Protein 2CO0 (pdb70)

Organism: Homo sapiens (NCBI:txid9606)

CATH classification: 2.130.10.10

Solvent-accessible surface area: 22447 Å² total

GO terms:
  GO:0005634 nucleus (C, IDA)
  GO:0035097 histone methyltransferase complex (C, IDA)
  GO:0045815 transcription initiation-coupled chromatin remodeling (P, IDA)
  GO:0000123 histone acetyltransferase complex (C, IDA)
  GO:0044666 MLL3/4 complex (C, IDA)
  GO:0048188 Set1C/COMPASS complex (C, IDA)
  GO:0071339 MLL1 complex (C, IDA)
  GO:0005634 nucleus (C, EXP)
  GO:0005515 protein binding (F, IPI)
  GO:0005654 nucleoplasm (C, TAS)
  GO:0140672 ATAC complex (C, IDA)
  GO:0000122 negative regulation of transcription by RNA polymerase II (P, IDA)
  GO:0005654 nucleoplasm (C, IDA)
  GO:0140004 histone H3Q5ser reader activity (F, IDA)
  GO:0140109 histone H3K4me1 reader activity (F, IDA)
  GO:0051302 regulation of cell division (P, IDA)
  GO:0006357 regulation of transcription by RNA polymerase II (P, IDA)
  GO:0051726 regulation of cell cycle (P, IMP)
  GO:0090043 regulation of tubulin deacetylation (P, IMP)
  GO:0006355 regulation of DNA-templated transcription (P, IMP)

Sequence (618 aa):
VKPNYALMFTLAGHTKAVSSVKFSPNGEWLASSSADKLIKIWGAYDGKFEKTISGHKLGISDVAWSSDSNLLVSASDDKTLKIWDVSSGKCLKTLKGHSNYVFCCNFNPQSNLIVSGSFDESVRIWDVKTGMCLKTLPAHSDPVSAVHFNRDGSLIVSSSYDGLCRIWDTASGQCLKTLIDDDNPPVSFVKFSPNGKYILAATLDNDLKLWDYSKGKCLKTYTGHKNEKYCIFANFSVTGGKWIVSGSEDNMVYIWNLQTKEIVQKLQGHTDVVISTACHPTENIIASAALENDKTIKLWKSDCARTKQVKPNYALMFTLAGHTKAVSSVKFSPNGEWLASSSADKLIKIWGAYDGKFEKTISGHKLGISDVAWSSDSNLLVSASDDKTLKIWDVSSGKCLKTLKGHSNYVFCCNFNPQSNLIVSGSFDESVRIWDVKTGMCLKTLPAHSDPVSAVHFNRDGSLIVSSSYDGLCRIWDTASGQCLKTLIDDDNPPVSFVKFSPNGKYILAATLDNTLKLWDYSKGKCLKTYTGHKNEKYCIFANFSVTGGKWIVSGSEDNMVYIWNLQTKEIVQKLQGHTDVVISTACHPTENIIASAALENDKTIKLWKSDCARTKQ

Secondary structure (P-SEA, 3-state):
ccccccccccccccccccccccccccccbbbbbccccbbbbbccccccccccccccccccccccccccccbbbbbccccbbbbbcccccccccccccccccccccccccccccccccccccbbbbbccccccccccccccccccccccccccccbbbbbccccbbbbbcccccccccccccccccccccccccccccbbbbbccccbbbbbcccccccccccccccccccbbbbbbbccccccccccccccbbbbccccccccccccccccccccbbbbbccccbbbbbbcccccbbbbbbccc/ccccc/ccccccccccccccccccccccccccccbbbbbccccbbbbbccccccccccccccccccccccccccccbbbbbccccbbbbbccccccccccccccccccccccccccccbbbbbccccbbbbbbcccccccccccccccccccccccccccbbbbbccccbbbbbcccccccccccccccccccccccccccccbbbbbccccbbbbbcccccccccccccccccccbbbbbbbccccbbbbbcccccbbbbbcccccccccccccccccccbbbbbccccbbbbbbcccccbbbbbbbcc/ccccc

Foldseek 3Di:
DFWDWDFDDKAFDDPFFKAEWEAQLVRQWIWTFFQSQKIWIAGRRNRHTDDIAHDDPGGWRDKEAALVNQWMWTWFQSQWIFIAGVVVSDTPDIAHDGPGGWHEKYAANVRQWMWTWAQSQWIWIAGPVVSYTPDIANHGDGGWQYWEAANVRQWIWTFFQQLWIWIAGRVPRDTPAIAHDVVSGGWLDWYAANNRQWMWIDGLPQKIFIARRVVSDTDDIAGDAHGNDHSKDWDFADQDQTWIWTWGQVQWIWIARVNVSHTSDIHHDADGTFRYKYARPHFRKMWTTHGGVGNMIIIIHTPD/DVVPD/DFWDWDFDDKAFDFPFFWAEWDAQLVLQWIWTFFQSQKIWIAGQVNRHTDDIAHDDPGGWREKEAALVRQWMWTWFQSQWIFIAGVVVSDTPEIQHDGPGGWHEKYAANVRQWMWTWAQSQWIWIAGVVVSYTPDIANHGDGGWQYWEAANRRQWIWIFFQQLWIFIAGRPPRDTPFIAHDDPSGGWLDKYAANNRQWMWIDGLPQKIFIARGVVRDTDDIAGDAHHNDHSKDWHFADLPATWIWTWGQVQWIWIARVNPNHTRDIHHDADGTFRYKYARNHFRKMWTTHGGVGNIITIIHTPD/DVVPD

InterPro domains:
  IPR001680 WD40 repeat [PS50082] (41-82)
  IPR001680 WD40 repeat [PS50082] (83-124)
  IPR001680 WD40 repeat [PS50082] (125-166)
  IPR001680 WD40 repeat [PS50082] (167-208)
  IPR001680 WD40 repeat [PS50082] (210-251)
  IPR001680 WD40 repeat [PS50082] (252-296)
  IPR001680 WD40 repeat [SM00320] (34-73)
  IPR001680 WD40 repeat [SM00320] (76-115)
  IPR001680 WD40 repeat [SM00320] (118-157)
  IPR001680 WD40 repeat [SM00320] (160-199)
  IPR001680 WD40 repeat [SM00320] (202-242)
  IPR001680 WD40 repeat [SM00320] (245-287)
  IPR001680 WD40 repeat [SM00320] (290-331)
  IPR015943 WD40/YVTN repeat-like-containing domain superfamily [G3DSA:2.130.10.10] (20-334)
  IPR019775 WD40 repeat, conserved site [PS00678] (102-116)
  IPR019775 WD40 repeat, conserved site [PS00678] (144-158)
  IPR019775 WD40 repeat, conserved site [PS00678] (186-200)
  IPR019775 WD40 repeat, conserved site [PS00678] (274-288)
  IPR020472 PAC1/LIS1-like, WD-40 repeat [PR00320] (102-116)
  IPR020472 PAC1/LIS1-like, WD-40 repeat [PR00320] (144-158)

Radius of gyration: 27.42 Å; Cα contacts (8 Å, |Δi|>4): 2075; chains: 4; bounding box: 52×47×84 Å

Nearest PDB structures (foldseek):
  2co0-assembly2_C  TM=1.003E+00  e=2.230E-61  Homo sapiens
  2co0-assembly1_A  TM=1.002E+00  e=1.548E-58  Homo sapiens
  3mxx-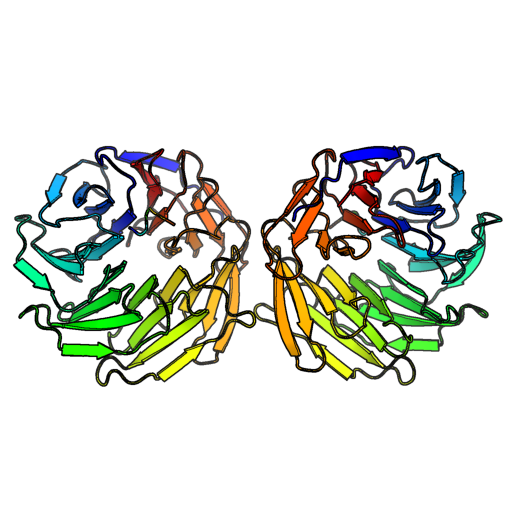assembly1_A  TM=9.9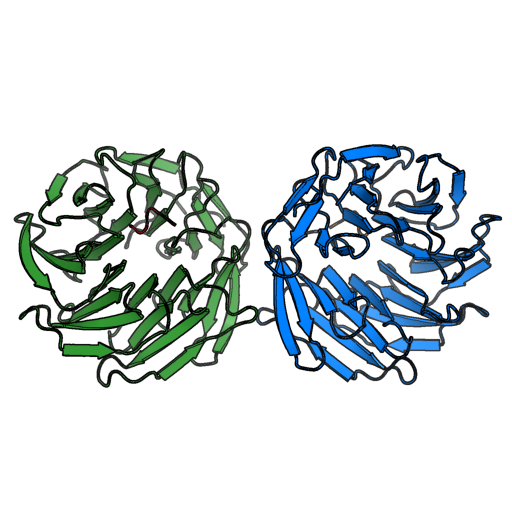97E-01  e=5.230E-58  Homo sapiens
  2gnq-assembly1_A  TM=1.001E+00  e=1.680E-57  Homo sapiens
  3n0d-assembly1_A  TM=1.000E+00  e=4.403E-57  Homo sapiens

Structure (mmCIF, N/CA/C/O backbone):
data_2CO0
#
_entry.id   2CO0
#
_cell.length_a   64.916
_cell.length_b   47.030
_cell.length_c   101.768
_cell.angle_alpha   90.00
_cell.angle_beta   107.01
_cell.angle_gamma   90.00
#
_symmetry.space_group_name_H-M   'P 1 21 1'
#
loop_
_entity.id
_entity.type
_entity.pdbx_description
1 polymer 'WD-REPEAT PROTEIN 5'
2 polymer 'HISTONE H3 DIMETHYL-LYSINE 4'
3 polymer 'WD-REPEAT PROTEIN 5'
4 water water
#
loop_
_atom_site.group_PDB
_atom_site.id
_atom_site.type_symbol
_atom_site.label_atom_id
_atom_site.label_alt_id
_atom_site.label_comp_id
_atom_site.label_asym_id
_atom_site.label_entity_id
_atom_site.label_seq_id
_atom_site.pdbx_PDB_ins_code
_atom_site.Cartn_x
_atom_site.Cartn_y
_atom_site.Cartn_z
_atom_site.occupancy
_atom_site.B_iso_or_equiv
_atom_site.auth_seq_id
_atom_site.auth_comp_id
_atom_site.auth_asym_id
_atom_site.auth_atom_id
_atom_site.pdbx_PDB_model_num
ATOM 1 N N . VAL A 1 12 ? 31.978 3.086 27.551 1.00 47.63 31 VAL A N 1
ATOM 2 C CA . VAL A 1 12 ? 31.898 3.762 26.224 1.00 46.15 31 VAL A CA 1
ATOM 3 C C . VAL A 1 12 ? 30.465 4.040 25.794 1.00 45.72 31 VAL A C 1
ATOM 4 O O . VAL A 1 12 ? 29.554 3.244 26.022 1.00 46.25 31 VAL A O 1
ATOM 8 N N . LYS A 1 13 ? 30.288 5.196 25.176 1.00 43.61 32 LYS A N 1
ATOM 9 C CA . LYS A 1 13 ? 29.011 5.631 24.650 1.00 41.69 32 LYS A CA 1
ATOM 10 C C . LYS A 1 13 ? 29.423 6.476 23.462 1.00 40.22 32 LYS A C 1
ATOM 11 O O . LYS A 1 13 ? 30.193 7.425 23.611 1.00 41.10 32 LYS A O 1
ATOM 17 N N . PRO A 1 14 ? 28.941 6.133 22.259 1.00 37.57 33 PRO A N 1
ATOM 18 C CA . PRO A 1 14 ? 29.336 6.940 21.106 1.00 35.67 33 PRO A CA 1
ATOM 19 C C . PRO A 1 14 ? 28.930 8.389 21.334 1.00 34.27 33 PRO A C 1
ATOM 20 O O . PRO A 1 14 ? 28.203 8.690 22.283 1.00 32.46 33 PRO A O 1
ATOM 24 N N . ASN A 1 15 ? 29.414 9.289 20.485 1.00 33.61 34 ASN A N 1
ATOM 25 C CA . ASN A 1 15 ? 29.059 10.697 20.619 1.00 33.86 34 ASN A CA 1
ATOM 26 C C . ASN A 1 15 ? 28.735 11.277 19.249 1.00 32.76 34 ASN A C 1
ATOM 27 O O . ASN A 1 15 ? 29.310 12.280 18.825 1.00 31.55 34 ASN A O 1
ATOM 32 N N . TYR A 1 16 ? 27.800 10.627 18.558 1.00 30.74 35 TYR A N 1
ATOM 33 C CA . TYR A 1 16 ? 27.383 11.059 17.229 1.00 26.58 35 TYR A CA 1
ATOM 34 C C . TYR A 1 16 ? 26.859 12.482 17.241 1.00 26.93 35 TYR A C 1
ATOM 35 O O . TYR A 1 16 ? 26.005 12.836 18.051 1.00 28.11 35 TYR A O 1
ATOM 44 N N . ALA A 1 17 ? 27.386 13.291 16.332 1.00 26.11 36 ALA A N 1
ATOM 45 C CA . ALA A 1 17 ? 26.975 14.677 16.196 1.00 27.51 36 ALA A CA 1
ATOM 46 C C . ALA A 1 17 ? 26.659 14.935 14.728 1.00 28.20 36 ALA A C 1
ATOM 47 O O . ALA A 1 17 ? 27.245 14.315 13.835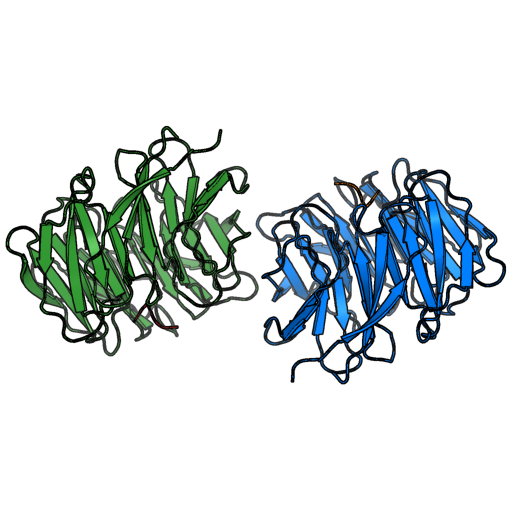 1.00 28.51 36 ALA A O 1
ATOM 49 N N . LEU A 1 18 ? 25.736 15.858 14.486 1.00 28.71 37 LEU A N 1
ATOM 50 C CA . LEU A 1 18 ? 25.304 16.191 13.133 1.00 28.59 37 LEU A CA 1
ATOM 51 C C . LEU A 1 18 ? 26.393 16.725 12.207 1.00 29.13 37 LEU A C 1
ATOM 52 O O . LEU A 1 18 ? 27.050 17.719 12.508 1.00 30.00 37 LEU A O 1
ATOM 57 N N . MET A 1 19 ? 26.575 16.042 11.081 1.00 30.49 38 MET A N 1
ATOM 58 C CA . MET A 1 19 ? 27.542 16.434 10.060 1.00 31.90 38 MET A CA 1
ATOM 59 C C . MET A 1 19 ? 26.782 17.309 9.061 1.00 33.79 38 MET A C 1
ATOM 60 O O . MET A 1 19 ? 27.083 18.488 8.877 1.00 34.00 38 MET A O 1
ATOM 65 N N . PHE A 1 20 ? 25.780 16.708 8.425 1.00 33.75 39 PHE A N 1
ATOM 66 C CA . PHE A 1 20 ? 24.994 17.402 7.416 1.00 33.56 39 PHE A CA 1
ATOM 67 C C . PHE A 1 20 ? 23.515 17.018 7.403 1.00 32.85 39 PHE A C 1
ATOM 68 O O . PHE A 1 20 ? 23.101 16.021 7.987 1.00 31.77 39 PHE A O 1
ATOM 76 N N . THR A 1 21 ? 22.732 17.842 6.720 1.00 32.53 40 THR A N 1
ATOM 77 C CA . THR A 1 21 ? 21.312 17.612 6.534 1.00 31.64 40 THR A CA 1
ATOM 78 C C . THR A 1 21 ? 21.173 17.654 5.021 1.00 30.52 40 THR A C 1
ATOM 79 O O . THR A 1 21 ? 21.463 18.675 4.394 1.00 29.61 40 THR A O 1
ATOM 83 N N . LEU A 1 22 ? 20.762 16.538 4.429 1.00 29.35 41 LEU A N 1
ATOM 84 C CA . LEU A 1 22 ? 20.614 16.460 2.983 1.00 28.83 41 LEU A CA 1
ATOM 85 C C . LEU A 1 22 ? 19.161 16.643 2.559 1.00 28.79 41 LEU A C 1
ATOM 86 O O . LEU A 1 22 ? 18.310 15.786 2.819 1.00 27.94 41 LEU A O 1
ATOM 91 N N . ALA A 1 23 ? 18.885 17.768 1.907 1.00 26.81 42 ALA A N 1
ATOM 92 C CA . ALA A 1 23 ? 17.538 18.074 1.441 1.00 25.61 42 ALA A CA 1
ATOM 93 C C . ALA A 1 23 ? 17.461 17.953 -0.073 1.00 24.46 42 ALA A C 1
ATOM 94 O O . ALA A 1 23 ? 18.450 18.157 -0.778 1.00 22.73 42 ALA A O 1
ATOM 96 N N . GLY A 1 24 ? 16.277 17.619 -0.572 1.00 23.72 43 GLY A N 1
ATOM 97 C CA . GLY A 1 24 ? 16.111 17.475 -2.005 1.00 22.56 43 GLY A CA 1
ATOM 98 C C . GLY A 1 24 ? 14.853 16.719 -2.378 1.00 21.96 43 GLY A C 1
ATOM 99 O O . GLY A 1 24 ? 14.126 17.123 -3.290 1.00 21.65 43 GLY A O 1
ATOM 100 N N . HIS A 1 25 ? 14.595 15.615 -1.685 1.00 18.34 44 HIS A N 1
ATOM 101 C CA . HIS A 1 25 ? 13.405 14.830 -1.961 1.00 18.58 44 HIS A CA 1
ATOM 102 C C . HIS A 1 25 ? 12.155 15.663 -1.716 1.00 19.20 44 HIS A C 1
ATOM 103 O O . HIS A 1 25 ? 12.109 16.468 -0.774 1.00 16.50 44 HIS A O 1
ATOM 110 N N . THR A 1 26 ? 11.144 15.476 -2.564 1.00 17.30 45 THR A N 1
ATOM 111 C CA . THR A 1 26 ? 9.903 16.233 -2.432 1.00 17.00 45 THR A CA 1
ATOM 112 C C . THR A 1 26 ? 8.830 15.538 -1.599 1.00 16.32 45 THR A C 1
ATOM 113 O O . THR A 1 26 ? 7.795 16.128 -1.290 1.00 18.27 45 THR A O 1
ATOM 117 N N . LYS A 1 27 ? 9.077 14.284 -1.239 1.00 15.79 46 LYS A N 1
ATOM 118 C CA . LYS A 1 27 ? 8.156 13.533 -0.390 1.00 15.31 46 LYS A CA 1
ATOM 119 C C . LYS A 1 27 ? 8.981 12.783 0.642 1.00 14.07 46 LYS A C 1
ATOM 120 O O . LYS A 1 27 ? 10.202 12.853 0.625 1.00 15.88 46 LYS A O 1
ATOM 126 N N . ALA A 1 28 ? 8.309 12.082 1.544 1.00 14.91 47 ALA A N 1
ATOM 127 C CA . ALA A 1 28 ? 8.977 11.313 2.586 1.00 17.22 47 ALA A CA 1
ATOM 128 C C . ALA A 1 28 ? 10.063 10.426 1.998 1.00 17.86 47 ALA A C 1
ATOM 129 O O . ALA A 1 28 ? 9.883 9.839 0.931 1.00 19.88 47 ALA A O 1
ATOM 131 N N . VAL A 1 29 ? 11.195 10.342 2.689 1.00 18.62 48 VAL A N 1
ATOM 132 C CA . VAL A 1 29 ? 12.286 9.483 2.244 1.00 16.49 48 VAL A CA 1
ATOM 133 C C . VAL A 1 29 ? 11.917 8.095 2.774 1.00 17.91 48 VAL A C 1
ATOM 134 O O . VAL A 1 29 ? 11.281 7.982 3.824 1.00 17.34 48 VAL A O 1
ATOM 138 N N . SER A 1 30 ? 12.298 7.041 2.062 1.00 16.08 49 SER A N 1
ATOM 139 C CA . SER A 1 30 ? 11.943 5.701 2.504 1.00 17.12 49 SER A CA 1
ATOM 140 C C . SER A 1 30 ? 13.130 4.821 2.893 1.00 17.60 49 SER A C 1
ATOM 141 O O . SER A 1 30 ? 12.978 3.876 3.664 1.00 15.72 49 SER A O 1
ATOM 144 N N . SER A 1 31 ? 14.310 5.123 2.365 1.00 17.47 50 SER A N 1
ATOM 145 C CA . SER A 1 31 ? 15.469 4.296 2.673 1.00 18.84 50 SER A CA 1
ATOM 146 C C . SER A 1 31 ? 16.807 4.933 2.323 1.00 18.98 50 SER A C 1
ATOM 147 O O . SER A 1 31 ? 16.951 5.574 1.281 1.00 19.06 50 SER A O 1
ATOM 150 N N . VAL A 1 32 ? 17.784 4.759 3.205 1.00 18.00 51 VAL A N 1
ATOM 151 C CA . VAL A 1 32 ? 19.122 5.284 2.961 1.00 17.81 51 VAL A CA 1
ATOM 152 C C . VAL A 1 32 ? 20.116 4.130 3.101 1.00 18.31 51 VAL A C 1
ATOM 153 O O . VAL A 1 32 ? 20.023 3.326 4.031 1.00 18.18 51 VAL A O 1
ATOM 157 N N . LYS A 1 33 ? 21.051 4.043 2.160 1.00 19.39 52 LYS A N 1
ATOM 158 C CA . LYS A 1 33 ? 22.046 2.973 2.154 1.00 18.85 52 LYS A CA 1
ATOM 159 C C . LYS A 1 33 ? 23.416 3.454 1.705 1.00 19.29 52 LYS A C 1
ATOM 160 O O . LYS A 1 33 ? 23.539 4.187 0.722 1.00 18.68 52 LYS A O 1
ATOM 166 N N . PHE A 1 34 ? 24.445 3.018 2.422 1.00 19.79 53 PHE A N 1
ATOM 167 C CA . PHE A 1 34 ? 25.822 3.363 2.092 1.00 19.73 53 PHE A CA 1
ATOM 168 C C . PHE A 1 34 ? 26.370 2.381 1.067 1.00 20.33 53 PHE A C 1
ATOM 169 O O . PHE A 1 34 ? 26.170 1.178 1.188 1.00 22.79 53 PHE A O 1
ATOM 177 N N . SER A 1 35 ? 27.054 2.886 0.050 1.00 21.76 54 SER A N 1
ATOM 178 C CA . SER A 1 35 ? 27.633 1.998 -0.950 1.00 23.36 54 SER A CA 1
ATOM 179 C C . SER A 1 35 ? 28.739 1.211 -0.251 1.00 24.06 54 SER A C 1
ATOM 180 O O . SER A 1 35 ? 29.307 1.677 0.738 1.00 24.59 54 SER A O 1
ATOM 183 N N . PRO A 1 36 ? 29.059 0.009 -0.750 1.00 24.35 55 PRO A N 1
ATOM 184 C CA . PRO A 1 36 ? 30.110 -0.813 -0.144 1.00 26.37 55 PRO A CA 1
ATOM 185 C C . PRO A 1 36 ? 31.490 -0.135 -0.041 1.00 26.76 55 PRO A C 1
ATOM 186 O O . PRO A 1 36 ? 32.189 -0.303 0.958 1.00 28.34 55 PRO A O 1
ATOM 190 N N . ASN A 1 37 ? 31.883 0.632 -1.056 1.00 26.66 56 ASN A N 1
ATOM 191 C CA . ASN A 1 37 ? 33.181 1.303 -1.009 1.00 26.24 56 ASN A CA 1
ATOM 192 C C . ASN A 1 37 ? 33.157 2.504 -0.076 1.00 27.07 56 ASN A C 1
ATOM 193 O O . ASN A 1 37 ? 34.167 3.183 0.099 1.00 28.24 56 ASN A O 1
ATOM 198 N N . GLY A 1 38 ? 31.991 2.774 0.502 1.00 26.73 57 GLY A N 1
ATOM 199 C CA . GLY A 1 38 ? 31.845 3.867 1.448 1.00 26.91 57 GLY A CA 1
ATOM 200 C C . GLY A 1 38 ? 31.820 5.329 1.019 1.00 27.03 57 GLY A C 1
ATOM 201 O O . GLY A 1 38 ? 31.726 6.203 1.886 1.00 26.43 57 GLY A O 1
ATOM 202 N N . GLU A 1 39 ? 31.895 5.638 -0.269 1.00 25.96 58 GLU A N 1
ATOM 203 C CA . GLU A 1 39 ? 31.877 7.050 -0.629 1.00 27.97 58 GLU A CA 1
ATOM 204 C C . GLU A 1 39 ? 30.510 7.591 -1.034 1.00 27.90 58 GLU A C 1
ATOM 205 O O . GLU A 1 39 ? 30.341 8.799 -1.198 1.00 30.10 58 GLU A O 1
ATOM 211 N N . TRP A 1 40 ? 29.523 6.717 -1.175 1.00 25.36 59 TRP A N 1
ATOM 212 C CA . TRP A 1 40 ? 28.208 7.187 -1.563 1.00 24.30 59 TRP A CA 1
ATOM 213 C C . TRP A 1 40 ? 27.093 6.810 -0.599 1.00 24.03 59 TRP A C 1
ATOM 214 O O . TRP A 1 40 ? 27.194 5.844 0.163 1.00 24.07 59 TRP A O 1
ATOM 225 N N . LEU A 1 41 ? 26.024 7.598 -0.649 1.00 24.05 60 LEU A N 1
ATOM 226 C CA . LEU A 1 41 ? 24.824 7.350 0.140 1.00 21.14 60 LEU A CA 1
ATOM 227 C C . LEU A 1 41 ? 23.701 7.440 -0.879 1.00 21.30 60 LEU A C 1
ATOM 228 O O . LEU A 1 41 ? 23.547 8.469 -1.549 1.00 20.46 60 LEU A O 1
ATOM 233 N N . ALA A 1 42 ? 22.938 6.362 -1.022 1.00 18.40 61 ALA A N 1
ATOM 234 C CA . ALA A 1 42 ? 21.828 6.359 -1.958 1.00 17.47 61 ALA A CA 1
ATOM 235 C C . ALA A 1 42 ? 20.528 6.414 -1.167 1.00 18.02 61 ALA A C 1
ATOM 236 O O . ALA A 1 42 ? 20.380 5.734 -0.145 1.00 18.24 61 ALA A O 1
ATOM 238 N N . SER A 1 43 ? 19.595 7.236 -1.639 1.00 16.91 62 SER A N 1
ATOM 239 C CA . SER A 1 43 ? 18.302 7.377 -0.993 1.00 15.77 62 SER A CA 1
ATOM 240 C C . SER A 1 43 ? 17.163 7.135 -1.983 1.00 15.30 62 SER A C 1
ATOM 241 O O . SER A 1 43 ? 17.300 7.396 -3.176 1.00 15.11 62 SER A O 1
ATOM 244 N N . SER A 1 44 ? 16.051 6.610 -1.475 1.00 14.40 63 SER A N 1
ATOM 245 C CA . SER A 1 44 ? 14.867 6.348 -2.282 1.00 14.04 63 SER A CA 1
ATOM 246 C C . SER A 1 44 ? 13.738 7.074 -1.570 1.00 15.14 63 SER A C 1
ATOM 247 O O . SER A 1 44 ? 13.775 7.239 -0.351 1.00 15.75 63 SER A O 1
ATOM 250 N N . SER A 1 45 ? 12.731 7.506 -2.315 1.00 15.68 64 SER A N 1
ATOM 251 C CA . SER A 1 45 ? 11.644 8.248 -1.708 1.00 15.17 64 SER A CA 1
ATOM 252 C C . SER A 1 45 ? 10.282 7.997 -2.339 1.00 16.60 64 SER A C 1
ATOM 253 O O . SER A 1 45 ? 10.177 7.472 -3.456 1.00 14.37 64 SER A O 1
ATOM 256 N N . ALA A 1 46 ? 9.241 8.383 -1.603 1.00 15.48 65 ALA A N 1
ATOM 257 C CA . ALA A 1 46 ? 7.876 8.244 -2.072 1.00 16.22 65 ALA A CA 1
ATOM 258 C C . ALA A 1 46 ? 7.700 9.167 -3.276 1.00 16.91 65 ALA A C 1
ATOM 259 O O . ALA A 1 46 ? 6.661 9.139 -3.935 1.00 16.98 65 ALA A O 1
ATOM 261 N N . ASP A 1 47 ? 8.715 9.983 -3.561 1.00 17.09 66 ASP A N 1
ATOM 262 C CA . ASP A 1 47 ? 8.645 10.895 -4.695 1.00 18.13 66 ASP A CA 1
ATOM 263 C C . ASP A 1 47 ? 9.085 10.219 -5.988 1.00 18.39 66 ASP A C 1
ATOM 264 O O . ASP A 1 47 ? 9.237 10.875 -7.016 1.00 19.89 66 ASP A O 1
ATOM 269 N N . LYS A 1 48 ? 9.284 8.902 -5.922 1.00 17.46 67 LYS A N 1
ATOM 270 C CA . LYS A 1 48 ? 9.660 8.090 -7.082 1.00 16.38 67 LYS A CA 1
ATOM 271 C C . LYS A 1 48 ? 11.099 8.262 -7.540 1.00 16.27 67 LYS A C 1
ATOM 272 O O . LYS A 1 48 ? 11.501 7.708 -8.565 1.00 16.69 67 LYS A O 1
ATOM 278 N N . LEU A 1 49 ? 11.887 9.007 -6.779 1.00 14.57 68 LEU A N 1
ATOM 279 C CA . LEU A 1 49 ? 13.274 9.236 -7.168 1.00 15.62 68 LEU A CA 1
ATOM 280 C C . LEU A 1 49 ? 14.341 8.580 -6.294 1.00 15.93 68 LEU A C 1
ATOM 281 O O . LEU A 1 49 ? 14.109 8.229 -5.138 1.00 15.10 68 LEU A O 1
ATOM 286 N N . ILE A 1 50 ? 15.520 8.416 -6.873 1.00 16.73 69 ILE A N 1
ATOM 287 C CA . ILE A 1 50 ? 16.660 7.882 -6.154 1.00 19.59 69 ILE A CA 1
ATOM 288 C C . ILE A 1 50 ? 17.726 8.956 -6.278 1.00 21.99 69 ILE A C 1
ATOM 289 O O . ILE A 1 50 ? 17.987 9.457 -7.373 1.00 23.23 69 ILE A O 1
ATOM 294 N N . LYS A 1 51 ? 18.329 9.326 -5.157 1.00 21.89 70 LYS A N 1
ATOM 295 C CA . LYS A 1 51 ? 19.370 10.336 -5.176 1.00 21.13 70 LYS A CA 1
ATOM 296 C C . LYS A 1 51 ? 20.659 9.790 -4.582 1.00 21.56 70 LYS A C 1
ATOM 297 O O . LYS A 1 51 ? 20.639 9.049 -3.595 1.00 21.05 70 LYS A O 1
ATOM 303 N N . ILE A 1 52 ? 21.779 10.138 -5.211 1.00 22.05 71 ILE A N 1
ATOM 304 C CA . ILE A 1 52 ? 23.093 9.695 -4.759 1.00 20.43 71 ILE A CA 1
ATOM 305 C C . ILE A 1 52 ? 23.791 10.897 -4.136 1.00 21.57 71 ILE A C 1
ATOM 306 O O . ILE A 1 52 ? 23.799 11.991 -4.716 1.00 19.88 71 ILE A O 1
ATOM 311 N N . TRP A 1 53 ? 24.371 10.688 -2.955 1.00 21.29 72 TRP A N 1
ATOM 312 C CA . TRP A 1 53 ? 25.055 11.753 -2.233 1.00 20.63 72 TRP A CA 1
ATOM 313 C C . TRP A 1 53 ? 26.449 11.319 -1.794 1.00 21.92 72 TRP A C 1
ATOM 314 O O . TRP A 1 53 ? 26.730 10.127 -1.678 1.00 21.50 72 TRP A O 1
ATOM 325 N N . GLY A 1 54 ? 27.310 12.301 -1.544 1.00 22.04 73 GLY A N 1
ATOM 326 C CA . GLY A 1 54 ? 28.656 12.019 -1.092 1.00 22.37 73 GLY A CA 1
ATOM 327 C C . GLY A 1 54 ? 28.584 11.669 0.377 1.00 23.12 73 GLY A C 1
ATOM 328 O O . GLY A 1 54 ? 28.121 12.464 1.188 1.00 22.84 73 GLY A O 1
ATOM 329 N N . ALA A 1 55 ? 29.042 10.474 0.724 1.00 24.78 74 ALA A N 1
ATOM 330 C CA . ALA A 1 55 ? 29.002 10.008 2.103 1.00 26.33 74 ALA A CA 1
ATOM 331 C C . ALA A 1 55 ? 29.801 10.864 3.087 1.00 28.01 74 ALA A C 1
ATOM 332 O O . ALA A 1 55 ? 29.467 10.921 4.269 1.00 26.75 74 ALA A O 1
ATOM 334 N N . TYR A 1 56 ? 30.843 11.537 2.605 1.00 28.81 75 TYR A N 1
ATOM 335 C CA . TYR A 1 56 ? 31.676 12.343 3.489 1.00 30.06 75 TYR A CA 1
ATOM 336 C C . TYR A 1 56 ? 31.401 13.839 3.442 1.00 32.00 75 TYR A C 1
ATOM 337 O O . TYR A 1 56 ? 31.499 14.517 4.467 1.00 34.04 75 TYR A O 1
ATOM 346 N N . ASP A 1 57 ? 31.061 14.358 2.267 1.00 31.34 76 ASP A N 1
ATOM 347 C CA . ASP A 1 57 ? 30.783 15.785 2.134 1.00 32.66 76 ASP A CA 1
ATOM 348 C C . ASP A 1 57 ? 29.288 16.091 2.107 1.00 33.21 76 ASP A C 1
ATOM 349 O O . ASP A 1 57 ? 28.889 17.247 2.204 1.00 34.01 76 ASP A O 1
ATOM 354 N N . GLY A 1 58 ? 28.467 15.053 1.972 1.00 33.23 77 GLY A N 1
ATOM 355 C CA . GLY A 1 58 ? 27.028 15.246 1.928 1.00 31.81 77 GLY A CA 1
ATOM 356 C C . GLY A 1 58 ? 26.620 16.002 0.681 1.00 31.88 77 GLY A C 1
ATOM 357 O O . GLY A 1 58 ? 25.550 16.598 0.621 1.00 31.85 77 GLY A O 1
ATOM 358 N N . LYS A 1 59 ? 27.478 15.966 -0.329 1.00 31.68 78 LYS A N 1
ATOM 359 C CA . LYS A 1 59 ? 27.232 16.666 -1.583 1.00 33.30 78 LYS A CA 1
ATOM 360 C C . LYS A 1 59 ? 26.296 15.905 -2.525 1.00 32.60 78 LYS A C 1
ATOM 361 O O . LYS A 1 59 ? 26.501 14.723 -2.797 1.00 31.24 78 LYS A O 1
ATOM 367 N N . PHE A 1 60 ? 25.261 16.585 -3.014 1.00 31.86 79 PHE A N 1
ATOM 368 C CA . PHE A 1 60 ? 24.329 15.961 -3.948 1.00 30.88 79 PHE A CA 1
ATOM 369 C C . PHE A 1 60 ? 25.125 15.596 -5.195 1.00 30.91 79 PHE A C 1
ATOM 370 O O . PHE A 1 60 ? 25.930 16.389 -5.676 1.00 31.15 79 PHE A O 1
ATOM 378 N N . GLU A 1 61 ? 24.898 14.402 -5.723 1.00 30.90 80 GLU A N 1
ATOM 379 C CA . GLU A 1 61 ? 25.630 13.961 -6.898 1.00 31.07 80 GLU A CA 1
ATOM 380 C C . GLU A 1 61 ? 24.719 13.804 -8.114 1.00 29.76 80 GLU A C 1
ATOM 381 O O . GLU A 1 61 ? 25.043 14.280 -9.203 1.00 30.14 80 GLU A O 1
ATOM 387 N N . LYS A 1 62 ? 23.581 13.139 -7.938 1.00 26.91 81 LYS A N 1
ATOM 388 C CA . LYS A 1 62 ? 22.672 12.948 -9.059 1.00 25.98 81 LYS A CA 1
ATOM 389 C C . LYS A 1 62 ? 21.328 12.367 -8.660 1.00 25.41 81 LYS A C 1
ATOM 390 O O . LYS A 1 62 ? 21.159 11.841 -7.559 1.00 24.09 81 LYS A O 1
ATOM 396 N N . THR A 1 63 ? 20.380 12.464 -9.585 1.00 24.70 82 THR A N 1
ATOM 397 C CA . THR A 1 63 ? 19.042 11.936 -9.387 1.00 23.39 82 THR A CA 1
ATOM 398 C C . THR A 1 63 ? 18.833 10.858 -10.438 1.00 23.89 82 THR A C 1
ATOM 399 O O . THR A 1 63 ? 19.161 11.049 -11.606 1.00 24.63 82 THR A O 1
ATOM 403 N N . ILE A 1 64 ? 18.312 9.717 -10.010 1.00 22.75 83 ILE A N 1
ATOM 404 C CA . ILE A 1 64 ? 18.052 8.600 -10.909 1.00 20.93 83 ILE A CA 1
ATOM 405 C C . ILE A 1 64 ? 16.547 8.393 -10.859 1.00 20.91 83 ILE A C 1
ATOM 406 O O . ILE A 1 64 ? 15.986 8.172 -9.788 1.00 20.01 83 ILE A O 1
ATOM 411 N N . SER A 1 65 ? 15.890 8.489 -12.010 1.00 21.08 84 SER A N 1
ATOM 412 C CA . SER A 1 65 ? 14.441 8.336 -12.056 1.00 21.21 84 SER A CA 1
ATOM 413 C C . SER A 1 65 ? 13.999 7.304 -13.078 1.00 21.69 84 SER A C 1
ATOM 414 O O . SER A 1 65 ? 14.797 6.848 -13.896 1.00 21.66 84 SER A O 1
ATOM 417 N N . GLY A 1 66 ? 12.718 6.949 -13.023 1.00 21.46 85 GLY A N 1
ATOM 418 C CA . GLY A 1 66 ? 12.167 5.972 -13.948 1.00 21.13 85 GLY A CA 1
ATOM 419 C C . GLY A 1 66 ? 10.919 5.288 -13.406 1.00 21.23 85 GLY A C 1
ATOM 420 O O . GLY A 1 66 ? 9.958 5.051 -14.146 1.00 21.86 85 GLY A O 1
ATOM 421 N N . HIS A 1 67 ? 10.931 4.953 -12.118 1.00 18.53 86 HIS A N 1
ATOM 422 C CA . HIS A 1 67 ? 9.781 4.302 -11.498 1.00 17.23 86 HIS A CA 1
ATOM 423 C C . HIS A 1 67 ? 8.517 5.151 -11.645 1.00 18.01 86 HIS A C 1
ATOM 424 O O . HIS A 1 67 ? 8.576 6.386 -11.655 1.00 16.88 86 HIS A O 1
ATOM 431 N N . LYS A 1 68 ? 7.375 4.477 -11.750 1.00 18.81 87 LYS A N 1
ATOM 432 C CA . LYS A 1 68 ? 6.087 5.138 -11.910 1.00 18.87 87 LYS A CA 1
ATOM 433 C C . LYS A 1 68 ? 5.477 5.603 -10.597 1.00 19.03 87 LYS A C 1
ATOM 434 O O . LYS A 1 68 ? 4.705 6.560 -10.575 1.00 21.71 87 LYS A O 1
ATOM 440 N N . LEU A 1 69 ? 5.801 4.912 -9.510 1.00 17.00 88 LEU A N 1
ATOM 441 C CA . LEU A 1 69 ? 5.258 5.251 -8.201 1.00 14.40 88 LEU A CA 1
ATOM 442 C C . LEU A 1 69 ? 6.338 5.242 -7.119 1.00 15.39 88 LEU A C 1
ATOM 443 O O . LEU A 1 69 ? 7.493 4.922 -7.383 1.00 16.61 88 LEU A O 1
ATOM 448 N N . GLY A 1 70 ? 5.955 5.604 -5.898 1.00 16.29 89 GLY A N 1
ATOM 449 C CA . GLY A 1 70 ? 6.901 5.641 -4.796 1.00 13.30 89 GLY A CA 1
ATOM 450 C C . GLY A 1 70 ? 7.805 4.423 -4.700 1.00 13.35 89 GLY A C 1
ATOM 451 O O . GLY A 1 70 ? 7.447 3.321 -5.140 1.00 8.55 89 GLY A O 1
ATOM 452 N N . ILE A 1 71 ? 8.980 4.633 -4.105 1.00 11.98 90 ILE A N 1
ATOM 453 C CA . ILE A 1 71 ? 9.984 3.589 -3.931 1.00 13.03 90 ILE A CA 1
ATOM 454 C C . ILE A 1 71 ? 10.167 3.317 -2.441 1.00 14.51 90 ILE A C 1
ATOM 455 O O . ILE A 1 71 ? 10.386 4.249 -1.666 1.00 15.47 90 ILE A O 1
ATOM 460 N N . SER A 1 72 ? 10.088 2.047 -2.043 1.00 15.67 91 SER A N 1
ATOM 461 C CA . SER A 1 72 ? 10.233 1.670 -0.631 1.00 15.75 91 SER A CA 1
ATOM 462 C C . SER A 1 72 ? 11.629 1.217 -0.214 1.00 16.73 91 SER A C 1
ATOM 463 O O . SER A 1 72 ? 11.924 1.156 0.977 1.00 15.62 91 SER A O 1
ATOM 466 N N . ASP A 1 73 ? 12.494 0.899 -1.170 1.00 16.61 92 ASP A N 1
ATOM 467 C CA . ASP A 1 73 ? 13.807 0.415 -0.790 1.00 16.55 92 ASP A CA 1
ATOM 468 C C . ASP A 1 73 ? 14.792 0.406 -1.945 1.00 17.41 92 ASP A C 1
ATOM 469 O O . ASP A 1 73 ? 14.397 0.392 -3.110 1.00 17.34 92 ASP A O 1
ATOM 474 N N . VAL A 1 74 ? 16.077 0.444 -1.600 1.00 19.04 93 VAL A N 1
ATOM 475 C CA . VAL A 1 74 ? 17.174 0.408 -2.567 1.00 20.83 93 VAL A CA 1
ATOM 476 C C . VAL A 1 74 ? 18.349 -0.328 -1.928 1.00 19.25 93 VAL A C 1
ATOM 477 O O . VAL A 1 74 ? 18.537 -0.268 -0.716 1.00 19.36 93 VAL A O 1
ATOM 481 N N . ALA A 1 75 ? 19.134 -1.018 -2.747 1.00 17.94 94 ALA A N 1
ATOM 482 C CA . ALA A 1 75 ? 20.287 -1.762 -2.254 1.00 18.39 94 ALA A CA 1
ATOM 483 C C . ALA A 1 75 ? 21.437 -1.696 -3.266 1.00 18.56 94 ALA A C 1
ATOM 484 O O . ALA A 1 75 ? 21.205 -1.607 -4.469 1.00 18.90 94 ALA A O 1
ATOM 486 N N . TRP A 1 76 ? 22.672 -1.737 -2.770 1.00 18.32 95 TRP A N 1
ATOM 487 C CA . TRP A 1 76 ? 23.858 -1.684 -3.623 1.00 20.75 95 TRP A CA 1
ATOM 488 C C . TRP A 1 76 ? 24.405 -3.061 -3.974 1.00 21.86 95 TRP A C 1
ATOM 489 O O . TRP A 1 76 ? 24.250 -4.022 -3.218 1.00 23.08 95 TRP A O 1
ATOM 500 N N . SER A 1 77 ? 25.063 -3.146 -5.123 1.00 21.92 96 SER A N 1
ATOM 501 C CA . SER A 1 77 ? 25.694 -4.387 -5.541 1.00 23.67 96 SER A CA 1
ATOM 502 C C . SER A 1 77 ? 27.034 -4.387 -4.807 1.00 24.73 96 SER A C 1
ATOM 503 O O . SER A 1 77 ? 27.504 -3.335 -4.365 1.00 22.78 96 SER A O 1
ATOM 506 N N . SER A 1 78 ? 27.643 -5.559 -4.674 1.00 26.21 97 SER A N 1
ATOM 507 C CA . SER A 1 78 ? 28.923 -5.689 -3.981 1.00 29.59 97 SER A CA 1
ATOM 508 C C . SER A 1 78 ? 30.042 -4.778 -4.496 1.00 29.54 97 SER A C 1
ATOM 509 O O . SER A 1 78 ? 30.968 -4.455 -3.752 1.00 29.18 97 SER A O 1
ATOM 512 N N . ASP A 1 79 ? 29.964 -4.359 -5.755 1.00 30.58 98 ASP A N 1
ATOM 513 C CA . ASP A 1 79 ? 31.007 -3.509 -6.322 1.00 32.88 98 ASP A CA 1
ATOM 514 C C . ASP A 1 79 ? 30.641 -2.024 -6.383 1.00 32.46 98 ASP A C 1
ATOM 515 O O . ASP A 1 79 ? 31.292 -1.248 -7.080 1.00 33.85 98 ASP A O 1
ATOM 520 N N . SER A 1 80 ? 29.601 -1.631 -5.658 1.00 30.75 99 SER A N 1
ATOM 521 C CA . SER A 1 80 ? 29.178 -0.233 -5.627 1.00 28.90 99 SER A CA 1
ATOM 522 C C . SER A 1 80 ? 28.844 0.326 -7.005 1.00 27.21 99 SER A C 1
ATOM 523 O O . SER A 1 80 ? 28.688 1.535 -7.163 1.00 27.38 99 SER A O 1
ATOM 526 N N . ASN A 1 81 ? 28.727 -0.543 -7.999 1.00 26.99 100 ASN A N 1
ATOM 527 C CA . ASN A 1 81 ? 28.431 -0.089 -9.352 1.00 28.26 100 ASN A CA 1
ATOM 528 C C . ASN A 1 81 ? 26.952 -0.142 -9.710 1.00 27.88 100 ASN A C 1
ATOM 529 O O . ASN A 1 81 ? 26.471 0.667 -10.501 1.00 28.41 100 ASN A O 1
ATOM 534 N N . LEU A 1 82 ? 26.233 -1.088 -9.117 1.00 27.30 101 LEU A N 1
ATOM 535 C CA . LEU A 1 82 ? 24.815 -1.242 -9.398 1.00 25.95 101 LEU A CA 1
ATOM 536 C C . LEU A 1 82 ? 23.922 -0.880 -8.220 1.00 25.22 101 LEU A C 1
ATOM 537 O O . LEU A 1 82 ? 24.363 -0.844 -7.070 1.00 25.58 101 LEU A O 1
ATOM 542 N N . LEU A 1 83 ? 22.656 -0.634 -8.527 1.00 23.00 102 LEU A N 1
ATOM 543 C CA . LEU A 1 83 ? 21.673 -0.275 -7.525 1.00 22.50 102 LEU A CA 1
ATOM 544 C C . LEU A 1 83 ? 20.363 -0.916 -7.939 1.00 22.14 102 LEU A C 1
ATOM 545 O O . LEU A 1 83 ? 20.025 -0.936 -9.123 1.00 23.38 102 LEU A O 1
ATOM 550 N N . VAL A 1 84 ? 19.642 -1.472 -6.972 1.00 20.76 103 VAL A N 1
ATOM 551 C CA . VAL A 1 84 ? 18.351 -2.094 -7.244 1.00 19.76 103 VAL A CA 1
ATOM 552 C C . VAL A 1 84 ? 17.291 -1.387 -6.400 1.00 18.90 103 VAL A C 1
ATOM 553 O O . VAL A 1 84 ? 17.536 -1.040 -5.246 1.00 20.62 103 VAL A O 1
ATOM 557 N N . SER A 1 85 ? 16.115 -1.161 -6.972 1.00 17.33 104 SER A N 1
ATOM 558 C CA . SER A 1 85 ? 15.065 -0.493 -6.229 1.00 16.67 104 SER A CA 1
ATOM 559 C C . SER A 1 85 ? 13.761 -1.268 -6.265 1.00 18.07 104 SER A C 1
ATOM 560 O O . SER A 1 85 ? 13.483 -1.985 -7.232 1.00 18.11 104 SER A O 1
ATOM 563 N N . ALA A 1 86 ? 12.976 -1.126 -5.197 1.00 17.17 105 ALA A N 1
ATOM 564 C CA . ALA A 1 86 ? 11.683 -1.791 -5.070 1.00 16.09 105 ALA A CA 1
ATOM 565 C C . ALA A 1 86 ? 10.611 -0.701 -5.019 1.00 16.74 105 ALA A C 1
ATOM 566 O O . ALA A 1 86 ? 10.645 0.185 -4.154 1.00 17.54 105 ALA A O 1
ATOM 568 N N . SER A 1 87 ? 9.652 -0.773 -5.937 1.00 15.52 106 SER A N 1
ATOM 569 C CA . SER A 1 87 ? 8.615 0.248 -6.025 1.00 14.20 106 SER A CA 1
ATOM 570 C C . SER A 1 87 ? 7.160 -0.226 -5.973 1.00 15.66 106 SER A C 1
ATOM 571 O O . SER A 1 87 ? 6.859 -1.400 -6.209 1.00 14.13 106 SER A O 1
ATOM 574 N N . ASP A 1 88 ? 6.262 0.707 -5.663 1.00 12.69 107 ASP A N 1
ATOM 575 C CA . ASP A 1 88 ? 4.835 0.412 -5.624 1.00 14.61 107 ASP A CA 1
ATOM 576 C C . ASP A 1 88 ? 4.304 0.094 -7.029 1.00 15.59 107 ASP A C 1
ATOM 577 O O . ASP A 1 88 ? 3.224 -0.482 -7.167 1.00 14.32 107 ASP A O 1
ATOM 582 N N . ASP A 1 89 ? 5.050 0.480 -8.067 1.00 15.86 108 ASP A N 1
ATOM 583 C CA . ASP A 1 89 ? 4.609 0.220 -9.435 1.00 16.63 108 ASP A CA 1
ATOM 584 C C . ASP A 1 89 ? 4.694 -1.263 -9.768 1.00 17.25 108 ASP A C 1
ATOM 585 O O . ASP A 1 89 ? 4.521 -1.661 -10.915 1.00 17.81 108 ASP A O 1
ATOM 590 N N . LYS A 1 90 ? 4.977 -2.064 -8.744 1.00 17.42 109 LYS A N 1
ATOM 591 C CA . LYS A 1 90 ? 5.084 -3.512 -8.850 1.00 16.15 109 LYS A CA 1
ATOM 592 C C . LYS A 1 90 ? 6.358 -4.048 -9.484 1.00 15.57 109 LYS A C 1
ATOM 593 O O . LYS A 1 90 ? 6.471 -5.245 -9.742 1.00 14.11 109 LYS A O 1
ATOM 599 N N . THR A 1 91 ? 7.330 -3.177 -9.719 1.00 13.47 110 THR A N 1
ATOM 600 C CA . THR A 1 91 ? 8.576 -3.637 -10.311 1.00 14.71 110 THR A CA 1
ATOM 601 C C . THR A 1 91 ? 9.771 -3.272 -9.448 1.00 14.76 110 THR A C 1
ATOM 602 O O . THR A 1 91 ? 9.663 -2.513 -8.483 1.00 15.63 110 THR A O 1
ATOM 606 N N . LEU A 1 92 ? 10.910 -3.841 -9.809 1.00 14.30 111 LEU A N 1
ATOM 607 C CA . LEU A 1 92 ? 12.172 -3.540 -9.162 1.00 16.88 111 LEU A CA 1
ATOM 608 C C . LEU A 1 92 ? 12.984 -3.062 -10.354 1.00 16.31 111 LEU A C 1
ATOM 609 O O . LEU A 1 92 ? 12.704 -3.461 -11.481 1.00 18.69 111 LEU A O 1
ATOM 614 N N . LYS A 1 93 ? 13.963 -2.198 -10.136 1.00 18.01 112 LYS A N 1
ATOM 615 C CA . LYS A 1 93 ? 14.790 -1.746 -11.246 1.00 18.34 112 LYS A CA 1
ATOM 616 C C . LYS A 1 93 ? 16.273 -1.814 -10.911 1.00 19.21 112 LYS A C 1
ATOM 617 O O . LYS A 1 93 ? 16.692 -1.434 -9.815 1.00 20.22 112 LYS A O 1
ATOM 623 N N . ILE A 1 94 ? 17.059 -2.325 -11.853 1.00 18.49 113 ILE A N 1
ATOM 624 C CA . ILE A 1 94 ? 18.501 -2.419 -11.674 1.00 19.41 113 ILE A CA 1
ATOM 625 C C . ILE A 1 94 ? 19.086 -1.194 -12.380 1.00 21.54 113 ILE A C 1
ATOM 626 O O . ILE A 1 94 ? 18.816 -0.964 -13.561 1.00 21.60 113 ILE A O 1
ATOM 631 N N . TRP A 1 95 ? 19.874 -0.402 -11.660 1.00 22.35 114 TRP A N 1
ATOM 632 C CA . TRP A 1 95 ? 20.449 0.806 -12.242 1.00 24.07 114 TRP A CA 1
ATOM 633 C C . TRP A 1 95 ? 21.970 0.825 -12.289 1.00 25.68 114 TRP A C 1
ATOM 634 O O . TRP A 1 95 ? 22.641 0.345 -11.375 1.00 25.62 114 TRP A O 1
ATOM 645 N N . ASP A 1 96 ? 22.508 1.402 -13.359 1.00 27.58 115 ASP A N 1
ATOM 646 C CA . ASP A 1 96 ? 23.948 1.564 -13.492 1.00 29.50 115 ASP A CA 1
ATOM 647 C C . ASP A 1 96 ? 24.175 2.893 -12.759 1.00 29.95 115 ASP A C 1
ATOM 648 O O . ASP A 1 96 ? 23.756 3.948 -13.229 1.00 31.26 115 ASP A O 1
ATOM 653 N N . VAL A 1 97 ? 24.819 2.836 -11.602 1.00 29.50 116 VAL A N 1
ATOM 654 C CA . VAL A 1 97 ? 25.056 4.027 -10.802 1.00 30.94 116 VAL A CA 1
ATOM 655 C C . VAL A 1 97 ? 25.751 5.211 -11.486 1.00 31.59 116 VAL A C 1
ATOM 656 O O . VAL A 1 97 ? 25.358 6.361 -11.273 1.00 30.65 116 VAL A O 1
ATOM 660 N N . SER A 1 98 ? 26.767 4.946 -12.303 1.00 31.88 117 SER A N 1
ATOM 661 C CA . SER A 1 98 ? 27.504 6.029 -12.955 1.00 33.01 117 SER A CA 1
ATOM 662 C C . SER A 1 98 ? 26.781 6.737 -14.096 1.00 31.96 117 SER A C 1
ATOM 663 O O . SER A 1 98 ? 26.971 7.933 -14.294 1.00 33.44 117 SER A O 1
ATOM 666 N N . SER A 1 99 ? 25.972 6.009 -14.856 1.00 32.05 118 SER A N 1
ATOM 667 C CA . SER A 1 99 ? 25.245 6.615 -15.970 1.00 31.18 118 SER A CA 1
ATOM 668 C C . SER A 1 99 ? 23.840 6.983 -15.529 1.00 31.10 118 SER A C 1
ATOM 669 O O . SER A 1 99 ? 23.186 7.829 -16.139 1.00 29.16 118 SER A O 1
ATOM 672 N N . GLY A 1 100 ? 23.384 6.329 -14.465 1.00 30.89 119 GLY A N 1
ATOM 673 C CA . GLY A 1 100 ? 22.060 6.591 -13.934 1.00 30.31 119 GLY A CA 1
ATOM 674 C C . GLY A 1 100 ? 20.921 5.992 -14.738 1.00 30.11 119 GLY A C 1
ATOM 675 O O . GLY A 1 100 ? 19.755 6.204 -14.411 1.00 30.16 119 GLY A O 1
ATOM 676 N N . LYS A 1 101 ? 21.234 5.242 -15.786 1.00 30.28 120 LYS A N 1
ATOM 677 C CA . LYS A 1 101 ? 20.171 4.656 -16.583 1.00 31.50 120 LYS A CA 1
ATOM 678 C C . LYS A 1 101 ? 19.766 3.261 -16.120 1.00 30.56 120 LYS A C 1
ATOM 679 O O . LYS A 1 101 ? 20.570 2.518 -15.554 1.00 30.62 120 LYS A O 1
ATOM 685 N N . CYS A 1 102 ? 18.500 2.925 -16.355 1.00 29.55 121 CYS A N 1
ATOM 686 C CA . CYS A 1 102 ? 17.930 1.641 -15.965 1.00 28.20 121 CYS A CA 1
ATOM 687 C C . CYS A 1 102 ? 18.352 0.491 -16.864 1.00 27.82 121 CYS A C 1
ATOM 688 O O . CYS A 1 102 ? 17.933 0.404 -18.016 1.00 28.85 121 CYS A O 1
ATOM 691 N N . LEU A 1 103 ? 19.174 -0.400 -16.325 1.00 26.76 122 LEU A N 1
ATOM 692 C CA . LEU A 1 103 ? 19.653 -1.549 -17.074 1.00 25.41 122 LEU A CA 1
ATOM 693 C C . LEU A 1 103 ? 18.555 -2.583 -17.291 1.00 25.48 122 LEU A C 1
ATOM 694 O O . LEU A 1 103 ? 18.480 -3.200 -18.349 1.00 26.54 122 LEU A O 1
ATOM 699 N N . LYS A 1 104 ? 17.707 -2.772 -16.284 1.00 25.41 123 LYS A N 1
ATOM 700 C CA . LYS A 1 104 ? 16.615 -3.737 -16.371 1.00 25.60 123 LYS A CA 1
ATOM 701 C C . LYS A 1 104 ? 15.447 -3.440 -15.436 1.00 25.43 123 LYS A C 1
ATOM 702 O O . LYS A 1 104 ? 15.594 -2.792 -14.394 1.00 25.40 123 LYS A O 1
ATOM 708 N N . THR A 1 105 ? 14.280 -3.933 -15.828 1.00 23.59 124 THR A N 1
ATOM 709 C CA . THR A 1 105 ? 13.066 -3.776 -15.049 1.00 23.22 124 THR A CA 1
ATOM 710 C C . THR A 1 105 ? 12.562 -5.176 -14.725 1.00 22.14 124 THR A C 1
ATOM 711 O O . THR A 1 105 ? 12.186 -5.927 -15.620 1.00 22.85 124 THR A O 1
ATOM 715 N N . LEU A 1 106 ? 12.572 -5.528 -13.444 1.00 20.49 125 LEU A N 1
ATOM 716 C CA . LEU A 1 106 ? 12.128 -6.848 -13.013 1.00 19.57 125 LEU A CA 1
ATOM 717 C C . LEU A 1 106 ? 10.624 -6.858 -12.787 1.00 19.89 125 LEU A C 1
ATOM 718 O O . LEU A 1 106 ? 10.113 -6.171 -11.901 1.00 19.68 125 LEU A O 1
ATOM 723 N N . LYS A 1 107 ? 9.924 -7.642 -13.602 1.00 19.40 126 LYS A N 1
ATOM 724 C CA . LYS A 1 107 ? 8.473 -7.737 -13.533 1.00 19.95 126 LYS A CA 1
ATOM 725 C C . LYS A 1 107 ? 8.005 -9.133 -13.141 1.00 19.43 126 LYS A C 1
ATOM 726 O O . LYS A 1 107 ? 8.563 -10.136 -13.587 1.00 19.04 126 LYS A O 1
ATOM 732 N N . GLY A 1 108 ? 6.970 -9.187 -12.311 1.00 18.41 127 GLY A N 1
ATOM 733 C CA . GLY A 1 108 ? 6.446 -10.460 -11.857 1.00 17.80 127 GLY A CA 1
ATOM 734 C C . GLY A 1 108 ? 5.559 -10.316 -10.637 1.00 19.28 127 GLY A C 1
ATOM 735 O O . GLY A 1 108 ? 4.527 -10.987 -10.532 1.00 19.60 127 GLY A O 1
ATOM 736 N N . HIS A 1 109 ? 5.952 -9.448 -9.707 1.00 18.84 128 HIS A N 1
ATOM 737 C CA . HIS A 1 109 ? 5.157 -9.233 -8.499 1.00 17.65 128 HIS A CA 1
ATOM 738 C C . HIS A 1 109 ? 3.797 -8.676 -8.878 1.00 16.21 128 HIS A C 1
ATOM 739 O O . HIS A 1 109 ? 3.689 -7.872 -9.801 1.00 15.41 128 HIS A O 1
ATOM 746 N N . SER A 1 110 ? 2.764 -9.107 -8.160 1.00 15.85 129 SER A N 1
ATOM 747 C CA . SER A 1 110 ? 1.405 -8.664 -8.436 1.00 15.91 129 SER A CA 1
ATOM 748 C C . SER A 1 110 ? 0.913 -7.568 -7.496 1.00 16.09 129 SER A C 1
ATOM 749 O O . SER A 1 110 ? -0.286 -7.296 -7.424 1.00 16.20 129 SER A O 1
ATOM 752 N N . ASN A 1 111 ? 1.842 -6.948 -6.775 1.00 15.16 130 ASN A N 1
ATOM 753 C CA . ASN A 1 111 ? 1.512 -5.855 -5.863 1.00 14.52 130 ASN A CA 1
ATOM 754 C C . ASN A 1 111 ? 2.803 -5.099 -5.532 1.00 13.25 130 ASN A C 1
ATOM 755 O O . ASN A 1 111 ? 3.852 -5.374 -6.111 1.00 10.55 130 ASN A O 1
ATOM 760 N N . TYR A 1 112 ? 2.730 -4.151 -4.608 1.00 13.66 131 TYR A N 1
ATOM 761 C CA . TYR A 1 112 ? 3.907 -3.365 -4.250 1.00 15.44 131 TYR A CA 1
ATOM 762 C C . TYR A 1 112 ? 5.113 -4.212 -3.898 1.00 13.58 131 TYR A C 1
ATOM 763 O O . TYR A 1 112 ? 4.981 -5.222 -3.219 1.00 15.11 131 TYR A O 1
ATOM 772 N N . VAL A 1 113 ? 6.281 -3.803 -4.381 1.00 14.10 132 VAL A N 1
ATOM 773 C CA . VAL A 1 113 ? 7.520 -4.484 -4.032 1.00 14.34 132 VAL A CA 1
ATOM 774 C C . VAL A 1 113 ? 8.001 -3.605 -2.891 1.00 15.82 132 VAL A C 1
ATOM 775 O O . VAL A 1 113 ? 8.143 -2.388 -3.046 1.00 14.37 132 VAL A O 1
ATOM 779 N N . PHE A 1 114 ? 8.245 -4.222 -1.745 1.00 15.65 133 PHE A N 1
ATOM 780 C CA . PHE A 1 114 ? 8.612 -3.484 -0.547 1.00 15.84 133 PHE A CA 1
ATOM 781 C C . PHE A 1 114 ? 10.085 -3.482 -0.148 1.00 15.81 133 PHE A C 1
ATOM 782 O O . PHE A 1 114 ? 10.572 -2.526 0.455 1.00 15.05 133 PHE A O 1
ATOM 790 N N . CYS A 1 115 ? 10.792 -4.551 -0.484 1.00 14.51 134 CYS A N 1
ATOM 791 C CA . CYS A 1 115 ? 12.175 -4.681 -0.085 1.00 14.53 134 CYS A CA 1
ATOM 792 C C . CYS A 1 115 ? 13.011 -5.426 -1.104 1.00 15.55 134 CYS A C 1
ATOM 793 O O . CYS A 1 115 ? 12.488 -6.229 -1.875 1.00 15.58 134 CYS A O 1
ATOM 796 N N . CYS A 1 116 ? 14.318 -5.175 -1.084 1.00 14.97 135 CYS A N 1
ATOM 797 C CA . CYS A 1 116 ? 15.229 -5.817 -2.019 1.00 17.25 135 CYS A CA 1
ATOM 798 C C . CYS A 1 116 ? 16.666 -5.858 -1.506 1.00 18.60 135 CYS A C 1
ATOM 799 O O . CYS A 1 116 ? 17.030 -5.125 -0.587 1.00 19.66 135 CYS A O 1
ATOM 802 N N . ASN A 1 117 ? 17.472 -6.725 -2.115 1.00 20.17 136 ASN A N 1
ATOM 803 C CA . ASN A 1 117 ? 18.880 -6.895 -1.759 1.00 18.93 136 ASN A CA 1
ATOM 804 C C . ASN A 1 117 ? 19.616 -7.801 -2.743 1.00 17.91 136 ASN A C 1
ATOM 805 O O . ASN A 1 117 ? 19.046 -8.748 -3.267 1.00 19.25 136 ASN A O 1
ATOM 810 N N . PHE A 1 118 ? 20.888 -7.503 -2.983 1.00 18.09 137 PHE A N 1
ATOM 811 C CA . PHE A 1 118 ? 21.730 -8.319 -3.859 1.00 16.36 137 PHE A CA 1
ATOM 812 C C . PHE A 1 118 ? 22.349 -9.353 -2.927 1.00 16.77 137 PHE A C 1
ATOM 813 O O . PHE A 1 118 ? 22.417 -9.120 -1.719 1.00 14.44 137 PHE A O 1
ATOM 821 N N . ASN A 1 119 ? 22.793 -10.486 -3.468 1.00 15.68 138 ASN A N 1
ATOM 822 C CA . ASN A 1 119 ? 23.470 -11.470 -2.632 1.00 14.69 138 ASN A CA 1
ATOM 823 C C . ASN A 1 119 ? 24.933 -11.027 -2.680 1.00 14.59 138 ASN A C 1
ATOM 824 O O . ASN A 1 119 ? 25.281 -10.148 -3.475 1.00 16.02 138 ASN A O 1
ATOM 829 N N . PRO A 1 120 ? 25.807 -11.600 -1.835 1.00 14.51 139 PRO A N 1
ATOM 830 C CA . PRO A 1 120 ? 27.209 -11.164 -1.875 1.00 15.32 139 PRO A CA 1
ATOM 831 C C . PRO A 1 120 ? 27.849 -11.259 -3.255 1.00 17.90 139 PRO A C 1
ATOM 832 O O . PRO A 1 120 ? 28.681 -10.434 -3.619 1.00 18.87 139 PRO A O 1
ATOM 836 N N . GLN A 1 121 ? 27.459 -12.275 -4.015 1.00 19.91 140 GLN A N 1
ATOM 837 C CA . GLN A 1 121 ? 27.997 -12.483 -5.353 1.00 21.21 140 GLN A CA 1
ATOM 838 C C . GLN A 1 121 ? 27.450 -11.438 -6.323 1.00 22.37 140 GLN A C 1
ATOM 839 O O . GLN A 1 121 ? 28.025 -11.205 -7.389 1.00 22.86 140 GLN A O 1
ATOM 845 N N . SER A 1 122 ? 26.340 -10.816 -5.937 1.00 22.11 141 SER A N 1
ATOM 846 C CA . SER A 1 122 ? 25.692 -9.783 -6.731 1.00 21.54 141 SER A CA 1
ATOM 847 C C . SER A 1 122 ? 25.258 -10.243 -8.115 1.00 22.38 141 SER A C 1
ATOM 848 O O . SER A 1 122 ? 25.236 -9.458 -9.063 1.00 23.79 141 SER A O 1
ATOM 851 N N . ASN A 1 123 ? 24.912 -11.519 -8.227 1.00 22.98 142 ASN A N 1
ATOM 852 C CA . ASN A 1 123 ? 24.440 -12.070 -9.491 1.00 23.11 142 ASN A CA 1
ATOM 853 C C . ASN A 1 123 ? 22.961 -12.387 -9.307 1.00 21.90 142 ASN A C 1
ATOM 854 O O . ASN A 1 123 ? 22.280 -12.804 -10.241 1.00 24.47 142 ASN A O 1
ATOM 859 N N . LEU A 1 124 ? 22.476 -12.190 -8.084 1.00 19.40 143 LEU A N 1
ATOM 860 C CA . LEU A 1 124 ? 21.078 -12.440 -7.762 1.00 16.73 143 LEU A CA 1
ATOM 861 C C . LEU A 1 124 ? 20.482 -11.278 -6.990 1.00 15.26 143 LEU A C 1
ATOM 862 O O . LEU A 1 124 ? 21.192 -10.523 -6.333 1.00 11.55 143 LEU A O 1
ATOM 867 N N . ILE A 1 125 ? 19.165 -11.150 -7.079 1.00 15.24 144 ILE A N 1
ATOM 868 C CA . ILE A 1 125 ? 18.430 -10.123 -6.359 1.00 14.44 144 ILE A CA 1
ATOM 869 C C . ILE A 1 125 ? 17.249 -10.808 -5.691 1.00 14.26 144 ILE A C 1
ATOM 870 O O . ILE A 1 125 ? 16.600 -11.667 -6.292 1.00 15.06 144 ILE A O 1
ATOM 875 N N . VAL A 1 126 ? 16.996 -10.459 -4.434 1.00 13.41 145 VAL A N 1
ATOM 876 C CA . VAL A 1 126 ? 15.884 -11.032 -3.692 1.00 10.73 145 VAL A CA 1
ATOM 877 C C . VAL A 1 126 ? 14.914 -9.902 -3.382 1.00 10.34 145 VAL A C 1
ATOM 878 O O . VAL A 1 126 ? 15.325 -8.806 -3.000 1.00 11.06 145 VAL A O 1
ATOM 882 N N . SER A 1 127 ? 13.624 -10.162 -3.561 1.00 11.71 146 SER A N 1
ATOM 883 C CA . SER A 1 127 ? 12.618 -9.146 -3.313 1.00 11.33 146 SER A CA 1
ATOM 884 C C . SER A 1 127 ? 11.475 -9.667 -2.463 1.00 13.43 146 SER A C 1
ATOM 885 O O . SER A 1 127 ? 11.213 -10.865 -2.407 1.00 14.02 146 SER A O 1
ATOM 888 N N . GLY A 1 128 ? 10.809 -8.737 -1.791 1.00 13.73 147 GLY A N 1
ATOM 889 C CA . GLY A 1 128 ? 9.683 -9.068 -0.944 1.00 13.60 147 GLY A CA 1
ATOM 890 C C . GLY A 1 128 ? 8.579 -8.122 -1.350 1.00 11.93 147 GLY A C 1
ATOM 891 O O . GLY A 1 128 ? 8.827 -6.942 -1.570 1.00 13.02 147 GLY A O 1
ATOM 892 N N . SER A 1 129 ? 7.360 -8.626 -1.444 1.00 10.99 148 SER A N 1
ATOM 893 C CA . SER A 1 129 ? 6.260 -7.791 -1.874 1.00 12.43 148 SER A CA 1
ATOM 894 C C . SER A 1 129 ? 5.000 -8.000 -1.060 1.00 14.23 148 SER A C 1
ATOM 895 O O . SER A 1 129 ? 4.875 -8.964 -0.298 1.00 15.15 148 SER A O 1
ATOM 898 N N . PHE A 1 130 ? 4.071 -7.068 -1.222 1.00 14.35 149 PHE A N 1
ATOM 899 C CA . PHE A 1 130 ? 2.786 -7.141 -0.554 1.00 14.13 149 PHE A CA 1
ATOM 900 C C . PHE A 1 130 ? 2.004 -8.346 -1.081 1.00 13.10 149 PHE A C 1
ATOM 901 O O . PHE A 1 130 ? 1.028 -8.767 -0.463 1.00 11.34 149 PHE A O 1
ATOM 909 N N . ASP A 1 131 ? 2.424 -8.901 -2.219 1.00 12.18 150 ASP A N 1
ATOM 910 C CA . ASP A 1 131 ? 1.722 -10.061 -2.760 1.00 13.02 150 ASP A CA 1
ATOM 911 C C . ASP A 1 131 ? 2.027 -11.312 -1.937 1.00 13.05 150 ASP A C 1
ATOM 912 O O . ASP A 1 131 ? 1.603 -12.409 -2.280 1.00 14.48 150 ASP A O 1
ATOM 917 N N . GLU A 1 132 ? 2.775 -11.123 -0.851 1.00 14.14 151 GLU A N 1
ATOM 918 C CA . GLU A 1 132 ? 3.117 -12.190 0.088 1.00 13.41 151 GLU A CA 1
ATOM 919 C C . GLU A 1 132 ? 4.187 -13.172 -0.376 1.00 13.68 151 GLU A C 1
ATOM 920 O O . GLU A 1 132 ? 4.488 -14.146 0.317 1.00 13.31 151 GLU A O 1
ATOM 926 N N . SER A 1 133 ? 4.788 -12.899 -1.527 1.00 13.48 152 SER A N 1
ATOM 927 C CA . SER A 1 133 ? 5.825 -13.779 -2.048 1.00 13.72 152 SER A CA 1
ATOM 928 C C . SER A 1 133 ? 7.200 -13.139 -1.965 1.00 13.01 152 SER A C 1
ATOM 929 O O . SER A 1 133 ? 7.335 -11.930 -1.791 1.00 11.84 152 SER A O 1
ATOM 932 N N . VAL A 1 134 ? 8.213 -13.987 -2.088 1.00 12.51 153 VAL A N 1
ATOM 933 C CA . VAL A 1 134 ? 9.604 -13.578 -2.104 1.00 13.41 153 VAL A CA 1
ATOM 934 C C . VAL A 1 134 ? 10.111 -14.139 -3.429 1.00 14.86 153 VAL A C 1
ATOM 935 O O . VAL A 1 134 ? 9.953 -15.328 -3.696 1.00 17.48 153 VAL A O 1
ATOM 939 N N . ARG A 1 135 ? 10.701 -13.292 -4.261 1.00 15.77 154 ARG A N 1
ATOM 940 C CA . ARG A 1 135 ? 11.207 -13.739 -5.554 1.00 17.12 154 ARG A CA 1
ATOM 941 C C . ARG A 1 135 ? 12.712 -13.550 -5.658 1.00 18.56 154 ARG A C 1
ATOM 942 O O . ARG A 1 135 ? 13.266 -12.577 -5.145 1.00 20.05 154 ARG A O 1
ATOM 950 N N . ILE A 1 136 ? 13.362 -14.491 -6.331 1.00 18.49 155 ILE A N 1
ATOM 951 C CA . ILE A 1 136 ? 14.799 -14.452 -6.540 1.00 19.29 155 ILE A CA 1
ATOM 952 C C . ILE A 1 136 ? 15.019 -14.203 -8.031 1.00 20.13 155 ILE A C 1
ATOM 953 O O . ILE A 1 136 ? 14.541 -14.972 -8.865 1.00 19.35 155 ILE A O 1
ATOM 958 N N . TRP A 1 137 ? 15.734 -13.129 -8.360 1.00 21.33 156 TRP A N 1
ATOM 959 C CA . TRP A 1 137 ? 15.978 -12.757 -9.756 1.00 21.67 156 TRP A CA 1
ATOM 960 C C . TRP A 1 137 ? 17.429 -12.833 -10.210 1.00 21.23 156 TRP A C 1
ATOM 961 O O . TRP A 1 137 ? 18.355 -12.631 -9.427 1.00 20.33 156 TRP A O 1
ATOM 972 N N . ASP A 1 138 ? 17.609 -13.099 -11.499 1.00 23.27 157 ASP A N 1
ATOM 973 C CA . ASP A 1 138 ? 18.936 -13.157 -12.095 1.00 22.44 157 ASP A CA 1
ATOM 974 C C . ASP A 1 138 ? 19.279 -11.728 -12.511 1.00 22.41 157 ASP A C 1
ATOM 975 O O . ASP A 1 138 ? 18.555 -11.106 -13.290 1.00 21.40 157 ASP A O 1
ATOM 980 N N . VAL A 1 139 ? 20.378 -11.206 -11.984 1.00 20.77 158 VAL A N 1
ATOM 981 C CA . VAL A 1 139 ? 20.786 -9.847 -12.295 1.00 23.07 158 VAL A CA 1
ATOM 982 C C . VAL A 1 139 ? 21.110 -9.628 -13.773 1.00 25.34 158 VAL A C 1
ATOM 983 O O . VAL A 1 139 ? 20.690 -8.638 -14.376 1.00 23.85 158 VAL A O 1
ATOM 987 N N . LYS A 1 140 ? 21.861 -10.557 -14.348 1.00 27.14 159 LYS A N 1
ATOM 988 C CA . LYS A 1 140 ? 22.282 -10.453 -15.735 1.00 29.05 159 LYS A CA 1
ATOM 989 C C . LYS A 1 140 ? 21.126 -10.361 -16.732 1.00 28.40 159 LYS A C 1
ATOM 990 O O . LYS A 1 140 ? 21.102 -9.464 -17.574 1.00 28.42 159 LYS A O 1
ATOM 996 N N . THR A 1 141 ? 20.163 -11.270 -16.628 1.00 27.65 160 THR A N 1
ATOM 997 C CA . THR A 1 141 ? 19.037 -11.285 -17.555 1.00 27.64 160 THR A CA 1
ATOM 998 C C . THR A 1 141 ? 17.791 -10.541 -17.096 1.00 26.73 160 THR A C 1
ATOM 999 O O . THR A 1 141 ? 16.944 -10.180 -17.912 1.00 26.73 160 THR A O 1
ATOM 1003 N N . GLY A 1 142 ? 17.669 -10.319 -15.795 1.00 25.65 161 GLY A N 1
ATOM 1004 C CA . GLY A 1 142 ? 16.492 -9.637 -15.290 1.00 22.79 161 GLY A CA 1
ATOM 1005 C C . GLY A 1 142 ? 15.306 -10.586 -15.199 1.00 21.80 161 GLY A C 1
ATOM 1006 O O . GLY A 1 142 ? 14.175 -10.151 -15.014 1.00 21.12 161 GLY A O 1
ATOM 1007 N N . MET A 1 143 ? 15.560 -11.886 -15.332 1.00 20.22 162 MET A N 1
ATOM 1008 C CA . MET A 1 143 ? 14.496 -12.877 -15.253 1.00 21.04 162 MET A CA 1
ATOM 1009 C C . MET A 1 143 ? 14.301 -13.346 -13.812 1.00 21.45 162 MET A C 1
ATOM 1010 O O . MET A 1 143 ? 15.225 -13.308 -13.003 1.00 20.86 162 MET A O 1
ATOM 1015 N N . CYS A 1 144 ? 13.086 -13.781 -13.502 1.00 21.88 163 CYS A N 1
ATOM 1016 C CA . CYS A 1 144 ? 12.763 -14.291 -12.179 1.00 22.15 163 CYS A CA 1
ATOM 1017 C C . CYS A 1 144 ? 13.083 -15.782 -12.190 1.00 21.45 163 CYS A C 1
ATOM 1018 O O . CYS A 1 144 ? 12.538 -16.531 -12.999 1.00 20.32 163 CYS A O 1
ATOM 1021 N N . LEU A 1 145 ? 13.966 -16.207 -11.294 1.00 21.87 164 LEU A N 1
ATOM 1022 C CA . LEU A 1 145 ? 14.365 -17.609 -11.221 1.00 23.13 164 LEU A CA 1
ATOM 1023 C C . LEU A 1 145 ? 13.478 -18.415 -10.279 1.00 24.80 164 LEU A C 1
ATOM 1024 O O . LEU A 1 145 ? 13.250 -19.603 -10.503 1.00 25.73 164 LEU A O 1
ATOM 1029 N N . LYS A 1 146 ? 12.978 -17.767 -9.229 1.00 24.66 165 LYS A N 1
ATOM 1030 C CA . LYS A 1 146 ? 12.125 -18.432 -8.244 1.00 23.10 165 LYS A CA 1
ATOM 1031 C C . LYS A 1 146 ? 11.124 -17.492 -7.584 1.00 22.35 165 LYS A C 1
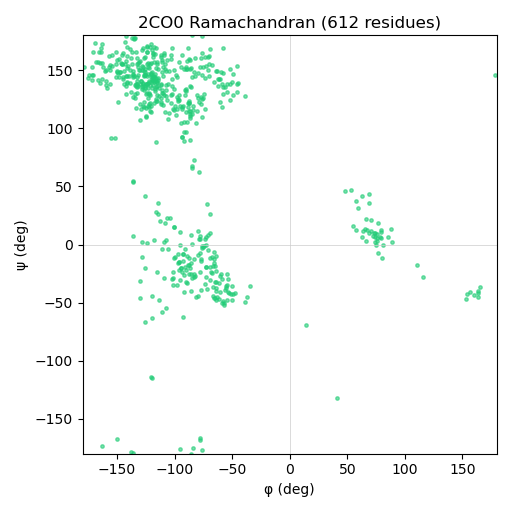ATOM 1032 O O . LYS A 1 146 ? 11.421 -16.325 -7.335 1.00 22.75 165 LYS A O 1
ATOM 1038 N N . THR A 1 147 ? 9.940 -18.022 -7.301 1.00 21.02 166 THR A N 1
ATOM 1039 C CA . THR A 1 147 ? 8.889 -17.287 -6.614 1.00 19.43 166 THR A CA 1
ATOM 1040 C C . THR A 1 147 ? 8.542 -18.148 -5.408 1.00 18.65 166 THR A C 1
ATOM 1041 O O . THR A 1 147 ? 7.978 -19.226 -5.558 1.00 19.85 166 THR A O 1
ATOM 1045 N N . LEU A 1 148 ? 8.888 -17.684 -4.213 1.00 18.90 167 LEU A N 1
ATOM 1046 C CA . LEU A 1 148 ? 8.608 -18.452 -3.006 1.00 19.13 167 LEU A CA 1
ATOM 1047 C C . LEU A 1 148 ? 7.313 -18.013 -2.330 1.00 20.11 167 LEU A C 1
ATOM 1048 O O . LEU A 1 148 ? 7.103 -16.822 -2.095 1.00 19.42 167 LEU A O 1
ATOM 1053 N N . PRO A 1 149 ? 6.418 -18.973 -2.029 1.00 19.26 168 PRO A N 1
ATOM 1054 C CA . PRO A 1 149 ? 5.138 -18.698 -1.366 1.00 19.37 168 PRO A CA 1
ATOM 1055 C C . PRO A 1 149 ? 5.509 -18.537 0.106 1.00 18.27 168 PRO A C 1
ATOM 1056 O O . PRO A 1 149 ? 5.073 -19.297 0.972 1.00 17.68 168 PRO A O 1
ATOM 1060 N N . ALA A 1 150 ? 6.334 -17.524 0.347 1.00 17.54 169 ALA A N 1
ATOM 1061 C CA . ALA A 1 150 ? 6.903 -17.201 1.646 1.00 17.41 169 ALA A CA 1
ATOM 1062 C C . ALA A 1 150 ? 6.016 -16.931 2.855 1.00 17.09 169 ALA A C 1
ATOM 1063 O O . ALA A 1 150 ? 6.239 -17.514 3.913 1.00 17.02 169 ALA A O 1
ATOM 1065 N N . HIS A 1 151 ? 5.029 -16.050 2.720 1.00 16.90 170 HIS A N 1
ATOM 1066 C CA . HIS A 1 151 ? 4.185 -15.710 3.861 1.00 15.82 170 HIS A CA 1
ATOM 1067 C C . HIS A 1 151 ? 2.708 -15.595 3.552 1.00 14.78 170 HIS A C 1
ATOM 1068 O O . HIS A 1 151 ? 2.291 -15.797 2.417 1.00 15.42 170 HIS A O 1
ATOM 1075 N N . SER A 1 152 ? 1.922 -15.262 4.575 1.00 14.06 171 SER A N 1
ATOM 1076 C CA . SER A 1 152 ? 0.480 -15.119 4.430 1.00 15.78 171 SER A CA 1
ATOM 1077 C C . SER A 1 152 ? 0.047 -13.664 4.607 1.00 14.89 171 SER A C 1
ATOM 1078 O O . SER A 1 152 ? -1.108 -13.373 4.898 1.00 16.72 171 SER A O 1
ATOM 1081 N N . ASP A 1 153 ? 0.996 -12.758 4.431 1.00 15.17 172 ASP A N 1
ATOM 1082 C CA . ASP A 1 153 ? 0.763 -11.321 4.542 1.00 15.79 172 ASP A CA 1
ATOM 1083 C C . ASP A 1 153 ? 1.941 -10.612 3.874 1.00 14.24 172 ASP A C 1
ATOM 1084 O O . ASP A 1 153 ? 2.917 -11.248 3.505 1.00 14.73 172 ASP A O 1
ATOM 1089 N N . PRO A 1 154 ? 1.872 -9.284 3.717 1.00 14.89 173 PRO A N 1
ATOM 1090 C CA . PRO A 1 154 ? 2.981 -8.567 3.075 1.00 13.24 173 PRO A CA 1
ATOM 1091 C C . PRO A 1 154 ? 4.348 -8.922 3.645 1.00 14.52 173 PRO A C 1
ATOM 1092 O O . PRO A 1 154 ? 4.476 -9.202 4.836 1.00 15.17 173 PRO A O 1
ATOM 1096 N N . VAL A 1 155 ? 5.367 -8.910 2.790 1.00 14.30 174 VAL A N 1
ATOM 1097 C CA . VAL A 1 155 ? 6.734 -9.217 3.212 1.00 14.90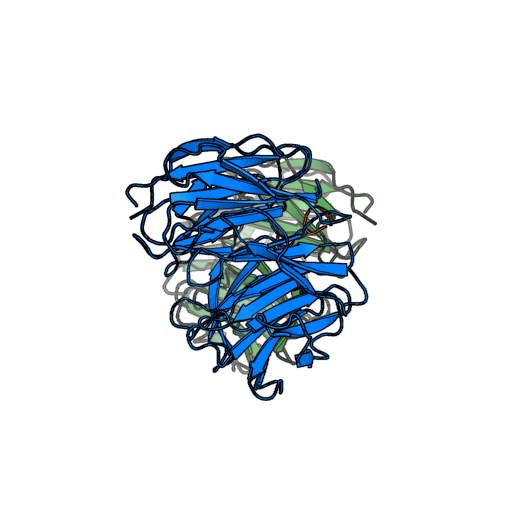 174 VAL A CA 1
ATOM 1098 C C . VAL A 1 155 ? 7.469 -7.901 3.438 1.00 15.81 174 VAL A C 1
ATOM 1099 O O . VAL A 1 155 ? 7.671 -7.119 2.509 1.00 16.86 174 VAL A O 1
ATOM 1103 N N . SER A 1 156 ? 7.867 -7.671 4.684 1.00 15.06 175 SER A N 1
ATOM 1104 C CA . SER A 1 156 ? 8.518 -6.429 5.074 1.00 15.58 175 SER A CA 1
ATOM 1105 C C . SER A 1 156 ? 10.016 -6.327 4.799 1.00 14.68 175 SER A C 1
ATOM 1106 O O . SER A 1 156 ? 10.536 -5.224 4.603 1.00 14.68 175 SER A O 1
ATOM 1109 N N . ALA A 1 157 ? 10.708 -7.461 4.765 1.00 13.55 176 ALA A N 1
ATOM 1110 C CA . ALA A 1 157 ? 12.142 -7.437 4.513 1.00 13.35 176 ALA A CA 1
ATOM 1111 C C . ALA A 1 157 ? 12.681 -8.748 3.954 1.00 11.78 176 ALA A C 1
ATOM 1112 O O . ALA A 1 157 ? 12.113 -9.808 4.195 1.00 10.15 176 ALA A O 1
ATOM 1114 N N . VAL A 1 158 ? 13.776 -8.649 3.200 1.00 11.06 177 VAL A N 1
ATOM 1115 C CA . VAL A 1 158 ? 14.459 -9.801 2.616 1.00 12.46 177 VAL A CA 1
ATOM 1116 C C . VAL A 1 158 ? 15.950 -9.538 2.715 1.00 12.58 177 VAL A C 1
ATOM 1117 O O . VAL A 1 158 ? 16.400 -8.423 2.498 1.00 13.78 177 VAL A O 1
ATOM 1121 N N . HIS A 1 159 ? 16.721 -10.567 3.039 1.00 16.08 178 HIS A N 1
ATOM 1122 C CA . HIS A 1 159 ? 18.162 -10.398 3.203 1.00 17.10 178 HIS A CA 1
ATOM 1123 C C . HIS A 1 159 ? 18.951 -11.689 2.993 1.00 16.82 178 HIS A C 1
ATOM 1124 O O . HIS A 1 159 ? 18.548 -12.758 3.458 1.00 16.30 178 HIS A O 1
ATOM 1131 N N . PHE A 1 160 ? 20.075 -11.575 2.294 1.00 17.35 179 PHE A N 1
ATOM 1132 C CA . PHE A 1 160 ? 20.965 -12.710 2.055 1.00 17.47 179 PHE A CA 1
ATOM 1133 C C . PHE A 1 160 ? 21.960 -12.732 3.209 1.00 17.95 179 PHE A C 1
ATOM 1134 O O . PHE A 1 160 ? 22.260 -11.686 3.785 1.00 18.62 179 PHE A O 1
ATOM 1142 N N . ASN A 1 161 ? 22.460 -13.914 3.557 1.00 19.41 180 ASN A N 1
ATOM 1143 C CA . ASN A 1 161 ? 23.446 -14.025 4.627 1.00 19.32 180 ASN A CA 1
ATOM 1144 C C . ASN A 1 161 ? 24.799 -13.779 3.963 1.00 20.61 180 ASN A C 1
ATOM 1145 O O . ASN A 1 161 ? 24.850 -13.551 2.753 1.00 20.65 180 ASN A O 1
ATOM 1150 N N . ARG A 1 162 ? 25.891 -13.826 4.722 1.00 21.83 181 ARG A N 1
ATOM 1151 C CA . ARG A 1 162 ? 27.203 -13.512 4.147 1.00 23.44 181 ARG A CA 1
ATOM 1152 C C . ARG A 1 162 ? 27.795 -14.416 3.063 1.00 20.79 181 ARG A C 1
ATOM 1153 O O . ARG A 1 162 ? 28.699 -13.993 2.353 1.00 20.19 181 ARG A O 1
ATOM 1161 N N . ASP A 1 163 ? 27.308 -15.643 2.915 1.00 19.53 182 ASP A N 1
ATOM 1162 C CA . ASP A 1 163 ? 27.849 -16.497 1.863 1.00 20.96 182 ASP A CA 1
ATOM 1163 C C . ASP A 1 163 ? 26.840 -16.700 0.728 1.00 19.16 182 ASP A C 1
ATOM 1164 O O . ASP A 1 163 ? 27.105 -17.421 -0.228 1.00 21.32 182 ASP A O 1
ATOM 1169 N N . GLY A 1 164 ? 25.685 -16.054 0.848 1.00 19.23 183 GLY A N 1
ATOM 1170 C CA . GLY A 1 164 ? 24.649 -16.142 -0.169 1.00 18.29 183 GLY A CA 1
ATOM 1171 C C . GLY A 1 164 ? 23.781 -17.388 -0.142 1.00 18.73 183 GLY A C 1
ATOM 1172 O O . GLY A 1 164 ? 22.756 -17.449 -0.821 1.00 18.40 183 GLY A O 1
ATOM 1173 N N . SER A 1 165 ? 24.172 -18.386 0.642 1.00 17.16 184 SER A N 1
ATOM 1174 C CA . SER A 1 165 ? 23.412 -19.628 0.696 1.00 17.65 184 SER A CA 1
ATOM 1175 C C . SER A 1 165 ? 22.042 -19.482 1.350 1.00 17.14 184 SER A C 1
ATOM 1176 O O . SER A 1 165 ? 21.138 -20.272 1.075 1.00 16.13 184 SER A O 1
ATOM 1179 N N . LEU A 1 166 ? 21.884 -18.468 2.200 1.00 14.98 185 LEU A N 1
ATOM 1180 C CA . LEU A 1 166 ? 20.620 -18.265 2.899 1.00 14.40 185 LEU A CA 1
ATOM 1181 C C . LEU A 1 166 ? 19.947 -16.926 2.654 1.00 14.89 185 LEU A C 1
ATOM 1182 O O . LEU A 1 166 ? 20.593 -15.925 2.332 1.00 14.77 185 LEU A O 1
ATOM 1187 N N . ILE A 1 167 ? 18.633 -16.929 2.848 1.00 14.09 186 ILE A N 1
ATOM 1188 C CA . ILE A 1 167 ? 17.804 -15.742 2.703 1.00 14.62 186 ILE A CA 1
ATOM 1189 C C . ILE A 1 167 ? 16.886 -15.697 3.913 1.00 14.49 186 ILE A C 1
ATOM 1190 O O . ILE A 1 167 ? 16.335 -16.721 4.315 1.00 15.55 186 ILE A O 1
ATOM 1195 N N . VAL A 1 168 ? 16.726 -14.521 4.501 1.00 13.94 187 VAL A N 1
ATOM 1196 C CA . VAL A 1 168 ? 15.819 -14.392 5.627 1.00 13.89 187 VAL A CA 1
ATOM 1197 C C . VAL A 1 168 ? 14.723 -13.411 5.238 1.00 14.68 187 VAL A C 1
ATOM 1198 O O . VAL A 1 168 ? 14.993 -12.382 4.615 1.00 14.79 187 VAL A O 1
ATOM 1202 N N . SER A 1 169 ? 13.485 -13.741 5.590 1.00 13.30 188 SER A N 1
ATOM 1203 C CA . SER A 1 169 ? 12.358 -12.881 5.271 1.00 14.90 188 SER A CA 1
ATOM 1204 C C . SER A 1 169 ? 11.476 -12.666 6.491 1.00 15.58 188 SER A C 1
ATOM 1205 O O . SER A 1 169 ? 11.318 -13.561 7.319 1.00 15.21 188 SER A O 1
ATOM 1208 N N . SER A 1 170 ? 10.906 -11.469 6.595 1.00 15.24 189 SER A N 1
ATOM 1209 C CA . SER A 1 170 ? 10.011 -11.135 7.695 1.00 14.01 189 SER A CA 1
ATOM 1210 C C . SER A 1 170 ? 8.673 -10.703 7.117 1.00 14.34 189 SER A C 1
ATOM 1211 O O . SER A 1 170 ? 8.599 -10.192 5.993 1.00 13.64 189 SER A O 1
ATOM 1214 N N . SER A 1 171 ? 7.611 -10.895 7.885 1.00 12.05 190 SER A N 1
ATOM 1215 C CA . SER A 1 171 ? 6.297 -10.553 7.386 1.00 12.74 190 SER A CA 1
ATOM 1216 C C . SER A 1 171 ? 5.295 -10.119 8.442 1.00 13.72 190 SER A C 1
ATOM 1217 O O . SER A 1 171 ? 5.435 -10.436 9.628 1.00 12.13 190 SER A O 1
ATOM 1220 N N . TYR A 1 172 ? 4.275 -9.397 7.992 1.00 13.80 191 TYR A N 1
ATOM 1221 C CA . TYR A 1 172 ? 3.208 -8.960 8.871 1.00 14.82 191 TYR A CA 1
ATOM 1222 C C . TYR A 1 172 ? 2.457 -10.182 9.411 1.00 14.38 191 TYR A C 1
ATOM 1223 O O . TYR A 1 172 ? 1.623 -10.047 10.303 1.00 15.08 191 TYR A O 1
ATOM 1232 N N . ASP A 1 173 ? 2.733 -11.372 8.877 1.00 12.02 192 ASP A N 1
ATOM 1233 C CA . ASP A 1 173 ? 2.056 -12.560 9.397 1.00 15.43 192 ASP A CA 1
ATOM 1234 C C . ASP A 1 173 ? 2.663 -12.990 10.742 1.00 16.01 192 ASP A C 1
ATOM 1235 O O . ASP A 1 173 ? 2.216 -13.955 11.359 1.00 16.77 192 ASP A O 1
ATOM 1240 N N . GLY A 1 174 ? 3.681 -12.254 11.185 1.00 17.10 193 GLY A N 1
ATOM 1241 C CA . GLY A 1 174 ? 4.318 -12.523 12.459 1.00 17.43 193 GLY A CA 1
ATOM 1242 C C . GLY A 1 174 ? 5.467 -13.499 12.419 1.00 17.98 193 GLY A C 1
ATOM 1243 O O . GLY A 1 174 ? 6.055 -13.818 13.456 1.00 17.91 193 GLY A O 1
ATOM 1244 N N . LEU A 1 175 ? 5.803 -13.962 11.223 1.00 18.26 194 LEU A N 1
ATOM 1245 C CA . LEU A 1 175 ? 6.878 -14.927 11.061 1.00 19.11 194 LEU A CA 1
ATOM 1246 C C . LEU A 1 175 ? 8.149 -14.383 10.430 1.00 19.56 194 LEU A C 1
ATOM 1247 O O . LEU A 1 175 ? 8.136 -13.386 9.702 1.00 19.32 194 LEU A O 1
ATOM 1252 N N . CYS A 1 176 ? 9.248 -15.061 10.740 1.00 19.14 195 CYS A N 1
ATOM 1253 C CA . CYS A 1 176 ? 10.554 -14.775 10.173 1.00 19.48 195 CYS A CA 1
ATOM 1254 C C . CYS A 1 176 ? 10.935 -16.138 9.612 1.00 19.69 195 CYS A C 1
ATOM 1255 O O . CYS A 1 176 ? 10.838 -17.147 10.315 1.00 20.08 195 CYS A O 1
ATOM 1258 N N . ARG A 1 177 ? 11.339 -16.190 8.350 1.00 18.64 196 ARG A N 1
ATOM 1259 C CA . ARG A 1 177 ? 11.720 -17.467 7.766 1.00 17.77 196 ARG A CA 1
ATOM 1260 C C . ARG A 1 177 ? 13.099 -17.468 7.142 1.00 16.91 196 ARG A C 1
ATOM 1261 O O . ARG A 1 177 ? 13.562 -16.461 6.607 1.00 16.40 196 ARG A O 1
ATOM 1269 N N . ILE A 1 178 ? 13.756 -18.615 7.248 1.00 16.57 197 ILE A N 1
ATOM 1270 C CA . ILE A 1 178 ? 15.080 -18.813 6.695 1.00 17.12 197 ILE A CA 1
ATOM 1271 C C . ILE A 1 178 ? 14.872 -19.723 5.490 1.00 17.93 197 ILE A C 1
ATOM 1272 O O . ILE A 1 178 ? 14.242 -20.774 5.605 1.00 16.64 197 ILE A O 1
ATOM 1277 N N . TRP A 1 179 ? 15.389 -19.310 4.336 1.00 17.88 198 TRP A N 1
ATOM 1278 C CA . TRP A 1 179 ? 15.239 -20.100 3.122 1.00 17.43 198 TRP A CA 1
ATOM 1279 C C . TRP A 1 179 ? 16.577 -20.513 2.534 1.00 17.35 198 TRP A C 1
ATOM 1280 O O . TRP A 1 179 ? 17.570 -19.789 2.632 1.00 17.42 198 TRP A O 1
ATOM 1291 N N . ASP A 1 180 ? 16.590 -21.685 1.916 1.00 16.45 199 ASP A N 1
ATOM 1292 C CA . ASP A 1 180 ? 17.781 -22.178 1.254 1.00 16.78 199 ASP A CA 1
ATOM 1293 C C . ASP A 1 180 ? 17.748 -21.525 -0.130 1.00 16.39 199 ASP A C 1
ATOM 1294 O O . ASP A 1 180 ? 16.836 -21.782 -0.916 1.00 15.20 199 ASP A O 1
ATOM 1299 N N . THR A 1 181 ? 18.732 -20.679 -0.416 1.00 15.39 200 THR A N 1
ATOM 1300 C CA . THR A 1 181 ? 18.807 -19.966 -1.691 1.00 16.69 200 THR A CA 1
ATOM 1301 C C . THR A 1 181 ? 18.769 -20.846 -2.941 1.00 18.21 200 THR A C 1
ATOM 1302 O O . THR A 1 181 ? 18.018 -20.581 -3.881 1.00 17.21 200 THR A O 1
ATOM 1306 N N . ALA A 1 182 ? 19.573 -21.899 -2.952 1.00 19.30 201 ALA A N 1
ATOM 1307 C CA . ALA A 1 182 ? 19.640 -22.771 -4.115 1.00 18.77 201 ALA A CA 1
ATOM 1308 C C . ALA A 1 182 ? 18.348 -23.513 -4.454 1.00 19.91 201 ALA A C 1
ATOM 1309 O O . ALA A 1 182 ? 17.990 -23.640 -5.624 1.00 20.39 201 ALA A O 1
ATOM 1311 N N . SER A 1 183 ? 17.639 -23.992 -3.439 1.00 18.86 202 SER A N 1
ATOM 1312 C CA . SER A 1 183 ? 16.418 -24.753 -3.674 1.00 18.71 202 SER A CA 1
ATOM 1313 C C . SER A 1 183 ? 15.144 -23.959 -3.464 1.00 19.58 202 SER A C 1
ATOM 1314 O O . SER A 1 183 ? 14.121 -24.243 -4.083 1.00 20.04 202 SER A O 1
ATOM 1317 N N . GLY A 1 184 ? 15.209 -22.972 -2.579 1.00 20.26 203 GLY A N 1
ATOM 1318 C CA . GLY A 1 184 ? 14.044 -22.165 -2.283 1.00 19.09 203 GLY A CA 1
ATOM 1319 C C . GLY A 1 184 ? 13.190 -22.814 -1.214 1.00 19.51 203 GLY A C 1
ATOM 1320 O O . GLY A 1 184 ? 12.095 -22.340 -0.935 1.00 19.73 203 GLY A O 1
ATOM 1321 N N . GLN A 1 185 ? 13.678 -23.904 -0.620 1.00 21.14 204 GLN A N 1
ATOM 1322 C CA . GLN A 1 185 ? 12.933 -24.607 0.429 1.00 23.08 204 GLN A CA 1
ATOM 1323 C C . GLN A 1 185 ? 13.139 -23.937 1.786 1.00 22.96 204 GLN A C 1
ATOM 1324 O O . GLN A 1 185 ? 14.221 -23.432 2.077 1.00 23.27 204 GLN A O 1
ATOM 1330 N N . CYS A 1 186 ? 12.100 -23.936 2.616 1.00 23.94 205 CYS A N 1
ATOM 1331 C CA . CYS A 1 186 ? 12.184 -23.318 3.936 1.00 23.09 205 CYS A CA 1
ATOM 1332 C C . CYS A 1 186 ? 13.006 -24.179 4.889 1.00 22.77 205 CYS A C 1
ATOM 1333 O O . CYS A 1 186 ? 12.768 -25.374 5.002 1.00 22.38 205 CYS A O 1
ATOM 1336 N N . LEU A 1 187 ? 13.978 -23.567 5.562 1.00 23.22 206 LEU A N 1
ATOM 1337 C CA . LEU A 1 187 ? 14.831 -24.288 6.508 1.00 23.24 206 LEU A CA 1
ATOM 1338 C C . LEU A 1 187 ? 14.400 -24.032 7.943 1.00 24.86 206 LEU A C 1
ATOM 1339 O O . LEU A 1 187 ? 14.676 -24.841 8.831 1.00 26.27 206 LEU A O 1
ATOM 1344 N N . LYS A 1 188 ? 13.731 -22.907 8.175 1.00 24.74 207 LYS A N 1
ATOM 1345 C CA . LYS A 1 188 ? 13.268 -22.593 9.517 1.00 24.06 207 LYS A CA 1
ATOM 1346 C C . LYS A 1 188 ? 12.256 -21.464 9.576 1.00 24.24 207 LYS A C 1
ATOM 1347 O O . LYS A 1 188 ? 12.347 -20.478 8.836 1.00 23.15 207 LYS A O 1
ATOM 1353 N N . THR A 1 189 ? 11.282 -21.634 10.462 1.00 22.40 208 THR A N 1
ATOM 1354 C CA . THR A 1 189 ? 10.242 -20.642 10.690 1.00 23.64 208 THR A CA 1
ATOM 1355 C C . THR A 1 189 ? 10.351 -20.290 12.168 1.00 25.59 208 THR A C 1
ATOM 1356 O O . THR A 1 189 ? 10.393 -21.181 13.011 1.00 26.16 208 THR A O 1
ATOM 1360 N N . LEU A 1 190 ? 10.427 -19.002 12.485 1.00 28.60 209 LEU A N 1
ATOM 1361 C CA . LEU A 1 190 ? 10.517 -18.572 13.877 1.00 30.29 209 LEU A CA 1
ATOM 1362 C C . LEU A 1 190 ? 9.264 -17.854 14.327 1.00 31.62 209 LEU A C 1
ATOM 1363 O O . LEU A 1 190 ? 8.715 -17.023 13.600 1.00 30.31 209 LEU A O 1
ATOM 1368 N N . ILE A 1 191 ? 8.823 -18.185 15.535 1.00 33.50 210 ILE A N 1
ATOM 1369 C CA . ILE A 1 191 ? 7.645 -17.570 16.118 1.00 35.35 210 ILE A CA 1
ATOM 1370 C C . ILE A 1 191 ? 8.080 -16.774 17.331 1.00 36.71 210 ILE A C 1
ATOM 1371 O O . ILE A 1 191 ? 8.969 -17.192 18.072 1.00 35.87 210 ILE A O 1
ATOM 1376 N N . ASP A 1 192 ? 7.450 -15.619 17.509 1.00 39.10 211 ASP A N 1
ATOM 1377 C CA . ASP A 1 192 ? 7.711 -14.725 18.630 1.00 40.56 211 ASP A CA 1
ATOM 1378 C C . ASP A 1 192 ? 6.371 -14.744 19.366 1.00 41.25 211 ASP A C 1
ATOM 1379 O O . ASP A 1 192 ? 5.488 -13.933 19.106 1.00 40.70 211 ASP A O 1
ATOM 1384 N N . ASP A 1 193 ? 6.242 -15.712 20.268 1.00 42.52 212 ASP A N 1
ATOM 1385 C CA . ASP A 1 193 ? 5.030 -15.966 21.049 1.00 43.92 212 ASP A CA 1
ATOM 1386 C C . ASP A 1 193 ? 3.695 -15.319 20.661 1.00 41.24 212 ASP A C 1
ATOM 1387 O O . ASP A 1 193 ? 2.791 -16.026 20.224 1.00 42.00 212 ASP A O 1
ATOM 1392 N N . ASP A 1 194 ? 3.542 -14.009 20.816 1.00 38.69 213 ASP A N 1
ATOM 1393 C CA . ASP A 1 194 ? 2.273 -13.378 20.445 1.00 35.72 213 ASP A CA 1
ATOM 1394 C C . ASP A 1 194 ? 2.143 -13.182 18.920 1.00 33.89 213 ASP A C 1
ATOM 1395 O O . ASP A 1 194 ? 1.084 -12.794 18.413 1.00 29.88 213 ASP A O 1
ATOM 1400 N N . ASN A 1 195 ? 3.234 -13.459 18.209 1.00 31.59 214 ASN A N 1
ATOM 1401 C CA . ASN A 1 195 ? 3.318 -13.327 16.756 1.00 30.09 214 ASN A CA 1
ATOM 1402 C C . ASN A 1 195 ? 2.913 -11.974 16.174 1.00 28.06 214 ASN A C 1
ATOM 1403 O O . ASN A 1 195 ? 2.155 -11.904 15.198 1.00 27.70 214 ASN A O 1
ATOM 1408 N N . PRO A 1 196 ? 3.415 -10.875 16.764 1.00 24.38 215 PRO A N 1
ATOM 1409 C CA . PRO A 1 196 ? 3.085 -9.539 16.259 1.00 21.22 215 PRO A CA 1
ATOM 1410 C C . PRO A 1 196 ? 3.775 -9.343 14.904 1.00 19.04 215 PRO A C 1
ATOM 1411 O O . PRO A 1 196 ? 4.782 -9.997 14.618 1.00 17.90 215 PRO A O 1
ATOM 1415 N N . PRO A 1 197 ? 3.238 -8.453 14.052 1.00 16.22 216 PRO A N 1
ATOM 1416 C CA . PRO A 1 197 ? 3.789 -8.160 12.723 1.00 14.84 216 PRO A CA 1
ATOM 1417 C C . PRO A 1 197 ? 5.289 -7.892 12.756 1.00 13.15 216 PRO A C 1
ATOM 1418 O O . PRO A 1 197 ? 5.751 -7.073 13.548 1.00 12.09 216 PRO A O 1
ATOM 1422 N N . VAL A 1 198 ? 6.052 -8.584 11.913 1.00 12.35 217 VAL A N 1
ATOM 1423 C CA . VAL A 1 198 ? 7.495 -8.359 11.869 1.00 13.16 217 VAL A CA 1
ATOM 1424 C C . VAL A 1 198 ? 7.736 -7.324 10.782 1.00 15.42 217 VAL A C 1
ATOM 1425 O O . VAL A 1 198 ? 7.465 -7.554 9.604 1.00 16.15 217 VAL A O 1
ATOM 1429 N N . SER A 1 199 ? 8.246 -6.175 11.197 1.00 14.84 218 SER A N 1
ATOM 1430 C CA . SER A 1 199 ? 8.482 -5.058 10.300 1.00 15.13 218 SER A CA 1
ATOM 1431 C C . SER A 1 199 ? 9.867 -4.993 9.689 1.00 15.66 218 SER A C 1
ATOM 1432 O O . SER A 1 199 ? 10.114 -4.168 8.821 1.00 17.22 218 SER A O 1
ATOM 1435 N N . PHE A 1 200 ? 10.775 -5.847 10.138 1.00 14.83 219 PHE A N 1
ATOM 1436 C CA . PHE A 1 200 ? 12.124 -5.839 9.588 1.00 14.87 219 PHE A CA 1
ATOM 1437 C C . PHE A 1 200 ? 12.944 -6.989 10.153 1.00 16.16 219 PHE A C 1
ATOM 1438 O O . PHE A 1 200 ? 12.768 -7.379 11.307 1.00 19.11 219 PHE A O 1
ATOM 1446 N N . VAL A 1 201 ? 13.833 -7.528 9.331 1.00 15.91 220 VAL A N 1
ATOM 1447 C CA . VAL A 1 201 ? 14.710 -8.609 9.759 1.00 16.76 220 VAL A CA 1
ATOM 1448 C C . VAL A 1 201 ? 16.000 -8.524 8.951 1.00 16.25 220 VAL A C 1
ATOM 1449 O O . VAL A 1 201 ? 16.007 -8.002 7.843 1.00 16.18 220 VAL A O 1
ATOM 1453 N N . LYS A 1 202 ? 17.082 -9.056 9.505 1.00 17.46 221 LYS A N 1
ATOM 1454 C CA . LYS A 1 202 ? 18.381 -9.004 8.850 1.00 17.66 221 LYS A CA 1
ATOM 1455 C C . LYS A 1 202 ? 19.394 -9.880 9.586 1.00 17.21 221 LYS A C 1
ATOM 1456 O O . LYS A 1 202 ? 19.334 -10.005 10.805 1.00 16.08 221 LYS A O 1
ATOM 1462 N 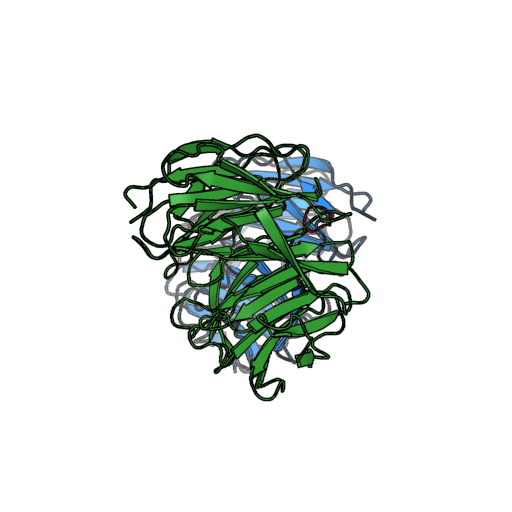N . PHE A 1 203 ? 20.315 -10.486 8.842 1.00 17.64 222 PHE A N 1
ATOM 1463 C CA . PHE A 1 203 ? 21.361 -11.327 9.438 1.00 18.77 222 PHE A CA 1
ATOM 1464 C C . PHE A 1 203 ? 22.419 -10.445 10.104 1.00 20.32 222 PHE A C 1
ATOM 1465 O O . PHE A 1 203 ? 22.638 -9.294 9.704 1.00 20.46 222 PHE A O 1
ATOM 1473 N N . SER A 1 204 ? 23.077 -10.994 11.116 1.00 19.67 223 SER A N 1
ATOM 1474 C CA . SER A 1 204 ? 24.144 -10.277 11.789 1.00 20.08 223 SER A CA 1
ATOM 1475 C C . SER A 1 204 ? 25.331 -10.388 10.847 1.00 20.82 223 SER A C 1
ATOM 1476 O O . SER A 1 204 ? 25.353 -11.254 9.983 1.00 20.38 223 SER A O 1
ATOM 1479 N N . PRO A 1 205 ? 26.330 -9.508 10.986 1.00 23.49 224 PRO A N 1
ATOM 1480 C CA . PRO A 1 205 ? 27.487 -9.585 10.092 1.00 25.35 224 PRO A CA 1
ATOM 1481 C C . PRO A 1 205 ? 28.086 -10.988 9.913 1.00 28.33 224 PRO A C 1
ATOM 1482 O O . PRO A 1 205 ? 28.435 -11.379 8.801 1.00 28.80 224 PRO A O 1
ATOM 1486 N N . ASN A 1 206 ? 28.197 -11.744 11.000 1.00 29.30 225 ASN A N 1
ATOM 1487 C CA . ASN A 1 206 ? 28.760 -13.087 10.926 1.00 31.23 225 ASN A CA 1
ATOM 1488 C C . ASN A 1 206 ? 27.759 -14.120 10.419 1.00 31.61 225 ASN A C 1
ATOM 1489 O O . ASN A 1 206 ? 28.124 -15.267 10.160 1.00 33.76 225 ASN A O 1
ATOM 1494 N N . GLY A 1 207 ? 26.499 -13.723 10.291 1.00 29.81 226 GLY A N 1
ATOM 1495 C CA . GLY A 1 207 ? 25.490 -14.638 9.784 1.00 28.47 226 GLY A CA 1
ATOM 1496 C C . GLY A 1 207 ? 24.883 -15.639 10.750 1.00 27.89 226 GLY A C 1
ATOM 1497 O O . GLY A 1 207 ? 24.021 -16.427 10.358 1.00 28.47 226 GLY A O 1
ATOM 1498 N N . LYS A 1 208 ? 25.309 -15.630 12.005 1.00 26.84 227 LYS A N 1
ATOM 1499 C CA . LYS A 1 208 ? 24.740 -16.575 12.958 1.00 28.11 227 LYS A CA 1
ATOM 1500 C C . LYS A 1 208 ? 23.471 -16.069 13.643 1.00 25.80 227 LYS A C 1
ATOM 1501 O O . LYS A 1 208 ? 22.711 -16.862 14.194 1.00 24.45 227 LYS A O 1
ATOM 1507 N N . TYR A 1 209 ? 23.239 -14.760 13.596 1.00 24.26 228 TYR A N 1
ATOM 1508 C CA . TYR A 1 209 ? 22.053 -14.177 14.221 1.00 25.21 228 TYR A CA 1
ATOM 1509 C C . TYR A 1 209 ? 21.150 -13.458 13.238 1.00 24.51 228 TYR A C 1
ATOM 1510 O O . TYR A 1 209 ? 21.528 -13.178 12.099 1.00 26.05 228 TYR A O 1
ATOM 1519 N N . ILE A 1 210 ? 19.955 -13.150 13.723 1.00 22.64 229 ILE A N 1
ATOM 1520 C CA . ILE A 1 210 ? 18.946 -12.442 12.965 1.00 22.33 229 ILE A CA 1
ATOM 1521 C C . ILE A 1 210 ? 18.373 -11.361 13.877 1.00 21.28 229 ILE A C 1
ATOM 1522 O O . ILE A 1 210 ? 17.960 -11.644 15.002 1.00 20.98 229 ILE A O 1
ATOM 1527 N N . LEU A 1 211 ? 18.384 -10.120 13.402 1.00 18.89 230 LEU A N 1
ATOM 1528 C CA . LEU A 1 211 ? 17.837 -9.000 14.161 1.00 17.04 230 LEU A CA 1
ATOM 1529 C C . LEU A 1 211 ? 16.445 -8.712 13.585 1.00 16.32 230 LEU A C 1
ATOM 1530 O O . LEU A 1 211 ? 16.321 -8.333 12.424 1.00 15.38 230 LEU A O 1
ATOM 1535 N N . ALA A 1 212 ? 15.404 -8.893 14.391 1.00 15.07 231 ALA A N 1
ATOM 1536 C CA . ALA A 1 212 ? 14.044 -8.663 13.918 1.00 15.15 231 ALA A CA 1
ATOM 1537 C C . ALA A 1 212 ? 13.322 -7.572 14.689 1.00 16.75 231 ALA A C 1
ATOM 1538 O O . ALA A 1 212 ? 13.461 -7.463 15.906 1.00 16.88 231 ALA A O 1
ATOM 1540 N N . ALA A 1 213 ? 12.539 -6.773 13.970 1.00 15.45 232 ALA A N 1
ATOM 1541 C CA . ALA A 1 213 ? 11.768 -5.705 14.578 1.00 14.75 232 ALA A CA 1
ATOM 1542 C C . ALA A 1 213 ? 10.299 -6.091 14.486 1.00 15.65 232 ALA A C 1
ATOM 1543 O O . ALA A 1 213 ? 9.834 -6.534 13.436 1.00 15.52 232 ALA A O 1
ATOM 1545 N N . THR A 1 214 ? 9.575 -5.951 15.591 1.00 15.36 233 THR A N 1
ATOM 1546 C CA . THR A 1 214 ? 8.155 -6.266 15.600 1.00 16.62 233 THR A CA 1
ATOM 1547 C C . THR A 1 214 ? 7.405 -5.002 15.986 1.00 17.42 233 THR A C 1
ATOM 1548 O O . THR A 1 214 ? 7.916 -4.183 16.758 1.00 17.67 233 THR A O 1
ATOM 1552 N N . LEU A 1 215 ? 6.204 -4.835 15.439 1.00 17.33 234 LEU A N 1
ATOM 1553 C CA . LEU A 1 215 ? 5.407 -3.639 15.703 1.00 17.87 234 LEU A CA 1
ATOM 1554 C C . LEU A 1 215 ? 4.854 -3.491 17.123 1.00 18.08 234 LEU A C 1
ATOM 1555 O O . LEU A 1 215 ? 3.834 -2.841 17.340 1.00 19.33 234 LEU A O 1
ATOM 1560 N N . ASP A 1 216 ? 5.536 -4.095 18.086 1.00 17.50 235 ASP A N 1
ATOM 1561 C CA . ASP A 1 216 ? 5.142 -3.972 19.480 1.00 17.02 235 ASP A CA 1
ATOM 1562 C C . ASP A 1 216 ? 6.262 -3.209 20.207 1.00 16.62 235 ASP A C 1
ATOM 1563 O O . ASP A 1 216 ? 6.580 -3.491 21.362 1.00 17.06 235 ASP A O 1
ATOM 1568 N N . ASN A 1 217 ? 6.852 -2.245 19.496 1.00 15.20 236 ASN A N 1
ATOM 1569 C CA . ASN A 1 217 ? 7.930 -1.399 20.005 1.00 16.35 236 ASN A CA 1
ATOM 1570 C C . ASN A 1 217 ? 9.124 -2.214 20.467 1.00 18.11 236 ASN A C 1
ATOM 1571 O O . ASN A 1 217 ? 9.796 -1.860 21.435 1.00 16.83 236 ASN A O 1
ATOM 1576 N N . ASP A 1 218 ? 9.425 -3.283 19.752 1.00 19.47 237 ASP A N 1
ATOM 1577 C CA . ASP A 1 218 ? 10.509 -4.120 20.197 1.00 21.93 237 ASP A CA 1
ATOM 1578 C C . ASP A 1 218 ? 11.407 -4.691 19.104 1.00 20.92 237 ASP A C 1
ATOM 1579 O O . ASP A 1 218 ? 10.952 -4.992 18.005 1.00 22.49 237 ASP A O 1
ATOM 1584 N N . LEU A 1 219 ? 12.695 -4.808 19.422 1.00 19.76 238 LEU A N 1
ATOM 1585 C CA . LEU A 1 219 ? 13.701 -5.364 18.516 1.00 18.24 238 LEU A CA 1
ATOM 1586 C C . LEU A 1 219 ? 14.306 -6.582 19.209 1.00 18.74 238 LEU A C 1
ATOM 1587 O O . LEU A 1 219 ? 14.512 -6.569 20.427 1.00 18.94 238 LEU A O 1
ATOM 1592 N N . LYS A 1 220 ? 14.603 -7.625 18.443 1.00 17.87 239 LYS A N 1
ATOM 1593 C CA . LYS A 1 220 ? 15.170 -8.838 19.016 1.00 17.97 239 LYS A CA 1
ATOM 1594 C C . LYS A 1 220 ? 16.279 -9.482 18.203 1.00 18.56 239 LYS A C 1
ATOM 1595 O O . LYS A 1 220 ? 16.211 -9.557 16.974 1.00 19.30 239 LYS A O 1
ATOM 1601 N N . LEU A 1 221 ? 17.308 -9.937 18.910 1.00 18.61 240 LEU A N 1
ATOM 1602 C CA . LEU A 1 221 ? 18.435 -10.613 18.289 1.00 18.19 240 LEU A CA 1
ATOM 1603 C C . LEU A 1 221 ? 18.217 -12.099 18.537 1.00 18.74 240 LEU A C 1
ATOM 1604 O O . LEU A 1 221 ? 18.205 -12.537 19.687 1.00 18.86 240 LEU A O 1
ATOM 1609 N N . TRP A 1 222 ? 18.037 -12.867 17.466 1.00 18.74 241 TRP A N 1
ATOM 1610 C CA . TRP A 1 222 ? 17.801 -14.299 17.580 1.00 20.23 241 TRP A CA 1
ATOM 1611 C C . TRP A 1 222 ? 18.900 -15.182 17.006 1.00 22.90 241 TRP A C 1
ATOM 1612 O O . TRP A 1 222 ? 19.511 -14.859 15.980 1.00 22.71 241 TRP A O 1
ATOM 1623 N N . ASP A 1 223 ? 19.149 -16.298 17.683 1.00 24.30 242 ASP A N 1
ATOM 1624 C CA . ASP A 1 223 ? 20.085 -17.297 17.191 1.00 27.13 242 ASP A CA 1
ATOM 1625 C C . ASP A 1 223 ? 19.052 -18.162 16.470 1.00 29.17 242 ASP A C 1
ATOM 1626 O O . ASP A 1 223 ? 18.435 -19.031 17.082 1.00 30.15 242 ASP A O 1
ATOM 1631 N N . TYR A 1 224 ? 18.839 -17.905 15.182 1.00 30.73 243 TYR A N 1
ATOM 1632 C CA . TYR A 1 224 ? 17.822 -18.639 14.440 1.00 32.78 243 TYR A CA 1
ATOM 1633 C C . TYR A 1 224 ? 17.961 -20.162 14.456 1.00 33.42 243 TYR A C 1
ATOM 1634 O O . TYR A 1 224 ? 16.956 -20.879 14.491 1.00 33.30 243 TYR A O 1
ATOM 1643 N N . SER A 1 225 ? 19.194 -20.656 14.448 1.00 34.04 244 SER A N 1
ATOM 1644 C CA . SER A 1 225 ? 19.441 -22.097 14.466 1.00 35.93 244 SER A CA 1
ATOM 1645 C C . SER A 1 225 ? 18.796 -22.737 15.695 1.00 35.79 244 SER A C 1
ATOM 1646 O O . SER A 1 225 ? 18.086 -23.738 15.595 1.00 35.53 244 SER A O 1
ATOM 1649 N N . LYS A 1 226 ? 19.047 -22.139 16.854 1.00 36.18 245 LYS A N 1
ATOM 1650 C CA . LYS A 1 226 ? 18.524 -22.634 18.119 1.00 35.13 245 LYS A CA 1
ATOM 1651 C C . LYS A 1 226 ? 17.144 -22.087 18.454 1.00 34.35 245 LYS A C 1
ATOM 1652 O O . LYS A 1 226 ? 16.485 -22.570 19.377 1.00 32.61 245 LYS A O 1
ATOM 1658 N N . GLY A 1 227 ? 16.706 -21.080 17.710 1.00 33.24 246 GLY A N 1
ATOM 1659 C CA . GLY A 1 227 ? 15.409 -20.499 17.990 1.00 31.32 246 GLY A CA 1
ATOM 1660 C C . GLY A 1 227 ? 15.429 -19.890 19.378 1.00 30.72 246 GLY A C 1
ATOM 1661 O O . GLY A 1 227 ? 14.483 -20.036 20.151 1.00 31.22 246 GLY A O 1
ATOM 1662 N N . LYS A 1 228 ? 16.525 -19.212 19.699 1.00 29.96 247 LYS A N 1
ATOM 1663 C CA . LYS A 1 228 ? 16.674 -18.572 20.998 1.00 29.86 247 LYS A CA 1
ATOM 1664 C C . LYS A 1 228 ? 16.908 -17.074 20.881 1.00 27.95 247 LYS A C 1
ATOM 1665 O O . LYS A 1 228 ? 17.677 -16.616 20.033 1.00 25.54 247 LYS A O 1
ATOM 1671 N N . CYS A 1 229 ? 16.229 -16.322 21.744 1.00 25.36 248 CYS A N 1
ATOM 1672 C CA . CYS A 1 229 ? 16.348 -14.873 21.784 1.00 23.82 248 CYS A CA 1
ATOM 1673 C C . CYS A 1 229 ? 17.481 -14.530 22.751 1.00 23.03 248 CYS A C 1
ATOM 1674 O O . CYS A 1 229 ? 17.376 -14.784 23.950 1.00 22.87 248 CYS A O 1
ATOM 1677 N N . LEU A 1 230 ? 18.558 -13.953 22.228 1.00 21.63 249 LEU A N 1
ATOM 1678 C CA . LEU A 1 230 ? 19.712 -13.603 23.050 1.00 22.68 249 LEU A CA 1
ATOM 1679 C C . LEU A 1 230 ? 19.654 -12.205 23.659 1.00 23.08 249 LEU A C 1
ATOM 1680 O O . LEU A 1 230 ? 20.154 -11.979 24.763 1.00 24.10 249 LEU A O 1
ATOM 1685 N N . LYS A 1 231 ? 19.054 -11.266 22.936 1.00 22.31 250 LYS A N 1
ATOM 1686 C CA . LYS A 1 231 ? 18.963 -9.890 23.403 1.00 21.18 250 LYS A CA 1
ATOM 1687 C C . LYS A 1 231 ? 17.686 -9.227 22.916 1.00 22.71 250 LYS A C 1
ATOM 1688 O O . LYS A 1 231 ? 17.069 -9.655 21.932 1.00 20.85 250 LYS A O 1
ATOM 1694 N N . THR A 1 232 ? 17.310 -8.162 23.609 1.00 21.70 251 THR A N 1
ATOM 1695 C CA . THR A 1 232 ? 16.118 -7.407 23.282 1.00 19.76 251 THR A CA 1
ATOM 1696 C C . THR A 1 232 ? 16.504 -5.941 23.383 1.00 19.08 251 THR A C 1
ATOM 1697 O O . THR A 1 232 ? 17.348 -5.573 24.196 1.00 19.81 251 THR A O 1
ATOM 1701 N N . TYR A 1 233 ? 15.914 -5.107 22.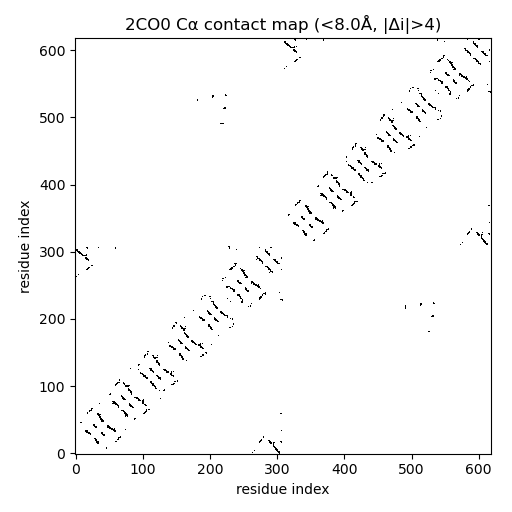539 1.00 17.51 252 TYR A N 1
ATOM 1702 C CA . TYR A 1 233 ? 16.212 -3.682 22.556 1.00 17.03 252 TYR A CA 1
ATOM 1703 C C . TYR A 1 233 ? 14.875 -2.966 22.503 1.00 17.08 252 TYR A C 1
ATOM 1704 O O . TYR A 1 233 ? 14.110 -3.115 21.543 1.00 16.43 252 TYR A O 1
ATOM 1713 N N . THR A 1 234 ? 14.586 -2.214 23.559 1.00 16.11 253 THR A N 1
ATOM 1714 C CA . THR A 1 234 ? 13.328 -1.496 23.658 1.00 16.17 253 THR A CA 1
ATOM 1715 C C . THR A 1 234 ? 13.541 -0.062 24.128 1.00 16.11 253 THR A C 1
ATOM 1716 O O . THR A 1 234 ? 14.668 0.351 24.408 1.00 15.39 253 THR A O 1
ATOM 1720 N N . GLY A 1 235 ? 12.452 0.695 24.201 1.00 16.52 254 GLY A N 1
ATOM 1721 C CA . GLY A 1 235 ? 12.552 2.074 24.625 1.00 19.71 254 GLY A CA 1
ATOM 1722 C C . GLY A 1 235 ? 12.163 3.037 23.522 1.00 20.79 254 GLY A C 1
ATOM 1723 O O . GLY A 1 235 ? 11.713 4.148 23.793 1.00 21.84 254 GLY A O 1
ATOM 1724 N N . HIS A 1 236 ? 12.349 2.616 22.275 1.00 19.81 255 HIS A N 1
ATOM 1725 C CA . HIS A 1 236 ? 11.997 3.445 21.128 1.00 20.39 255 HIS A CA 1
ATOM 1726 C C . HIS A 1 236 ? 10.508 3.261 20.832 1.00 21.26 255 HIS A C 1
ATOM 1727 O O . HIS A 1 236 ? 9.799 2.574 21.569 1.00 22.50 255 HIS A O 1
ATOM 1734 N N . LYS A 1 237 ? 10.029 3.870 19.756 1.00 22.67 256 LYS A N 1
ATOM 1735 C CA . LYS A 1 237 ? 8.620 3.754 19.395 1.00 22.08 256 LYS A CA 1
ATOM 1736 C C . LYS A 1 237 ? 8.481 3.164 18.008 1.00 21.36 256 LYS A C 1
ATOM 1737 O O . LYS A 1 237 ? 8.903 3.770 17.026 1.00 21.32 256 LYS A O 1
ATOM 1743 N N . ASN A 1 238 ? 7.905 1.972 17.933 1.00 18.65 257 ASN A N 1
ATOM 1744 C CA . ASN A 1 238 ? 7.721 1.337 16.652 1.00 17.44 257 ASN A CA 1
ATOM 1745 C C . ASN A 1 238 ? 6.525 0.399 16.618 1.00 18.35 257 ASN A C 1
ATOM 1746 O O . ASN A 1 238 ? 6.642 -0.786 16.957 1.00 18.19 257 ASN A O 1
ATOM 1751 N N . GLU A 1 239 ? 5.376 0.940 16.221 1.00 17.93 258 GLU A N 1
ATOM 1752 C CA . GLU A 1 239 ? 4.171 0.137 16.119 1.00 22.12 258 GLU A CA 1
ATOM 1753 C C . GLU A 1 239 ? 3.405 0.444 14.833 1.00 21.35 258 GLU A C 1
ATOM 1754 O O . GLU A 1 239 ? 2.289 -0.068 14.671 1.00 23.64 258 GLU A O 1
ATOM 1760 N N . LYS A 1 240 ? 3.986 1.248 13.935 1.00 21.34 259 LYS A N 1
ATOM 1761 C CA . LYS A 1 240 ? 3.253 1.581 12.727 1.00 21.34 259 LYS A CA 1
ATOM 1762 C C . LYS A 1 240 ? 4.025 1.379 11.423 1.00 21.18 259 LYS A C 1
ATOM 1763 O O . LYS A 1 240 ? 3.486 0.830 10.462 1.00 21.72 259 LYS A O 1
ATOM 1769 N N . TYR A 1 241 ? 5.277 1.832 11.375 1.00 18.40 260 TYR A N 1
ATOM 1770 C CA . TYR A 1 241 ? 6.067 1.713 10.146 1.00 18.36 260 TYR A CA 1
ATOM 1771 C C . TYR A 1 241 ? 7.164 0.657 10.190 1.00 17.79 260 TYR A C 1
ATOM 1772 O O . TYR A 1 241 ? 7.613 0.240 11.262 1.00 15.67 260 TYR A O 1
ATOM 1781 N N . CYS A 1 242 ? 7.586 0.236 9.002 1.00 16.44 261 CYS A N 1
ATOM 1782 C CA . CYS A 1 242 ? 8.661 -0.739 8.857 1.00 18.33 261 CYS A CA 1
ATOM 1783 C C . CYS A 1 242 ? 9.994 0.013 8.866 1.00 17.62 261 CYS A C 1
ATOM 1784 O O . CYS A 1 242 ? 10.507 0.433 7.825 1.00 19.49 261 CYS A O 1
ATOM 1787 N N . ILE A 1 243 ? 10.545 0.177 10.060 1.00 17.13 262 ILE A N 1
ATOM 1788 C CA . ILE A 1 243 ? 11.790 0.897 10.264 1.00 15.83 262 ILE A CA 1
ATOM 1789 C C . ILE A 1 243 ? 13.035 0.012 10.216 1.00 16.17 262 ILE A C 1
ATOM 1790 O O . ILE A 1 243 ? 13.114 -1.013 10.893 1.00 15.17 262 ILE A O 1
ATOM 1795 N N . PHE A 1 244 ? 14.001 0.427 9.405 1.00 15.40 263 PHE A N 1
ATOM 1796 C CA . PHE A 1 244 ? 15.254 -0.295 9.264 1.00 18.46 263 PHE A CA 1
ATOM 1797 C C . PHE A 1 244 ? 16.023 -0.322 10.584 1.00 19.37 263 PHE A C 1
ATOM 1798 O O . PHE A 1 244 ? 15.912 0.601 11.384 1.00 21.74 263 PHE A O 1
ATOM 1806 N N . ALA A 1 245 ? 16.796 -1.380 10.809 1.00 19.26 264 ALA A N 1
ATOM 1807 C CA . ALA A 1 245 ? 17.610 -1.505 12.017 1.00 18.75 264 ALA A CA 1
ATOM 1808 C C . ALA A 1 245 ? 19.000 -1.915 11.551 1.00 19.19 264 ALA A C 1
ATOM 1809 O O . ALA A 1 245 ? 19.141 -2.541 10.502 1.00 17.50 264 ALA A O 1
ATOM 1811 N N . ASN A 1 246 ? 20.030 -1.577 12.317 1.00 18.84 265 ASN A N 1
ATOM 1812 C CA . ASN A 1 246 ? 21.379 -1.925 11.883 1.00 19.99 265 ASN A CA 1
ATOM 1813 C C . ASN A 1 246 ? 22.293 -2.435 12.985 1.00 20.49 265 ASN A C 1
ATOM 1814 O O . ASN A 1 246 ? 21.992 -2.342 14.171 1.00 18.91 265 ASN A O 1
ATOM 1819 N N . PHE A 1 247 ? 23.425 -2.967 12.541 1.00 20.99 266 PHE A N 1
ATOM 1820 C CA . PHE A 1 247 ? 24.495 -3.442 13.397 1.00 20.69 266 PHE A CA 1
ATOM 1821 C C . PHE A 1 247 ? 25.592 -2.426 13.106 1.00 22.82 266 PHE A C 1
ATOM 1822 O O . PHE A 1 247 ? 25.982 -2.247 11.946 1.00 22.17 266 PHE A O 1
ATOM 1830 N N . SER A 1 248 ? 26.055 -1.731 14.140 1.00 23.39 267 SER A N 1
ATOM 1831 C CA . SER A 1 248 ? 27.127 -0.755 13.982 1.00 24.79 267 SER A CA 1
ATOM 1832 C C . SER A 1 248 ? 28.362 -1.415 14.580 1.00 25.80 267 SER A C 1
ATOM 1833 O O . SER A 1 248 ? 28.467 -1.567 15.798 1.00 24.24 267 SER A O 1
ATOM 1836 N N . VAL A 1 249 ? 29.295 -1.809 13.720 1.00 27.32 268 VAL A N 1
ATOM 1837 C CA . VAL A 1 249 ? 30.496 -2.505 14.170 1.00 29.10 268 VAL A CA 1
ATOM 1838 C C . VAL A 1 249 ? 31.832 -1.804 13.906 1.00 30.12 268 VAL A C 1
ATOM 1839 O O . VAL A 1 249 ? 32.893 -2.360 14.201 1.00 30.06 268 VAL A O 1
ATOM 1843 N N . THR A 1 250 ? 31.787 -0.592 13.362 1.00 29.32 269 THR A N 1
ATOM 1844 C CA . THR A 1 250 ? 33.012 0.134 13.064 1.00 28.58 269 THR A CA 1
ATOM 1845 C C . THR A 1 250 ? 33.787 0.535 14.314 1.00 28.26 269 THR A C 1
ATOM 1846 O O . THR A 1 250 ? 35.017 0.527 14.316 1.00 28.79 269 THR A O 1
ATOM 1850 N N . GLY A 1 251 ? 33.067 0.896 15.369 1.00 27.40 270 GLY A N 1
ATOM 1851 C CA . GLY A 1 251 ? 33.706 1.273 16.620 1.00 27.46 270 GLY A CA 1
ATOM 1852 C C . GLY A 1 251 ? 33.201 0.330 17.696 1.00 26.65 270 GLY A C 1
ATOM 1853 O O . GLY A 1 251 ? 33.479 -0.866 17.657 1.00 27.38 270 GLY A O 1
ATOM 1854 N N . GLY A 1 252 ? 32.463 0.861 18.661 1.00 25.99 271 GLY A N 1
ATOM 1855 C CA . GLY A 1 252 ? 31.906 0.003 19.684 1.00 27.91 271 GLY A CA 1
ATOM 1856 C C . GLY A 1 252 ? 30.777 -0.744 18.992 1.00 28.21 271 GLY A C 1
ATOM 1857 O O . GLY A 1 252 ? 30.315 -0.303 17.940 1.00 28.43 271 GLY A O 1
ATOM 1858 N N . LYS A 1 253 ? 30.329 -1.858 19.561 1.00 27.19 272 LYS A N 1
ATOM 1859 C CA . LYS A 1 253 ? 29.255 -2.631 18.952 1.00 25.91 272 LYS A CA 1
ATOM 1860 C C . LYS A 1 253 ? 27.889 -2.125 19.382 1.00 24.75 272 LYS A C 1
ATOM 1861 O O . LYS A 1 253 ? 27.476 -2.296 20.533 1.00 24.58 272 LYS A O 1
ATOM 1867 N N . TRP A 1 254 ? 27.186 -1.498 18.446 1.00 21.80 273 TRP A N 1
ATOM 1868 C CA . TRP A 1 254 ? 25.873 -0.950 18.748 1.00 20.99 273 TRP A CA 1
ATOM 1869 C C . TRP A 1 254 ? 24.779 -1.466 17.838 1.00 19.20 273 TRP A C 1
ATOM 1870 O O . TRP A 1 254 ? 25.038 -2.050 16.785 1.00 17.69 273 TRP A O 1
ATOM 1881 N N . ILE A 1 255 ? 23.549 -1.228 18.272 1.00 17.79 274 ILE A N 1
ATOM 1882 C CA . ILE A 1 255 ? 22.365 -1.572 17.512 1.00 17.01 274 ILE A CA 1
ATOM 1883 C C . ILE A 1 255 ? 21.759 -0.203 17.231 1.00 17.13 274 ILE A C 1
ATOM 1884 O O . ILE A 1 255 ? 21.528 0.580 18.156 1.00 16.60 274 ILE A O 1
ATOM 1889 N N . VAL A 1 256 ? 21.525 0.092 15.957 1.00 16.38 275 VAL A N 1
ATOM 1890 C CA . VAL A 1 256 ? 20.966 1.378 15.566 1.00 14.92 275 VAL A CA 1
ATOM 1891 C C . VAL A 1 256 ? 19.608 1.240 14.878 1.00 14.48 275 VAL A C 1
ATOM 1892 O O . VAL A 1 256 ? 19.391 0.328 14.089 1.00 14.91 275 VAL A O 1
ATOM 1896 N N . SER A 1 257 ? 18.700 2.158 15.179 1.00 15.86 276 SER A N 1
ATOM 1897 C CA . SER A 1 257 ? 17.375 2.121 14.586 1.00 15.58 276 SER A CA 1
ATOM 1898 C C . SER A 1 257 ? 16.651 3.453 14.669 1.00 16.62 276 SER A C 1
ATOM 1899 O O . SER A 1 257 ? 16.858 4.236 15.601 1.00 16.61 276 SER A O 1
ATOM 1902 N N . GLY A 1 258 ? 15.799 3.703 13.680 1.00 16.25 277 GLY A N 1
ATOM 1903 C CA . GLY A 1 258 ? 15.010 4.919 13.679 1.00 15.69 277 GLY A CA 1
ATOM 1904 C C . GLY A 1 258 ? 13.893 4.711 14.688 1.00 15.07 277 GLY A C 1
ATOM 1905 O O . GLY A 1 258 ? 13.806 3.647 15.295 1.00 15.60 277 GLY A O 1
ATOM 1906 N N . SER A 1 259 ? 13.034 5.706 14.869 1.00 14.96 278 SER A N 1
ATOM 1907 C CA . SER A 1 259 ? 11.936 5.601 15.827 1.00 14.52 278 SER A CA 1
ATOM 1908 C C . SER A 1 259 ? 10.801 6.552 15.457 1.00 14.42 278 SER A C 1
ATOM 1909 O O . SER A 1 259 ? 11.035 7.615 14.882 1.00 15.41 278 SER A O 1
ATOM 1912 N N . GLU A 1 260 ? 9.574 6.170 15.803 1.00 15.77 279 GLU A N 1
ATOM 1913 C CA . GLU A 1 260 ? 8.402 6.977 15.486 1.00 16.35 279 GLU A CA 1
ATOM 1914 C C . GLU A 1 260 ? 8.245 8.248 16.325 1.00 17.97 279 GLU A C 1
ATOM 1915 O O . GLU A 1 260 ? 7.292 9.005 16.143 1.00 18.87 279 GLU A O 1
ATOM 1921 N N . ASP A 1 261 ? 9.176 8.482 17.243 1.00 19.51 280 ASP A N 1
ATOM 1922 C CA . ASP A 1 261 ? 9.128 9.690 18.052 1.00 19.99 280 ASP A CA 1
ATOM 1923 C C . ASP A 1 261 ? 10.179 10.681 17.538 1.00 20.28 280 ASP A C 1
ATOM 1924 O O . ASP A 1 261 ? 10.646 11.546 18.278 1.00 21.92 280 ASP A O 1
ATOM 1929 N N . ASN A 1 262 ? 10.565 10.515 16.274 1.00 18.01 281 ASN A N 1
ATOM 1930 C CA . ASN A 1 262 ? 11.512 11.408 15.602 1.00 18.45 281 ASN A CA 1
ATOM 1931 C C . ASN A 1 262 ? 12.995 11.323 15.971 1.00 19.20 281 ASN A C 1
ATOM 1932 O O . ASN A 1 262 ? 13.785 12.176 15.554 1.00 17.02 281 ASN A O 1
ATOM 1937 N N . MET A 1 263 ? 13.387 10.310 16.736 1.00 19.26 282 MET A N 1
ATOM 1938 C CA . MET A 1 263 ? 14.785 10.178 17.124 1.00 18.33 282 MET A CA 1
ATOM 1939 C C . MET A 1 263 ? 15.438 8.909 16.597 1.00 19.31 282 MET A C 1
ATOM 1940 O O . MET A 1 263 ? 14.773 7.973 16.154 1.00 19.95 282 MET A O 1
ATOM 1945 N N . VAL A 1 264 ? 16.763 8.906 16.638 1.00 20.51 283 VAL A N 1
ATOM 1946 C CA . VAL A 1 264 ? 17.558 7.767 16.216 1.00 19.22 283 VAL A CA 1
ATOM 1947 C C . VAL A 1 264 ? 17.999 7.115 17.519 1.00 20.64 283 VAL A C 1
ATOM 1948 O O . VAL A 1 264 ? 18.516 7.795 18.406 1.00 22.49 283 VAL A O 1
ATOM 1952 N N . TYR A 1 265 ? 17.788 5.813 17.659 1.00 19.71 284 TYR A N 1
ATOM 1953 C CA . TYR A 1 265 ? 18.204 5.147 18.887 1.00 19.49 284 TYR A CA 1
ATOM 1954 C C . TYR A 1 265 ? 19.449 4.303 18.694 1.00 20.48 284 TYR A C 1
ATOM 1955 O O . TYR A 1 265 ? 19.601 3.615 17.685 1.00 22.55 284 TYR A O 1
ATOM 1964 N N . ILE A 1 266 ? 20.347 4.369 19.669 1.00 21.62 285 ILE A N 1
ATOM 1965 C CA . ILE A 1 266 ? 21.584 3.610 19.627 1.00 21.75 285 ILE A CA 1
ATOM 1966 C C . ILE A 1 266 ? 21.700 2.840 20.935 1.00 22.84 285 ILE A C 1
ATOM 1967 O O . ILE A 1 266 ? 21.744 3.430 22.016 1.00 23.07 285 ILE A O 1
ATOM 1972 N N . TRP A 1 267 ? 21.739 1.515 20.825 1.00 22.32 286 TRP A N 1
ATOM 1973 C CA . TRP A 1 267 ? 21.819 0.631 21.984 1.00 20.35 286 TRP A CA 1
ATOM 1974 C C . TRP A 1 267 ? 23.164 -0.059 22.100 1.00 21.19 286 TRP A C 1
ATOM 1975 O O . TRP A 1 267 ? 23.843 -0.289 21.099 1.00 21.92 286 TRP A O 1
ATOM 1986 N N . ASN A 1 268 ? 23.538 -0.411 23.325 1.00 20.97 287 ASN A N 1
ATOM 1987 C CA . ASN A 1 268 ? 24.767 -1.164 23.526 1.00 22.09 287 ASN A CA 1
ATOM 1988 C C . ASN A 1 268 ? 24.279 -2.561 23.155 1.00 22.16 287 ASN A C 1
ATOM 1989 O O . ASN A 1 268 ? 23.281 -3.026 23.701 1.00 23.30 287 ASN A O 1
ATOM 1994 N N . LEU A 1 269 ? 24.955 -3.221 22.221 1.00 22.33 288 LEU A N 1
ATOM 1995 C CA . LEU A 1 269 ? 24.525 -4.544 21.776 1.00 22.19 288 LEU A CA 1
ATOM 1996 C C . LEU A 1 269 ? 24.498 -5.611 22.870 1.00 23.19 288 LEU A C 1
ATOM 1997 O O . LEU A 1 269 ? 23.567 -6.415 22.931 1.00 22.09 288 LEU A O 1
ATOM 2002 N N . GLN A 1 270 ? 25.508 -5.609 23.736 1.00 24.77 289 GLN A N 1
ATOM 2003 C CA . GLN A 1 270 ? 25.605 -6.592 24.814 1.00 25.19 289 GLN A CA 1
ATOM 2004 C C . GLN A 1 270 ? 24.735 -6.316 26.031 1.00 25.06 289 GLN A C 1
ATOM 2005 O O . GLN A 1 270 ? 24.099 -7.226 26.554 1.00 26.37 289 GLN A O 1
ATOM 2011 N N . THR A 1 271 ? 24.716 -5.071 26.493 1.00 25.53 290 THR A N 1
ATOM 2012 C CA . THR A 1 271 ? 23.940 -4.723 27.677 1.00 24.88 290 THR A CA 1
ATOM 2013 C C . THR A 1 271 ? 22.500 -4.313 27.380 1.00 26.13 290 THR A C 1
ATOM 2014 O O . THR A 1 271 ? 21.696 -4.170 28.298 1.00 27.09 290 THR A O 1
ATOM 2018 N N . LYS A 1 272 ? 22.179 -4.118 26.103 1.00 25.45 291 LYS A N 1
ATOM 2019 C CA . LYS A 1 272 ? 20.825 -3.731 25.700 1.00 26.08 291 LYS A CA 1
ATOM 2020 C C . LYS A 1 272 ? 20.468 -2.349 26.228 1.00 26.96 291 LYS A C 1
ATOM 2021 O O . LYS A 1 272 ? 19.311 -1.934 26.199 1.00 26.71 291 LYS A O 1
ATOM 2027 N N . GLU A 1 273 ? 21.476 -1.635 26.699 1.00 28.84 292 GLU A N 1
ATOM 2028 C CA . GLU A 1 273 ? 21.286 -0.313 27.273 1.00 30.94 292 GLU A CA 1
ATOM 2029 C C . GLU A 1 273 ? 21.319 0.776 26.207 1.00 29.77 292 GLU A C 1
ATOM 2030 O O . GLU A 1 273 ? 22.160 0.745 25.312 1.00 29.07 292 GLU A O 1
ATOM 2036 N N . ILE A 1 274 ? 20.392 1.727 26.292 1.00 29.64 293 ILE A N 1
ATOM 2037 C CA . ILE A 1 274 ? 20.351 2.829 25.331 1.00 28.60 293 ILE A CA 1
ATOM 2038 C C . ILE A 1 274 ? 21.513 3.758 25.654 1.00 28.94 293 ILE A C 1
ATOM 2039 O O . ILE A 1 274 ? 21.562 4.343 26.735 1.00 30.46 293 ILE A O 1
ATOM 2044 N N . VAL A 1 275 ? 22.451 3.891 24.725 1.00 28.94 294 VAL A N 1
ATOM 2045 C CA . VAL A 1 275 ? 23.610 4.740 24.953 1.00 29.33 294 VAL A CA 1
ATOM 2046 C C . VAL A 1 275 ? 23.539 6.127 24.320 1.00 29.25 294 VAL A C 1
ATOM 2047 O O . VAL A 1 275 ? 24.364 6.986 24.627 1.00 27.92 294 VAL A O 1
ATOM 2051 N N . GLN A 1 276 ? 22.558 6.355 23.451 1.00 28.07 295 GLN A N 1
ATOM 2052 C CA . GLN A 1 276 ? 22.414 7.660 22.818 1.00 28.15 295 GLN A CA 1
ATOM 2053 C C . GLN A 1 276 ? 21.166 7.766 21.946 1.00 29.41 295 GLN A C 1
ATOM 2054 O O . GLN A 1 276 ? 20.766 6.799 21.298 1.00 31.88 295 GLN A O 1
ATOM 2060 N N . LYS A 1 277 ? 20.551 8.946 21.954 1.00 28.42 296 LYS A N 1
ATOM 2061 C CA . LYS A 1 277 ? 19.361 9.235 21.158 1.00 27.45 296 LYS A CA 1
ATOM 2062 C C . LYS A 1 277 ? 19.674 10.490 20.360 1.00 28.48 296 LYS A C 1
ATOM 2063 O O . LYS A 1 277 ? 19.916 11.546 20.944 1.00 29.54 296 LYS A O 1
ATOM 2069 N N . LEU A 1 278 ? 19.660 10.389 19.036 1.00 28.53 297 LEU A N 1
ATOM 2070 C CA . LEU A 1 278 ? 19.960 11.536 18.188 1.00 28.31 297 LEU A CA 1
ATOM 2071 C C . LEU A 1 278 ? 18.710 12.370 17.885 1.00 29.27 297 LEU A C 1
ATOM 2072 O O . LEU A 1 278 ? 17.735 11.862 17.336 1.00 29.58 297 LEU A O 1
ATOM 2077 N N . GLN A 1 279 ? 18.746 13.651 18.247 1.00 29.31 298 GLN A N 1
ATOM 2078 C CA . GLN A 1 279 ? 17.613 14.550 18.019 1.00 30.34 298 GLN A CA 1
ATOM 2079 C C . GLN A 1 279 ? 17.863 15.501 16.852 1.00 29.33 298 GLN A C 1
ATOM 2080 O O . GLN A 1 279 ? 19.001 15.887 16.593 1.00 29.81 298 GLN A O 1
ATOM 2086 N N . GLY A 1 280 ? 16.793 15.883 16.157 1.00 28.54 299 GLY A N 1
ATOM 2087 C CA . GLY A 1 280 ? 16.929 16.783 15.022 1.00 28.53 299 GLY A CA 1
ATOM 2088 C C . GLY A 1 280 ? 15.827 16.631 13.986 1.00 27.79 299 GLY A C 1
ATOM 2089 O O . GLY A 1 280 ? 15.264 17.618 13.516 1.00 29.57 299 GLY A O 1
ATOM 2090 N N . HIS A 1 281 ? 15.523 15.391 13.619 1.00 25.73 300 HIS A N 1
ATOM 2091 C CA . HIS A 1 281 ? 14.471 15.117 12.648 1.00 23.16 300 HIS A CA 1
ATOM 2092 C C . HIS A 1 281 ? 13.118 15.562 13.206 1.00 22.73 300 HIS A C 1
ATOM 2093 O O . HIS A 1 281 ? 12.903 15.516 14.416 1.00 22.87 300 HIS A O 1
ATOM 2100 N N . THR A 1 282 ? 12.211 15.981 12.323 1.00 22.51 301 THR A N 1
ATOM 2101 C CA . THR A 1 282 ? 10.886 16.449 12.737 1.00 22.40 301 THR A CA 1
ATOM 2102 C C . THR A 1 282 ? 9.736 15.507 12.395 1.00 23.44 301 THR A C 1
ATOM 2103 O O . THR A 1 282 ? 8.568 15.911 12.382 1.00 23.66 301 THR A O 1
ATOM 2107 N N . ASP A 1 283 ? 10.070 14.250 12.124 1.00 22.85 302 ASP A N 1
ATOM 2108 C CA . ASP A 1 283 ? 9.069 13.243 11.806 1.00 20.06 302 ASP A CA 1
ATOM 2109 C C . ASP A 1 283 ? 9.711 11.865 11.945 1.00 20.81 302 ASP A C 1
ATOM 2110 O O . ASP A 1 283 ? 10.936 11.742 12.088 1.00 20.73 302 ASP A O 1
ATOM 2115 N N . VAL A 1 284 ? 8.872 10.835 11.916 1.00 19.85 303 VAL A N 1
ATOM 2116 C CA . VAL A 1 284 ? 9.316 9.456 12.042 1.00 16.84 303 VAL A CA 1
ATOM 2117 C C . VAL A 1 284 ? 10.618 9.212 11.298 1.00 16.88 303 VAL A C 1
ATOM 2118 O O . VAL A 1 284 ? 10.739 9.549 10.116 1.00 16.62 303 VAL A O 1
ATOM 2122 N N . VAL A 1 285 ? 11.599 8.647 11.998 1.00 16.14 304 VAL A N 1
ATOM 2123 C CA . VAL A 1 285 ? 12.874 8.322 11.371 1.00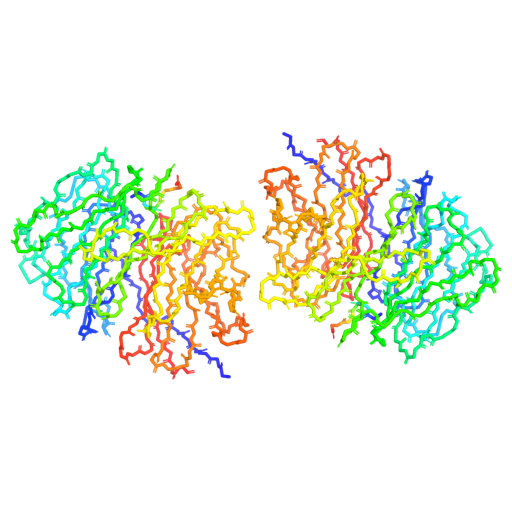 15.17 304 VAL A CA 1
ATOM 2124 C C . VAL A 1 285 ? 12.676 6.897 10.851 1.00 15.57 304 VAL A C 1
ATOM 2125 O O . VAL A 1 285 ? 12.809 5.921 11.589 1.00 16.23 304 VAL A O 1
ATOM 2129 N N . ILE A 1 286 ? 12.333 6.803 9.572 1.00 16.26 305 ILE A N 1
ATOM 2130 C CA . ILE A 1 286 ? 12.036 5.535 8.920 1.00 16.41 305 ILE A CA 1
ATOM 2131 C C . ILE A 1 286 ? 13.241 4.698 8.531 1.00 15.91 305 ILE A C 1
ATOM 2132 O O . ILE A 1 286 ? 13.135 3.483 8.395 1.00 16.37 305 ILE A O 1
ATOM 2137 N N . SER A 1 287 ? 14.387 5.334 8.350 1.00 15.26 306 SER A N 1
ATOM 2138 C CA . SER A 1 287 ? 15.551 4.586 7.930 1.00 14.61 306 SER A CA 1
ATOM 2139 C C . SER A 1 287 ? 16.859 5.125 8.479 1.00 15.20 306 SER A C 1
ATOM 2140 O O . SER A 1 287 ? 17.006 6.324 8.718 1.00 15.05 306 SER A O 1
ATOM 2143 N N . THR A 1 288 ? 17.798 4.207 8.689 1.00 13.62 307 THR A N 1
ATOM 2144 C CA . THR A 1 288 ? 19.122 4.526 9.185 1.00 14.65 307 THR A CA 1
ATOM 2145 C C . THR A 1 288 ? 20.065 3.493 8.590 1.00 15.39 307 THR A C 1
ATOM 2146 O O . THR A 1 288 ? 19.682 2.343 8.366 1.00 16.29 307 THR A O 1
ATOM 2150 N N . ALA A 1 289 ? 21.294 3.917 8.328 1.00 15.62 308 ALA A N 1
ATOM 2151 C CA . ALA A 1 289 ? 22.311 3.047 7.773 1.00 15.92 308 ALA A CA 1
ATOM 2152 C C . ALA A 1 289 ? 23.629 3.340 8.478 1.00 17.29 308 ALA A C 1
ATOM 2153 O O . ALA A 1 289 ? 23.868 4.458 8.923 1.00 18.28 308 ALA A O 1
ATOM 2155 N N . CYS A 1 290 ? 24.478 2.327 8.584 1.00 18.70 309 CYS A N 1
ATOM 2156 C CA . CYS A 1 290 ? 25.774 2.493 9.226 1.00 19.67 309 CYS A CA 1
ATOM 2157 C C . CYS A 1 290 ? 26.883 2.424 8.195 1.00 19.53 309 CYS A C 1
ATOM 2158 O O . CYS A 1 290 ? 26.932 1.496 7.397 1.00 19.19 309 CYS A O 1
ATOM 2161 N N . HIS A 1 291 ? 27.766 3.417 8.212 1.00 21.57 310 HIS A N 1
ATOM 2162 C CA . HIS A 1 291 ? 28.882 3.454 7.275 1.00 23.56 310 HIS A CA 1
ATOM 2163 C C . HIS A 1 291 ? 29.729 2.194 7.458 1.00 23.46 310 HIS A C 1
ATOM 2164 O O . HIS A 1 291 ? 29.977 1.766 8.582 1.00 23.49 310 HIS A O 1
ATOM 2171 N N . PRO A 1 292 ? 30.183 1.586 6.350 1.00 24.22 311 PRO A N 1
ATOM 2172 C CA . PRO A 1 292 ? 30.999 0.366 6.384 1.00 25.32 311 PRO A CA 1
ATOM 2173 C C . PRO A 1 292 ? 32.388 0.452 7.028 1.00 27.12 311 PRO A C 1
ATOM 2174 O O . PRO A 1 292 ? 32.934 -0.565 7.463 1.00 28.61 311 PRO A O 1
ATOM 2178 N N . THR A 1 293 ? 32.968 1.646 7.098 1.00 27.19 312 THR A N 1
ATOM 2179 C CA . THR A 1 293 ? 34.297 1.776 7.691 1.00 26.01 312 THR A CA 1
ATOM 2180 C C . THR A 1 293 ? 34.411 2.867 8.747 1.00 27.04 312 THR A C 1
ATOM 2181 O O . THR A 1 293 ? 35.193 2.737 9.683 1.00 29.43 312 THR A O 1
ATOM 2185 N N . GLU A 1 294 ? 33.643 3.941 8.604 1.00 26.33 313 GLU A N 1
ATOM 2186 C CA . GLU A 1 294 ? 33.702 5.036 9.567 1.00 26.61 313 GLU A CA 1
ATOM 2187 C C . GLU A 1 294 ? 32.511 5.020 10.527 1.00 26.17 313 GLU A C 1
ATOM 2188 O O . GLU A 1 294 ? 31.476 4.421 10.240 1.00 25.06 313 GLU A O 1
ATOM 2194 N N . ASN A 1 295 ? 32.666 5.681 11.671 1.00 25.36 314 ASN A N 1
ATOM 2195 C CA . ASN A 1 295 ? 31.586 5.745 12.641 1.00 24.11 314 ASN A CA 1
ATOM 2196 C C . ASN A 1 295 ? 30.667 6.877 12.198 1.00 24.81 314 ASN A C 1
ATOM 2197 O O . ASN A 1 295 ? 30.637 7.952 12.793 1.00 23.56 314 ASN A O 1
ATOM 2202 N N . ILE A 1 296 ? 29.925 6.610 11.128 1.00 25.49 315 ILE A N 1
ATOM 2203 C CA . ILE A 1 296 ? 29.002 7.572 10.550 1.00 24.42 315 ILE A CA 1
ATOM 2204 C C . ILE A 1 296 ? 27.617 6.953 10.404 1.00 24.52 315 ILE A C 1
ATOM 2205 O O . ILE A 1 296 ? 27.487 5.791 10.015 1.00 25.12 315 ILE A O 1
ATOM 2210 N N . ILE A 1 297 ? 26.587 7.728 10.728 1.00 23.54 316 ILE A N 1
ATOM 2211 C CA . ILE A 1 297 ? 25.220 7.247 10.609 1.00 24.02 316 ILE A CA 1
ATOM 2212 C C . ILE A 1 297 ? 24.356 8.127 9.705 1.00 23.67 316 ILE A C 1
ATOM 2213 O O . ILE A 1 297 ? 24.382 9.358 9.800 1.00 23.68 316 ILE A O 1
ATOM 2218 N N . ALA A 1 298 ? 23.596 7.480 8.828 1.00 21.11 317 ALA A N 1
ATOM 2219 C CA . ALA A 1 298 ? 22.689 8.184 7.933 1.00 19.11 317 ALA A CA 1
ATOM 2220 C C . ALA A 1 298 ? 21.273 7.869 8.405 1.00 18.24 317 ALA A C 1
ATOM 2221 O O . ALA A 1 298 ? 20.930 6.707 8.630 1.00 16.14 317 ALA A O 1
ATOM 2223 N N . SER A 1 299 ? 20.461 8.906 8.570 1.00 17.72 318 SER A N 1
ATOM 2224 C CA . SER A 1 299 ? 19.082 8.735 9.007 1.00 18.35 318 SER A CA 1
ATOM 2225 C C . SER A 1 299 ? 18.191 9.540 8.074 1.00 18.07 318 SER A C 1
ATOM 2226 O O . SER A 1 299 ? 18.623 10.556 7.529 1.00 19.83 318 SER A O 1
ATOM 2229 N N . ALA A 1 300 ? 16.955 9.081 7.887 1.00 17.38 319 ALA A N 1
ATOM 2230 C CA . ALA A 1 300 ? 16.002 9.765 7.010 1.00 17.27 319 ALA A CA 1
ATOM 2231 C C . ALA A 1 300 ? 14.598 9.707 7.610 1.00 16.14 319 ALA A C 1
ATOM 2232 O O . ALA A 1 300 ? 14.224 8.712 8.227 1.00 18.24 319 ALA A O 1
ATOM 2234 N N . ALA A 1 301 ? 13.815 10.765 7.420 1.00 16.31 320 ALA A N 1
ATOM 2235 C CA . ALA A 1 301 ? 12.473 10.825 7.993 1.00 16.66 320 ALA A CA 1
ATOM 2236 C C . ALA A 1 301 ? 11.356 10.991 6.979 1.00 16.67 320 ALA A C 1
ATOM 2237 O O . ALA A 1 301 ? 11.595 11.216 5.794 1.00 16.73 320 ALA A O 1
ATOM 2239 N N . LEU A 1 302 ? 10.127 10.896 7.478 1.00 15.26 321 LEU A N 1
ATOM 2240 C CA . LEU A 1 302 ? 8.941 10.986 6.648 1.00 15.60 321 LEU A CA 1
ATOM 2241 C C . LEU A 1 302 ? 8.507 12.385 6.208 1.00 16.89 321 LEU A C 1
ATOM 2242 O O . LEU A 1 302 ? 9.236 13.360 6.363 1.00 15.05 321 LEU A O 1
ATOM 2247 N N . GLU A 1 303 ? 7.294 12.448 5.668 1.00 20.07 322 GLU A N 1
ATOM 2248 C CA . GLU A 1 303 ? 6.706 13.651 5.097 1.00 22.91 322 GLU A CA 1
ATOM 2249 C C . GLU A 1 303 ? 6.931 15.029 5.715 1.00 23.45 322 GLU A C 1
ATOM 2250 O O . GLU A 1 303 ? 7.198 15.982 4.986 1.00 24.02 322 GLU A O 1
ATOM 2256 N N . ASN A 1 304 ? 6.822 15.163 7.033 1.00 22.55 323 ASN A N 1
ATOM 2257 C CA . ASN A 1 304 ? 7.022 16.477 7.644 1.00 24.29 323 ASN A CA 1
ATOM 2258 C C . ASN A 1 304 ? 8.496 16.865 7.733 1.00 24.32 323 ASN A C 1
ATOM 2259 O O . ASN A 1 304 ? 8.831 17.968 8.162 1.00 24.92 323 ASN A O 1
ATOM 2264 N N . ASP A 1 305 ? 9.375 15.960 7.316 1.00 22.52 324 ASP A N 1
ATOM 2265 C CA . ASP A 1 305 ? 10.809 16.201 7.373 1.00 21.34 324 ASP A CA 1
ATOM 2266 C C . ASP A 1 305 ? 11.429 16.135 5.968 1.00 21.40 324 ASP A C 1
ATOM 2267 O O . ASP A 1 305 ? 11.949 17.128 5.458 1.00 18.83 324 ASP A O 1
ATOM 2272 N N . LYS A 1 306 ? 11.361 14.960 5.348 1.00 21.88 325 LYS A N 1
ATOM 2273 C CA . LYS A 1 306 ? 11.897 14.738 4.006 1.00 21.78 325 LYS A CA 1
ATOM 2274 C C . LYS A 1 306 ? 13.401 14.935 3.890 1.00 21.62 325 LYS A C 1
ATOM 2275 O O . LYS A 1 306 ? 13.942 14.905 2.781 1.00 21.57 325 LYS A O 1
ATOM 2281 N N . THR A 1 307 ? 14.081 15.153 5.009 1.00 19.85 326 THR A N 1
ATOM 2282 C CA . THR A 1 307 ? 15.522 15.334 4.938 1.00 20.80 326 THR A CA 1
ATOM 2283 C C . THR A 1 307 ? 16.259 14.077 5.359 1.00 22.09 326 THR A C 1
ATOM 2284 O O . THR A 1 307 ? 15.671 13.131 5.892 1.00 24.21 326 THR A O 1
ATOM 2288 N N . ILE A 1 308 ? 17.559 14.088 5.099 1.00 21.73 327 ILE A N 1
ATOM 2289 C CA . ILE A 1 308 ? 18.460 12.996 5.428 1.00 21.96 327 ILE A CA 1
ATOM 2290 C C . ILE A 1 308 ? 19.539 13.635 6.292 1.00 23.20 327 ILE A C 1
ATOM 2291 O O . ILE A 1 308 ? 19.978 14.742 6.001 1.00 24.61 327 ILE A O 1
ATOM 2296 N N . LYS A 1 309 ? 19.957 12.970 7.360 1.00 23.43 328 LYS A N 1
ATOM 2297 C CA . LYS A 1 309 ? 20.999 13.538 8.206 1.00 23.64 328 LYS A CA 1
ATOM 2298 C C . LYS A 1 309 ? 22.169 12.584 8.372 1.00 25.08 328 LYS A C 1
ATOM 2299 O O . LYS A 1 309 ? 21.982 11.378 8.535 1.00 26.05 328 LYS A O 1
ATOM 2305 N N . LEU A 1 310 ? 23.376 13.138 8.305 1.00 25.67 329 LEU A N 1
ATOM 2306 C CA . LEU A 1 310 ? 24.604 12.372 8.461 1.00 26.76 329 LEU A CA 1
ATOM 2307 C C . LEU A 1 310 ? 25.191 12.711 9.819 1.00 27.70 329 LEU A C 1
ATOM 2308 O O . LEU A 1 310 ? 25.422 13.880 10.129 1.00 28.95 329 LEU A O 1
ATOM 2313 N N . TRP A 1 311 ? 25.414 11.693 10.638 1.00 27.92 330 TRP A N 1
ATOM 2314 C CA . TRP A 1 311 ? 25.964 11.914 11.959 1.00 27.95 330 TRP A CA 1
ATOM 2315 C C . TRP A 1 311 ? 27.315 11.230 12.057 1.00 29.75 330 TRP A C 1
ATOM 2316 O O . TRP A 1 311 ? 27.533 10.181 11.450 1.00 28.64 330 TRP A O 1
ATOM 2327 N N . LYS A 1 312 ? 28.222 11.833 12.819 1.00 32.78 331 LYS A N 1
ATOM 2328 C CA . LYS A 1 312 ? 29.563 11.290 12.988 1.00 36.05 331 LYS A CA 1
ATOM 2329 C C . LYS A 1 312 ? 29.940 11.194 14.460 1.00 37.26 331 LYS A C 1
ATOM 2330 O O . LYS A 1 312 ? 29.620 12.081 15.256 1.00 36.28 331 LYS A O 1
ATOM 2336 N N . SER A 1 313 ? 30.623 10.109 14.813 1.00 38.50 332 SER A N 1
ATOM 2337 C CA . SER A 1 313 ? 31.038 9.879 16.189 1.00 39.95 332 SER A CA 1
ATOM 2338 C C . SER A 1 313 ? 32.495 9.458 16.284 1.00 42.12 332 SER A C 1
ATOM 2339 O O . SER A 1 313 ? 33.093 9.020 15.300 1.00 41.18 332 SER A O 1
ATOM 2342 N N . ASP A 1 314 ? 33.061 9.614 17.477 1.00 44.27 333 ASP A N 1
ATOM 2343 C CA . ASP A 1 314 ? 34.435 9.202 17.735 1.00 46.98 333 ASP A CA 1
ATOM 2344 C C . ASP A 1 314 ? 34.242 7.753 18.134 1.00 48.37 333 ASP A C 1
ATOM 2345 O O . ASP A 1 314 ? 35.130 6.911 17.986 1.00 48.87 333 ASP A O 1
ATOM 2350 N N . CYS A 1 315 ? 33.038 7.497 18.636 1.00 49.45 334 CYS A N 1
ATOM 2351 C CA . CYS A 1 315 ? 32.611 6.182 19.078 1.00 50.69 334 CYS A CA 1
ATOM 2352 C C . CYS A 1 315 ? 33.449 5.704 20.253 1.00 49.81 334 CYS A C 1
ATOM 2353 O O . CYS A 1 315 ? 32.971 5.831 21.402 1.00 48.01 334 CYS A O 1
ATOM 2357 N N . ALA B 2 1 ? 6.217 3.183 -0.678 1.00 17.14 1 ALA B N 1
ATOM 2358 C CA . ALA B 2 1 ? 4.969 3.085 0.146 1.00 18.60 1 ALA B CA 1
ATOM 2359 C C . ALA B 2 1 ? 5.279 2.736 1.595 1.00 18.81 1 ALA B C 1
ATOM 2360 O O . ALA B 2 1 ? 4.383 2.724 2.437 1.00 18.63 1 ALA B O 1
ATOM 2362 N N . ARG B 2 2 ? 6.548 2.436 1.870 1.00 18.41 2 ARG B N 1
ATOM 2363 C CA . ARG B 2 2 ? 6.999 2.143 3.230 1.00 18.35 2 ARG B CA 1
ATOM 2364 C C . ARG B 2 2 ? 6.662 3.402 4.037 1.00 16.70 2 ARG B C 1
ATOM 2365 O O . ARG B 2 2 ? 6.389 3.340 5.231 1.00 15.52 2 ARG B O 1
ATOM 2373 N N . THR B 2 3 ? 6.670 4.540 3.354 1.00 17.00 3 THR B N 1
ATOM 2374 C CA . THR B 2 3 ? 6.380 5.826 3.974 1.00 19.79 3 THR B CA 1
ATOM 2375 C C . THR B 2 3 ? 4.939 6.001 4.437 1.00 21.12 3 THR B C 1
ATOM 2376 O O . THR B 2 3 ? 4.618 6.973 5.117 1.00 21.99 3 THR B O 1
ATOM 2380 N N . LYS B 2 4 ? 4.067 5.084 4.043 1.00 23.42 4 LYS B N 1
ATOM 2381 C CA . LYS B 2 4 ? 2.676 5.145 4.461 1.00 27.18 4 LYS B CA 1
ATOM 2382 C C . LYS B 2 4 ? 2.460 3.981 5.395 1.00 29.73 4 LYS B C 1
ATOM 2383 O O . LYS B 2 4 ? 3.203 3.002 5.344 1.00 29.05 4 LYS B O 1
ATOM 2389 N N . GLN B 2 5 ? 1.452 4.076 6.251 1.00 31.94 5 GLN B N 1
ATOM 2390 C CA . GLN B 2 5 ? 1.190 2.996 7.193 1.00 37.88 5 GLN B CA 1
ATOM 2391 C C . GLN B 2 5 ? 0.202 1.975 6.619 1.00 39.47 5 GLN B C 1
ATOM 2392 O O . GLN B 2 5 ? -0.849 2.409 6.084 1.00 39.36 5 GLN B O 1
ATOM 2398 N N . THR B 2 6 ? 0.493 0.757 6.721 1.00 41.97 6 THR B N 1
ATOM 2399 N N . VAL C 3 12 ? -14.182 1.456 22.019 1.00 44.92 31 VAL C N 1
ATOM 2400 C CA . VAL C 3 12 ? -14.539 2.083 23.323 1.00 44.77 31 VAL C CA 1
ATOM 2401 C C . VAL C 3 12 ? -13.263 2.451 24.069 1.00 44.18 31 VAL C C 1
ATOM 2402 O O . VAL C 3 12 ? -12.319 1.663 24.126 1.00 44.76 31 VAL C O 1
ATOM 2406 N N . LYS C 3 13 ? -13.234 3.650 24.635 1.00 42.41 32 LYS C N 1
ATOM 2407 C CA . LYS C 3 13 ? -12.077 4.102 25.390 1.00 39.97 32 LYS C CA 1
ATOM 2408 C C . LYS C 3 13 ? -12.551 4.741 26.681 1.00 37.48 32 LYS C C 1
ATOM 2409 O O . LYS C 3 13 ? -13.535 5.482 26.693 1.00 36.89 32 LYS C O 1
ATOM 2415 N N . PRO C 3 14 ? -11.870 4.446 27.797 1.00 35.31 33 PRO C N 1
ATOM 2416 C CA . PRO C 3 14 ? -12.290 5.042 29.066 1.00 33.15 33 PRO C CA 1
ATOM 2417 C C . PRO C 3 14 ? -11.985 6.536 29.036 1.00 31.07 33 PRO C C 1
ATOM 2418 O O . PRO C 3 14 ? -11.289 7.014 28.142 1.00 30.51 33 PRO C O 1
ATOM 2422 N N . ASN C 3 15 ? -12.515 7.271 30.002 1.00 28.90 34 ASN C N 1
ATOM 2423 C CA . ASN C 3 15 ? -12.271 8.700 30.051 1.00 27.83 34 ASN C CA 1
ATOM 2424 C C . ASN C 3 15 ? -11.961 9.107 31.480 1.00 27.01 34 ASN C C 1
ATOM 2425 O O . ASN C 3 15 ? -12.587 10.010 32.031 1.00 29.10 34 ASN C O 1
ATOM 2430 N N . TYR C 3 16 ? -10.984 8.437 32.083 1.00 24.47 35 TYR C N 1
ATOM 2431 C CA . TYR C 3 16 ? -10.604 8.744 33.457 1.00 21.84 35 TYR C CA 1
ATOM 2432 C C . TYR C 3 16 ? -10.183 10.184 33.599 1.00 21.05 35 TYR C C 1
ATOM 2433 O O . TYR C 3 16 ? -9.432 10.705 32.772 1.00 20.88 35 TYR C O 1
ATOM 2442 N N . ALA C 3 17 ? -10.683 10.814 34.658 1.00 20.28 36 ALA C N 1
ATOM 2443 C CA . ALA C 3 17 ? -10.377 12.206 34.969 1.00 20.26 36 ALA C CA 1
ATOM 2444 C C . ALA C 3 17 ? -10.020 12.313 36.450 1.00 20.18 36 ALA C C 1
ATOM 2445 O O . ALA C 3 17 ? -10.658 11.687 37.300 1.00 20.47 36 ALA C O 1
ATOM 2447 N N . LEU C 3 18 ? -8.994 13.099 36.754 1.00 19.85 37 LEU C N 1
ATOM 2448 C CA . LEU C 3 18 ? -8.549 13.285 38.128 1.00 21.14 37 LEU C CA 1
ATOM 2449 C C . LEU C 3 18 ? -9.702 13.685 39.041 1.00 21.37 37 LEU C C 1
ATOM 2450 O O . LEU C 3 18 ? -10.399 14.660 38.780 1.00 21.22 37 LEU C O 1
ATOM 2455 N N . MET C 3 19 ? -9.906 12.924 40.108 1.00 21.39 38 MET C N 1
ATOM 2456 C CA . MET C 3 19 ? -10.976 13.224 41.048 1.00 21.29 38 MET C CA 1
ATOM 2457 C C . MET C 3 19 ? -10.368 13.778 42.343 1.00 23.17 38 MET C C 1
ATOM 2458 O O . MET C 3 19 ? -10.718 14.872 42.786 1.00 23.73 38 MET C O 1
ATOM 2463 N N . PHE C 3 20 ? -9.439 13.041 42.943 1.00 23.29 39 PHE C N 1
ATOM 2464 C CA . PHE C 3 20 ? -8.812 13.513 44.173 1.00 22.81 39 PHE C CA 1
ATOM 2465 C C . PHE C 3 20 ? -7.303 13.300 44.159 1.00 23.22 39 PHE C C 1
ATOM 2466 O O . PHE C 3 20 ? -6.800 12.352 43.548 1.00 23.69 39 PHE C O 1
ATOM 2474 N N . THR C 3 21 ? -6.589 14.187 44.847 1.00 22.71 40 THR C N 1
ATOM 2475 C CA . THR C 3 21 ? -5.135 14.088 44.988 1.00 21.68 40 THR C CA 1
ATOM 2476 C C . THR C 3 21 ? -4.912 13.982 46.494 1.00 22.06 40 THR C C 1
ATOM 2477 O O . THR C 3 21 ? -5.291 14.883 47.241 1.00 22.61 40 THR C O 1
ATOM 2481 N N . LEU C 3 22 ? -4.312 12.886 46.944 1.00 21.72 41 LEU C N 1
ATOM 2482 C CA . LEU C 3 22 ? -4.106 12.694 48.373 1.00 22.68 41 LEU C CA 1
ATOM 2483 C C . LEU C 3 22 ? -2.662 12.922 48.797 1.00 23.81 41 LEU C C 1
ATOM 2484 O O . LEU C 3 22 ? -1.765 12.163 48.426 1.00 24.31 41 LEU C O 1
ATOM 2489 N N . ALA C 3 23 ? -2.449 13.976 49.580 1.00 24.28 42 ALA C N 1
ATOM 2490 C CA . ALA C 3 23 ? -1.126 14.329 50.079 1.00 25.00 42 ALA C CA 1
ATOM 2491 C C . ALA C 3 23 ? -1.032 14.019 51.564 1.00 25.43 42 ALA C C 1
ATOM 2492 O O . ALA C 3 23 ? -2.027 14.079 52.282 1.00 25.42 42 ALA C O 1
ATOM 2494 N N . GLY C 3 24 ? 0.167 13.682 52.024 1.00 27.15 43 GLY C N 1
ATOM 2495 C CA . GLY C 3 24 ? 0.344 13.362 53.427 1.00 27.08 43 GLY C CA 1
ATOM 2496 C C . GLY C 3 24 ? 1.648 12.638 53.688 1.00 27.17 43 GLY C C 1
ATOM 2497 O O . GLY C 3 24 ? 2.324 12.928 54.676 1.00 27.84 43 GLY C O 1
ATOM 2498 N N . HIS C 3 25 ? 2.004 11.694 52.818 1.00 25.75 44 HIS C N 1
ATOM 2499 C CA . HIS C 3 25 ? 3.256 10.961 52.988 1.00 24.88 44 HIS C CA 1
ATOM 2500 C C . HIS C 3 25 ? 4.422 11.927 52.804 1.00 25.32 44 HIS C C 1
ATOM 2501 O O . HIS C 3 25 ? 4.388 12.796 51.924 1.00 24.02 44 HIS C O 1
ATOM 2508 N N . THR C 3 26 ? 5.449 11.774 53.637 1.00 24.93 45 THR C N 1
ATOM 2509 C CA . THR C 3 26 ? 6.609 12.652 53.578 1.00 24.99 45 THR C CA 1
ATOM 2510 C C . THR C 3 26 ? 7.719 12.152 52.666 1.00 25.90 45 THR C C 1
ATOM 2511 O O . THR C 3 26 ? 8.722 12.833 52.476 1.00 27.50 45 THR C O 1
ATOM 2515 N N . LYS C 3 27 ? 7.540 10.958 52.111 1.00 26.03 46 LYS C N 1
ATOM 2516 C CA . LYS C 3 27 ? 8.510 10.385 51.184 1.00 24.31 46 LYS C CA 1
ATOM 2517 C C . LYS C 3 27 ? 7.745 9.621 50.112 1.00 24.40 46 LYS C C 1
ATOM 2518 O O . LYS C 3 27 ? 6.522 9.491 50.186 1.00 24.26 46 LYS C O 1
ATOM 2524 N N . ALA C 3 28 ? 8.464 9.122 49.116 1.00 23.13 47 ALA C N 1
ATOM 2525 C CA . ALA C 3 28 ? 7.845 8.374 48.029 1.00 22.96 47 ALA C CA 1
ATOM 2526 C C . ALA C 3 28 ? 6.832 7.337 48.521 1.00 23.01 47 ALA C C 1
ATOM 2527 O O . ALA C 3 28 ? 7.055 6.642 49.524 1.00 23.71 47 ALA C O 1
ATOM 2529 N N . VAL C 3 29 ? 5.708 7.253 47.814 1.00 20.15 48 VAL C N 1
ATOM 2530 C CA . VAL C 3 29 ? 4.673 6.286 48.137 1.00 18.74 48 VAL C CA 1
ATOM 2531 C C . VAL C 3 29 ? 5.126 5.009 47.423 1.00 20.11 48 VAL C C 1
ATOM 2532 O O . VAL C 3 29 ? 5.698 5.084 46.330 1.00 19.74 48 VAL C O 1
ATOM 2536 N N . SER C 3 30 ? 4.890 3.847 48.026 1.00 17.86 49 SER C N 1
ATOM 2537 C CA . SER C 3 30 ? 5.321 2.600 47.402 1.00 17.89 49 SER C CA 1
ATOM 2538 C C . SER C 3 30 ? 4.205 1.715 46.858 1.00 18.51 49 SER C C 1
ATOM 2539 O O . SER C 3 30 ? 4.425 0.974 45.898 1.00 19.39 49 SER C O 1
ATOM 2542 N N . SER C 3 31 ? 3.017 1.795 47.453 1.00 17.69 50 SER C N 1
ATOM 2543 C CA . SER C 3 31 ? 1.909 0.951 47.023 1.00 20.33 50 SER C CA 1
ATOM 2544 C C . SER C 3 31 ? 0.528 1.406 47.482 1.00 20.73 50 SER C C 1
ATOM 2545 O O . SER C 3 31 ? 0.368 1.908 48.599 1.00 22.34 50 SER C O 1
ATOM 2548 N N . VAL C 3 32 ? -0.465 1.233 46.611 1.00 19.63 51 VAL C N 1
ATOM 2549 C CA . VAL C 3 32 ? -1.849 1.578 46.936 1.00 20.64 51 VAL C CA 1
ATOM 2550 C C . VAL C 3 32 ? -2.772 0.392 46.666 1.00 20.23 51 VAL C C 1
ATOM 2551 O O . VAL C 3 32 ? -2.654 -0.280 45.635 1.00 20.40 51 VAL C O 1
ATOM 2555 N N . LYS C 3 33 ? -3.683 0.141 47.604 1.00 18.86 52 LYS C N 1
ATOM 2556 C CA . LYS C 3 33 ? -4.623 -0.966 47.495 1.00 17.47 52 LYS C CA 1
ATOM 2557 C C . LYS C 3 33 ? -6.017 -0.594 48.035 1.00 17.06 52 LYS C C 1
ATOM 2558 O O . LYS C 3 33 ? -6.146 -0.087 49.145 1.00 15.71 52 LYS C O 1
ATOM 2564 N N . PHE C 3 34 ? -7.053 -0.844 47.243 1.00 16.45 53 PHE C N 1
ATOM 2565 C CA . PHE C 3 34 ? -8.424 -0.571 47.664 1.00 15.71 53 PHE C CA 1
ATOM 2566 C C . PHE C 3 34 ? -8.839 -1.725 48.560 1.00 15.42 53 PHE C C 1
ATOM 2567 O O . PHE C 3 34 ? -8.390 -2.854 48.365 1.00 15.30 53 PHE C O 1
ATOM 2575 N N . SER C 3 35 ? -9.680 -1.450 49.548 1.00 15.11 54 SER C N 1
ATOM 2576 C CA . SER C 3 35 ? -10.156 -2.514 50.423 1.00 16.46 54 SER C CA 1
ATOM 2577 C C . SER C 3 35 ? -11.215 -3.283 49.628 1.00 17.46 54 SER C C 1
ATOM 2578 O O . SER C 3 35 ? -11.929 -2.702 48.815 1.00 18.79 54 SER C O 1
ATOM 2581 N N . PRO C 3 36 ? -11.314 -4.604 49.835 1.00 17.66 55 PRO C N 1
ATOM 2582 C CA . PRO C 3 36 ? -12.305 -5.395 49.103 1.00 16.58 55 PRO C CA 1
ATOM 2583 C C . PRO C 3 36 ? -13.718 -4.824 49.143 1.00 15.97 55 PRO C C 1
ATOM 2584 O O . PRO C 3 36 ? -14.454 -4.930 48.167 1.00 14.76 55 PRO C O 1
ATOM 2588 N N . ASN C 3 37 ? -14.102 -4.220 50.265 1.00 15.86 56 ASN C N 1
ATOM 2589 C CA . ASN C 3 37 ? -15.452 -3.663 50.378 1.00 16.42 56 ASN C CA 1
ATOM 2590 C C . ASN C 3 37 ? -15.582 -2.323 49.649 1.00 16.39 56 ASN C C 1
ATOM 2591 O O . ASN C 3 37 ? -16.627 -1.680 49.701 1.00 15.67 56 ASN C O 1
ATOM 2596 N N . GLY C 3 38 ? -14.510 -1.924 48.967 1.00 16.44 57 GLY C N 1
ATOM 2597 C CA . GLY C 3 38 ? -14.496 -0.694 48.190 1.00 16.86 57 GLY C CA 1
ATOM 2598 C C . GLY C 3 38 ? -14.608 0.633 48.920 1.00 18.05 57 GLY C C 1
ATOM 2599 O O . GLY C 3 38 ? -14.626 1.690 48.283 1.00 16.93 57 GLY C O 1
ATOM 2600 N N . GLU C 3 39 ? -14.654 0.602 50.246 1.00 18.76 58 GLU C N 1
ATOM 2601 C CA . GLU C 3 39 ? -14.788 1.833 51.014 1.00 21.01 58 GLU C CA 1
ATOM 2602 C C . GLU C 3 39 ? -13.475 2.559 51.331 1.00 20.24 58 GLU C C 1
ATOM 2603 O O . GLU C 3 39 ? -13.467 3.774 51.530 1.00 20.59 58 GLU C O 1
ATOM 2609 N N . TRP C 3 40 ? -12.367 1.829 51.363 1.00 19.13 59 TRP C N 1
ATOM 2610 C CA . TRP C 3 40 ? -11.097 2.448 51.695 1.00 18.71 59 TRP C CA 1
ATOM 2611 C C . TRP C 3 40 ? -9.973 2.181 50.717 1.00 18.17 59 TRP C C 1
ATOM 2612 O O . TRP C 3 40 ? -10.063 1.305 49.857 1.00 18.35 59 TRP C O 1
ATOM 2623 N N . LEU C 3 41 ? -8.909 2.963 50.885 1.00 17.38 60 LEU C N 1
ATOM 2624 C CA . LEU C 3 41 ? -7.684 2.848 50.104 1.00 17.55 60 LEU C CA 1
ATOM 2625 C C . LEU C 3 41 ? -6.544 2.967 51.108 1.00 18.58 60 LEU C C 1
ATOM 2626 O O . LEU C 3 41 ? -6.494 3.910 51.901 1.00 20.86 60 LEU C O 1
ATOM 2631 N N . ALA C 3 42 ? -5.642 2.002 51.091 1.00 18.04 61 ALA C N 1
ATOM 2632 C CA . ALA C 3 42 ? -4.509 2.030 51.986 1.00 16.59 61 ALA C CA 1
ATOM 2633 C C . ALA C 3 42 ? -3.273 2.303 51.157 1.00 18.56 61 ALA C C 1
ATOM 2634 O O . ALA C 3 42 ? -3.163 1.855 50.013 1.00 18.00 61 ALA C O 1
ATOM 2636 N N . SER C 3 43 ? -2.342 3.050 51.737 1.00 20.84 62 SER C N 1
ATOM 2637 C CA . SER C 3 43 ? -1.102 3.370 51.060 1.00 21.30 62 SER C CA 1
ATOM 2638 C C . SER C 3 43 ? 0.073 3.119 51.994 1.00 21.79 62 SER C C 1
ATOM 2639 O O . SER C 3 43 ? -0.024 3.327 53.212 1.00 21.77 62 SER C O 1
ATOM 2642 N N . SER C 3 44 ? 1.171 2.647 51.411 1.00 20.61 63 SER C N 1
ATOM 2643 C CA . SER C 3 44 ? 2.401 2.388 52.140 1.00 20.19 63 SER C CA 1
ATOM 2644 C C . SER C 3 44 ? 3.430 3.365 51.575 1.00 21.42 63 SER C C 1
ATOM 2645 O O . SER C 3 44 ? 3.287 3.845 50.442 1.00 20.08 63 SER C O 1
ATOM 2648 N N . SER C 3 45 ? 4.467 3.662 52.351 1.00 20.89 64 SER C N 1
ATOM 2649 C CA . SER C 3 45 ? 5.475 4.612 51.906 1.00 20.69 64 SER C CA 1
ATOM 2650 C C . SER C 3 45 ? 6.863 4.380 52.479 1.00 21.08 64 SER C C 1
ATOM 2651 O O . SER C 3 45 ? 7.048 3.630 53.442 1.00 22.14 64 SER C O 1
ATOM 2654 N N . ALA C 3 46 ? 7.841 5.031 51.863 1.00 20.29 65 ALA C N 1
ATOM 2655 C CA . ALA C 3 46 ? 9.214 4.924 52.304 1.00 20.19 65 ALA C CA 1
ATOM 2656 C C . ALA C 3 46 ? 9.317 5.637 53.647 1.00 20.17 65 ALA C C 1
ATOM 2657 O O . ALA C 3 46 ? 10.322 5.517 54.348 1.00 19.32 65 ALA C O 1
ATOM 2659 N N . ASP C 3 47 ? 8.272 6.380 54.006 1.00 19.51 66 ASP C N 1
ATOM 2660 C CA . ASP C 3 47 ? 8.280 7.094 55.273 1.00 21.36 66 ASP C CA 1
ATOM 2661 C C . ASP C 3 47 ? 7.939 6.187 56.455 1.00 21.55 66 ASP C C 1
ATOM 2662 O O . ASP C 3 47 ? 7.697 6.670 57.558 1.00 22.54 66 ASP C O 1
ATOM 2667 N N . LYS C 3 48 ? 7.924 4.876 56.219 1.00 22.89 67 LYS C N 1
ATOM 2668 C CA . LYS C 3 48 ? 7.631 3.889 57.262 1.00 24.54 67 LYS C CA 1
ATOM 2669 C C . LYS C 3 48 ? 6.192 3.939 57.769 1.00 24.99 67 LYS C C 1
ATOM 2670 O O . LYS C 3 48 ? 5.863 3.320 58.788 1.00 25.21 67 LYS C O 1
ATOM 2676 N N . LEU C 3 49 ? 5.331 4.655 57.055 1.00 22.75 68 LEU C N 1
ATOM 2677 C CA . LEU C 3 49 ? 3.943 4.786 57.474 1.00 23.42 68 LEU C CA 1
ATOM 2678 C C . LEU C 3 49 ? 2.915 4.163 56.539 1.00 23.27 68 LEU C C 1
ATOM 2679 O O . LEU C 3 49 ? 3.148 3.990 55.344 1.00 22.74 68 LEU C O 1
ATOM 2684 N N . ILE C 3 50 ? 1.770 3.824 57.114 1.00 21.23 69 ILE C N 1
ATOM 2685 C CA . ILE C 3 50 ? 0.659 3.297 56.351 1.00 20.36 69 ILE C CA 1
ATOM 2686 C C . ILE C 3 50 ? -0.445 4.307 56.595 1.00 20.49 69 ILE C C 1
ATOM 2687 O O . ILE C 3 50 ? -0.652 4.735 57.726 1.00 19.78 69 ILE C O 1
ATOM 2692 N N . LYS C 3 51 ? -1.134 4.702 55.533 1.00 20.63 70 LYS C N 1
ATOM 2693 C CA . LYS C 3 51 ? -2.234 5.644 55.654 1.00 21.19 70 LYS C CA 1
ATOM 2694 C C . LYS C 3 51 ? -3.501 5.066 55.026 1.00 20.68 70 LYS C C 1
ATOM 2695 O O . LYS C 3 51 ? -3.437 4.324 54.044 1.00 21.36 70 LYS C O 1
ATOM 2701 N N . ILE C 3 52 ? -4.645 5.403 55.610 1.00 19.58 71 ILE C N 1
ATOM 2702 C CA . ILE C 3 52 ? -5.931 4.926 55.124 1.00 20.04 71 ILE C CA 1
ATOM 2703 C C . ILE C 3 52 ? -6.746 6.131 54.677 1.00 20.03 71 ILE C C 1
ATOM 2704 O O . ILE C 3 52 ? -6.841 7.123 55.396 1.00 19.58 71 ILE C O 1
ATOM 2709 N N . TRP C 3 53 ? -7.335 6.044 53.491 1.00 19.58 72 TRP C N 1
ATOM 2710 C CA . TRP C 3 53 ? -8.123 7.150 52.972 1.00 18.78 72 TRP C CA 1
ATOM 2711 C C . TRP C 3 53 ? -9.486 6.676 52.468 1.00 17.44 72 TRP C C 1
ATOM 2712 O O . TRP C 3 53 ? -9.652 5.502 52.137 1.00 18.36 72 TRP C O 1
ATOM 2723 N N . GLY C 3 54 ? -10.454 7.591 52.421 1.00 16.82 73 GLY C N 1
ATOM 2724 C CA . GLY C 3 54 ? -11.778 7.261 51.919 1.00 14.77 73 GLY C CA 1
ATOM 2725 C C . GLY C 3 54 ? -11.684 7.194 50.406 1.00 15.85 73 GLY C C 1
ATOM 2726 O O . GLY C 3 54 ? -11.243 8.147 49.767 1.00 16.04 73 GLY C O 1
ATOM 2727 N N . ALA C 3 55 ? -12.093 6.073 49.823 1.00 15.93 74 ALA C N 1
ATOM 2728 C CA . ALA C 3 55 ? -12.005 5.901 48.377 1.00 15.70 74 ALA C CA 1
ATOM 2729 C C . ALA C 3 55 ? -12.968 6.770 47.582 1.00 16.72 74 ALA C C 1
ATOM 2730 O O . ALA C 3 55 ? -12.664 7.159 46.457 1.00 16.09 74 ALA C O 1
ATOM 2732 N N . TYR C 3 56 ? -14.121 7.083 48.160 1.00 18.25 75 TYR C N 1
ATOM 2733 C CA . TYR C 3 56 ? -15.112 7.884 47.450 1.00 20.35 75 TYR C CA 1
ATOM 2734 C C . TYR C 3 56 ? -15.000 9.392 47.674 1.00 21.87 75 TYR C C 1
ATOM 2735 O O . TYR C 3 56 ? -15.532 10.175 46.886 1.00 22.73 75 TYR C O 1
ATOM 2744 N N . ASP C 3 57 ? -14.319 9.803 48.741 1.00 23.13 76 ASP C N 1
ATOM 2745 C CA . ASP C 3 57 ? -14.151 11.228 49.011 1.00 23.89 76 ASP C CA 1
ATOM 2746 C C . ASP C 3 57 ? -12.682 11.623 49.130 1.00 24.96 76 ASP C C 1
ATOM 2747 O O . ASP C 3 57 ? -12.371 12.786 49.376 1.00 23.69 76 ASP C O 1
ATOM 2752 N N . GLY C 3 58 ? -11.789 10.651 48.946 1.00 27.22 77 GLY C N 1
ATOM 2753 C CA . GLY C 3 58 ? -10.359 10.909 49.029 1.00 28.22 77 GLY C CA 1
ATOM 2754 C C . GLY C 3 58 ? -9.934 11.555 50.337 1.00 29.94 77 GLY C C 1
ATOM 2755 O O . GLY C 3 58 ? -8.826 12.085 50.456 1.00 29.40 77 GLY C O 1
ATOM 2756 N N . LYS C 3 59 ? -10.820 11.493 51.324 1.00 29.63 78 LYS C N 1
ATOM 2757 C CA . LYS C 3 59 ? -10.597 12.084 52.642 1.00 32.39 78 LYS C CA 1
ATOM 2758 C C . LYS C 3 59 ? -9.662 11.278 53.557 1.00 31.58 78 LYS C C 1
ATOM 2759 O O . LYS C 3 59 ? -9.875 10.088 53.784 1.00 31.19 78 LYS C O 1
ATOM 2765 N N . PHE C 3 60 ? -8.629 11.933 54.081 1.00 31.07 79 PHE C N 1
ATOM 2766 C CA . PHE C 3 60 ? -7.685 11.259 54.977 1.00 30.02 79 PHE C CA 1
ATOM 2767 C C . PHE C 3 60 ? -8.413 10.639 56.171 1.00 30.01 79 PHE C C 1
ATOM 2768 O O . PHE C 3 60 ? -9.275 11.278 56.780 1.00 29.46 79 PHE C O 1
ATOM 2776 N N . GLU C 3 61 ? -8.049 9.404 56.510 1.00 28.93 80 GLU C N 1
ATOM 2777 C CA . GLU C 3 61 ? -8.683 8.695 57.620 1.00 27.84 80 GLU C CA 1
ATOM 2778 C C . GLU C 3 61 ? -7.766 8.496 58.826 1.00 26.60 80 GLU C C 1
ATOM 2779 O O . GLU C 3 61 ? -8.089 8.929 59.931 1.00 26.78 80 GLU C O 1
ATOM 2785 N N . LYS C 3 62 ? -6.631 7.836 58.624 1.00 25.69 81 LYS C N 1
ATOM 2786 C CA . LYS C 3 62 ? -5.708 7.593 59.729 1.00 26.29 81 LYS C CA 1
ATOM 2787 C C . LYS C 3 62 ? -4.314 7.175 59.290 1.00 25.71 81 LYS C C 1
ATOM 2788 O O . LYS C 3 62 ? -4.092 6.810 58.134 1.00 25.48 81 LYS C O 1
ATOM 2794 N N . THR C 3 63 ? -3.377 7.235 60.234 1.00 24.83 82 THR C N 1
ATOM 2795 C CA . THR C 3 63 ? -1.999 6.826 59.995 1.00 22.92 82 THR C CA 1
ATOM 2796 C C . THR C 3 63 ? -1.726 5.618 60.885 1.00 24.17 82 THR C C 1
ATOM 2797 O O . THR C 3 63 ? -2.152 5.582 62.037 1.00 26.36 82 THR C O 1
ATOM 2801 N N . ILE C 3 64 ? -1.030 4.624 60.348 1.00 23.49 83 ILE C N 1
ATOM 2802 C CA . ILE C 3 64 ? -0.700 3.434 61.122 1.00 23.90 83 ILE C CA 1
ATOM 2803 C C . ILE C 3 64 ? 0.817 3.305 61.123 1.00 23.97 83 ILE C C 1
ATOM 2804 O O . ILE C 3 64 ? 1.428 3.160 60.067 1.00 23.47 83 ILE C O 1
ATOM 2809 N N . SER C 3 65 ? 1.428 3.364 62.302 1.00 23.83 84 SER C N 1
ATOM 2810 C CA . SER C 3 65 ? 2.884 3.283 62.395 1.00 24.28 84 SER C CA 1
ATOM 2811 C C . SER C 3 65 ? 3.380 2.092 63.196 1.00 22.16 84 SER C C 1
ATOM 2812 O O . SER C 3 65 ? 2.627 1.475 63.932 1.00 22.43 84 SER C O 1
ATOM 2815 N N . GLY C 3 66 ? 4.664 1.785 63.046 1.00 23.66 85 GLY C N 1
ATOM 2816 C CA . GLY C 3 66 ? 5.250 0.666 63.761 1.00 21.90 85 GLY C CA 1
ATOM 2817 C C . GLY C 3 66 ? 6.531 0.182 63.112 1.00 22.82 85 GLY C C 1
ATOM 2818 O O . GLY C 3 66 ? 7.509 -0.102 63.803 1.00 22.16 85 GLY C O 1
ATOM 2819 N N . HIS C 3 67 ? 6.530 0.079 61.784 1.00 22.32 86 HIS C N 1
ATOM 2820 C CA . HIS C 3 67 ? 7.713 -0.377 61.058 1.00 23.52 86 HIS C CA 1
ATOM 2821 C C . HIS C 3 67 ? 8.898 0.549 61.320 1.00 25.04 86 HIS C C 1
ATOM 2822 O O . HIS C 3 67 ? 8.719 1.749 61.525 1.00 25.27 86 HIS C O 1
ATOM 2829 N N . LYS C 3 68 ? 10.105 -0.011 61.300 1.00 25.05 87 LYS C N 1
ATOM 2830 C CA . LYS C 3 68 ? 11.306 0.777 61.555 1.00 28.32 87 LYS C CA 1
ATOM 2831 C C . LYS C 3 68 ? 12.022 1.265 60.292 1.00 27.61 87 LYS C C 1
ATOM 2832 O O . LYS C 3 68 ? 12.872 2.154 60.363 1.00 27.07 87 LYS C O 1
ATOM 2838 N N . LEU C 3 69 ? 11.681 0.685 59.143 1.00 26.09 88 LEU C N 1
ATOM 2839 C CA . LEU C 3 69 ? 12.271 1.107 57.876 1.00 24.34 88 LEU C CA 1
ATOM 2840 C C . LEU C 3 69 ? 11.177 1.222 56.817 1.00 24.65 88 LEU C C 1
ATOM 2841 O O . LEU C 3 69 ? 10.012 0.943 57.089 1.00 24.79 88 LEU C O 1
ATOM 2846 N N . GLY C 3 70 ? 11.554 1.644 55.613 1.00 24.06 89 GLY C N 1
ATOM 2847 C CA . GLY C 3 70 ? 10.585 1.800 54.544 1.00 21.34 89 GLY C CA 1
ATOM 2848 C C . GLY C 3 70 ? 9.712 0.583 54.295 1.00 19.38 89 GLY C C 1
ATOM 2849 O O . GLY C 3 70 ? 10.124 -0.552 54.538 1.00 20.32 89 GLY C O 1
ATOM 2850 N N . ILE C 3 71 ? 8.501 0.829 53.806 1.00 17.74 90 ILE C N 1
ATOM 2851 C CA . ILE C 3 71 ? 7.543 -0.229 53.499 1.00 17.50 90 ILE C CA 1
ATOM 2852 C C . ILE C 3 71 ? 7.355 -0.311 51.979 1.00 18.62 90 ILE C C 1
ATOM 2853 O O . ILE C 3 71 ? 7.106 0.706 51.321 1.00 17.46 90 ILE C O 1
ATOM 2858 N N . SER C 3 72 ? 7.464 -1.520 51.430 1.00 19.10 91 SER C N 1
ATOM 2859 C CA . SER C 3 72 ? 7.331 -1.733 49.986 1.00 19.04 91 SER C CA 1
ATOM 2860 C C . SER C 3 72 ? 5.962 -2.190 49.501 1.00 19.15 91 SER C C 1
ATOM 2861 O O . SER C 3 72 ? 5.680 -2.111 48.306 1.00 18.76 91 SER C O 1
ATOM 2864 N N . ASP C 3 73 ? 5.109 -2.659 50.407 1.00 19.92 92 ASP C N 1
ATOM 2865 C CA . ASP C 3 73 ? 3.808 -3.163 49.985 1.00 20.66 92 ASP C CA 1
ATOM 2866 C C . ASP C 3 73 ? 2.844 -3.403 51.149 1.00 21.63 92 ASP C C 1
ATOM 2867 O O . ASP C 3 73 ? 3.260 -3.575 52.295 1.00 20.93 92 ASP C O 1
ATOM 2872 N N . VAL C 3 74 ? 1.552 -3.403 50.829 1.00 21.86 93 VAL C N 1
ATOM 2873 C CA . VAL C 3 74 ? 0.486 -3.645 51.793 1.00 21.86 93 VAL C CA 1
ATOM 2874 C C . VAL C 3 74 ? -0.623 -4.396 51.072 1.00 21.67 93 VAL C C 1
ATOM 2875 O O . VAL C 3 74 ? -0.740 -4.313 49.848 1.00 21.27 93 VAL C O 1
ATOM 2879 N N . ALA C 3 75 ? -1.422 -5.143 51.826 1.00 21.22 94 ALA C N 1
ATOM 2880 C CA . ALA C 3 75 ? -2.529 -5.895 51.244 1.00 19.48 94 ALA C CA 1
ATOM 2881 C C . ALA C 3 75 ? -3.650 -6.025 52.266 1.00 18.90 94 ALA C C 1
ATOM 2882 O O . ALA C 3 75 ? -3.391 -6.069 53.468 1.00 17.95 94 ALA C O 1
ATOM 2884 N N . TRP C 3 76 ? -4.888 -6.084 51.782 1.00 17.08 95 TRP C N 1
ATOM 2885 C CA . TRP C 3 76 ? -6.058 -6.209 52.650 1.00 18.73 95 TRP C CA 1
ATOM 2886 C C . TRP C 3 76 ? -6.492 -7.662 52.790 1.00 19.52 95 TRP C C 1
ATOM 2887 O O . TRP C 3 76 ? -6.191 -8.491 51.932 1.00 21.00 95 TRP C O 1
ATOM 2898 N N . SER C 3 77 ? -7.197 -7.965 53.875 1.00 18.98 96 SER C N 1
ATOM 2899 C CA . SER C 3 77 ? -7.731 -9.304 54.095 1.00 20.25 96 SER C CA 1
ATOM 2900 C C . SER C 3 77 ? -9.083 -9.272 53.381 1.00 20.40 96 SER C C 1
ATOM 2901 O O . SER C 3 77 ? -9.627 -8.191 53.135 1.00 18.80 96 SER C O 1
ATOM 2904 N N . SER C 3 78 ? -9.624 -10.436 53.040 1.00 19.58 97 SER C N 1
ATOM 2905 C CA . SER C 3 78 ? -10.905 -10.487 52.330 1.00 20.14 97 SER C CA 1
ATOM 2906 C C . SER C 3 78 ? -12.069 -9.734 52.975 1.00 19.53 97 SER C C 1
ATOM 2907 O O . SER C 3 78 ? -12.955 -9.261 52.271 1.00 20.22 97 SER C O 1
ATOM 2910 N N . ASP C 3 79 ? -12.079 -9.621 54.299 1.00 19.93 98 ASP C N 1
ATOM 2911 C CA . ASP C 3 79 ? -13.171 -8.924 54.962 1.00 20.37 98 ASP C CA 1
ATOM 2912 C C . ASP C 3 79 ? -12.863 -7.467 55.257 1.00 21.50 98 ASP C C 1
ATOM 2913 O O . ASP C 3 79 ? -13.603 -6.815 55.989 1.00 20.82 98 ASP C O 1
ATOM 2918 N N . SER C 3 80 ? -11.766 -6.966 54.693 1.00 21.58 99 SER C N 1
ATOM 2919 C CA . SER C 3 80 ? -11.379 -5.567 54.866 1.00 20.87 99 SER C CA 1
ATOM 2920 C C . SER C 3 80 ? -11.044 -5.150 56.297 1.00 22.81 99 SER C C 1
ATOM 2921 O O . SER C 3 80 ? -10.907 -3.961 56.574 1.00 25.14 99 SER C O 1
ATOM 2924 N N . ASN C 3 81 ? -10.905 -6.110 57.205 1.00 23.65 100 ASN C N 1
ATOM 2925 C CA . ASN C 3 81 ? -10.598 -5.781 58.595 1.00 23.64 100 ASN C CA 1
ATOM 2926 C C . ASN C 3 81 ? -9.108 -5.759 58.919 1.00 23.60 100 ASN C C 1
ATOM 2927 O O . ASN C 3 81 ? -8.678 -5.066 59.839 1.00 22.63 100 ASN C O 1
ATOM 2932 N N . LEU C 3 82 ? -8.316 -6.510 58.167 1.00 23.32 101 LEU C N 1
ATOM 2933 C CA . LEU C 3 82 ? -6.886 -6.557 58.430 1.00 23.48 101 LEU C CA 1
ATOM 2934 C C . LEU C 3 82 ? -6.020 -6.064 57.280 1.00 23.43 101 LEU C C 1
ATOM 2935 O O . LEU C 3 82 ? -6.460 -5.989 56.134 1.00 23.29 101 LEU C O 1
ATOM 2940 N N . LEU C 3 83 ? -4.776 -5.739 57.621 1.00 24.04 102 LEU C N 1
ATOM 2941 C CA . LEU C 3 83 ? -3.776 -5.292 56.667 1.00 25.20 102 LEU C CA 1
ATOM 2942 C C . LEU C 3 83 ? -2.460 -6.001 56.966 1.00 25.40 102 LEU C C 1
ATOM 2943 O O . LEU C 3 83 ? -2.151 -6.305 58.119 1.00 25.61 102 LEU C O 1
ATOM 2948 N N . VAL C 3 84 ? -1.693 -6.279 55.923 1.00 24.60 103 VAL C N 1
ATOM 2949 C CA . VAL C 3 84 ? -0.386 -6.887 56.093 1.00 23.86 103 VAL C CA 1
ATOM 2950 C C . VAL C 3 84 ? 0.535 -5.973 55.307 1.00 23.23 103 VAL C C 1
ATOM 2951 O O . VAL C 3 84 ? 0.196 -5.552 54.206 1.00 22.77 103 VAL C O 1
ATOM 2955 N N . SER C 3 85 ? 1.683 -5.643 55.889 1.00 23.49 104 SER C N 1
ATOM 2956 C CA . SER C 3 85 ? 2.651 -4.758 55.248 1.00 21.81 104 SER C CA 1
ATOM 2957 C C . SER C 3 85 ? 4.011 -5.430 55.183 1.00 21.30 104 SER C C 1
ATOM 2958 O O . SER C 3 85 ? 4.368 -6.179 56.087 1.00 23.13 104 SER C O 1
ATOM 2961 N N . ALA C 3 86 ? 4.757 -5.160 54.113 1.00 18.73 105 ALA C N 1
ATOM 2962 C CA . ALA C 3 86 ? 6.092 -5.721 53.923 1.00 19.77 105 ALA C CA 1
ATOM 2963 C C . ALA C 3 86 ? 7.107 -4.579 54.022 1.00 20.30 105 ALA C C 1
ATOM 2964 O O . ALA C 3 86 ? 7.001 -3.581 53.306 1.00 20.63 105 ALA C O 1
ATOM 2966 N N . SER C 3 87 ? 8.093 -4.735 54.904 1.00 20.76 106 SER C N 1
ATOM 2967 C CA . SER C 3 87 ? 9.087 -3.691 55.133 1.00 22.10 106 SER C CA 1
ATOM 2968 C C . SER C 3 87 ? 10.544 -4.073 54.952 1.00 23.05 106 SER C C 1
ATOM 2969 O O . SER C 3 87 ? 10.895 -5.247 54.897 1.00 23.40 106 SER C O 1
ATOM 2972 N N . ASP C 3 88 ? 11.387 -3.048 54.867 1.00 24.37 107 ASP C N 1
ATOM 2973 C CA . ASP C 3 88 ? 12.826 -3.234 54.736 1.00 24.28 107 ASP C CA 1
ATOM 2974 C C . ASP C 3 88 ? 13.390 -3.716 56.060 1.00 24.21 107 ASP C C 1
ATOM 2975 O O . ASP C 3 88 ? 14.494 -4.251 56.101 1.00 25.96 107 ASP C O 1
ATOM 2980 N N . ASP C 3 89 ? 12.644 -3.507 57.146 1.00 22.48 108 ASP C N 1
ATOM 2981 C CA . ASP C 3 89 ? 13.101 -3.956 58.456 1.00 21.96 108 ASP C CA 1
ATOM 2982 C C . ASP C 3 89 ? 13.086 -5.478 58.520 1.00 21.63 108 ASP C C 1
ATOM 2983 O O . ASP C 3 89 ? 13.242 -6.061 59.583 1.00 21.66 108 ASP C O 1
ATOM 2988 N N . LYS C 3 90 ? 12.875 -6.108 57.369 1.00 23.53 109 LYS C N 1
ATOM 2989 C CA . LYS C 3 90 ? 12.856 -7.563 57.245 1.00 23.64 109 LYS C CA 1
ATOM 2990 C C . LYS C 3 90 ? 11.642 -8.275 57.835 1.00 22.87 109 LYS C C 1
ATOM 2991 O O . LYS C 3 90 ? 11.597 -9.506 57.876 1.00 23.06 109 LYS C O 1
ATOM 2997 N N . THR C 3 91 ? 10.648 -7.514 58.273 1.00 20.98 110 THR C N 1
ATOM 2998 C CA . THR C 3 91 ? 9.451 -8.121 58.838 1.00 21.70 110 THR C CA 1
ATOM 2999 C C . THR C 3 91 ? 8.181 -7.723 58.088 1.00 23.26 110 THR C C 1
ATOM 3000 O O . THR C 3 91 ? 8.182 -6.834 57.235 1.00 21.71 110 THR C O 1
ATOM 3004 N N . LEU C 3 92 ? 7.097 -8.408 58.432 1.00 23.48 111 LEU C N 1
ATOM 3005 C CA . LEU C 3 92 ? 5.785 -8.135 57.885 1.00 22.64 111 LEU C CA 1
ATOM 3006 C C . LEU C 3 92 ? 4.956 -7.895 59.132 1.00 24.03 111 LEU C C 1
ATOM 3007 O O . LEU C 3 92 ? 5.202 -8.518 60.165 1.00 24.35 111 LEU C O 1
ATOM 3012 N N . LYS C 3 93 ? 3.990 -6.991 59.051 1.00 24.35 112 LYS C N 1
ATOM 3013 C CA . LYS C 3 93 ? 3.143 -6.715 60.199 1.00 25.56 112 LYS C CA 1
ATOM 3014 C C . LYS C 3 93 ? 1.671 -6.796 59.838 1.00 25.08 112 LYS C C 1
ATOM 3015 O O . LYS C 3 93 ? 1.246 -6.261 58.819 1.00 26.44 112 LYS C O 1
ATOM 3021 N N . ILE C 3 94 ? 0.899 -7.481 60.675 1.00 25.78 113 ILE C N 1
ATOM 3022 C CA . ILE C 3 94 ? -0.537 -7.615 60.459 1.00 26.26 113 ILE C CA 1
ATOM 3023 C C . ILE C 3 94 ? -1.189 -6.558 61.336 1.00 27.21 113 ILE C C 1
ATOM 3024 O O . ILE C 3 94 ? -0.921 -6.491 62.534 1.00 28.45 113 ILE C O 1
ATOM 3029 N N . TRP C 3 95 ? -2.039 -5.726 60.744 1.00 27.18 114 TRP C N 1
ATOM 3030 C CA . TRP C 3 95 ? -2.685 -4.667 61.499 1.00 26.54 114 TRP C CA 1
ATOM 3031 C C . TRP C 3 95 ? -4.201 -4.752 61.524 1.00 27.65 114 TRP C C 1
ATOM 3032 O O . TRP C 3 95 ? -4.830 -5.219 60.570 1.00 27.17 114 TRP C O 1
ATOM 3043 N N . ASP C 3 96 ? -4.779 -4.295 62.630 1.00 28.41 115 ASP C N 1
ATOM 3044 C CA . ASP C 3 96 ? -6.226 -4.243 62.772 1.00 28.88 115 ASP C CA 1
ATOM 3045 C C . ASP C 3 96 ? -6.541 -2.842 62.275 1.00 28.42 115 ASP C C 1
ATOM 3046 O O . ASP C 3 96 ? -6.266 -1.861 62.965 1.00 28.16 115 ASP C O 1
ATOM 3051 N N . VAL C 3 97 ? -7.092 -2.746 61.072 1.00 27.67 116 VAL C N 1
ATOM 3052 C CA . VAL C 3 97 ? -7.396 -1.446 60.486 1.00 28.39 116 VAL C CA 1
ATOM 3053 C C . VAL C 3 97 ? -8.193 -0.542 61.415 1.00 29.23 116 VAL C C 1
ATOM 3054 O O . VAL C 3 97 ? -7.911 0.651 61.528 1.00 29.25 116 VAL C O 1
ATOM 3058 N N . SER C 3 98 ? -9.185 -1.123 62.081 1.00 29.91 117 SER C N 1
ATOM 3059 C CA . SER C 3 98 ? -10.048 -0.382 62.985 1.00 30.68 117 SER C CA 1
ATOM 3060 C C . SER C 3 98 ? -9.294 0.331 64.102 1.00 31.50 117 SER C C 1
ATOM 3061 O O . SER C 3 98 ? -9.473 1.530 64.304 1.00 32.78 117 SER C O 1
ATOM 3064 N N . SER C 3 99 ? -8.451 -0.401 64.824 1.00 29.87 118 SER C N 1
ATOM 3065 C CA . SER C 3 99 ? -7.700 0.192 65.924 1.00 31.53 118 SER C CA 1
ATOM 3066 C C . SER C 3 99 ? -6.351 0.757 65.480 1.00 32.86 118 SER C C 1
ATOM 3067 O O . SER C 3 99 ? -5.792 1.627 66.143 1.00 33.53 118 SER C O 1
ATOM 3070 N N . GLY C 3 100 ? -5.836 0.267 64.358 1.00 32.96 119 GLY C N 1
ATOM 3071 C CA . GLY C 3 100 ? -4.549 0.730 63.874 1.00 32.70 119 GLY C CA 1
ATOM 3072 C C . GLY C 3 100 ? -3.433 0.094 64.688 1.00 34.31 119 GLY C C 1
ATOM 3073 O O . GLY C 3 100 ? -2.304 0.579 64.700 1.00 34.32 119 GLY C O 1
ATOM 3074 N N . LYS C 3 101 ? -3.760 -0.999 65.373 1.00 34.05 120 LYS C N 1
ATOM 3075 C CA . LYS C 3 101 ? -2.800 -1.714 66.204 1.00 35.04 120 LYS C CA 1
ATOM 3076 C C . LYS C 3 101 ? -2.188 -2.925 65.527 1.00 33.95 120 LYS C C 1
ATOM 3077 O O . LYS C 3 101 ? -2.855 -3.637 64.774 1.00 34.32 120 LYS C O 1
ATOM 3083 N N . CYS C 3 102 ? -0.914 -3.156 65.817 1.00 31.88 121 CYS C N 1
ATOM 3084 C CA . CYS C 3 102 ? -0.198 -4.292 65.266 1.00 31.47 121 CYS C CA 1
ATOM 3085 C C . CYS C 3 102 ? -0.592 -5.533 66.065 1.00 31.42 121 CYS C C 1
ATOM 3086 O O . CYS C 3 102 ? -0.437 -5.569 67.284 1.00 33.06 121 CYS C O 1
ATOM 3089 N N . LEU C 3 103 ? -1.115 -6.540 65.377 1.00 30.60 122 LEU C N 1
ATOM 3090 C CA . LEU C 3 103 ? -1.530 -7.780 66.019 1.00 30.23 122 LEU C CA 1
ATOM 3091 C C . LEU C 3 103 ? -0.385 -8.782 66.016 1.00 30.09 122 LEU C C 1
ATOM 3092 O O . LEU C 3 103 ? -0.163 -9.491 66.994 1.00 31.13 122 LEU C O 1
ATOM 3097 N N . LYS C 3 104 ? 0.335 -8.836 64.902 1.00 29.92 123 LYS C N 1
ATOM 3098 C CA . LYS C 3 104 ? 1.453 -9.755 64.746 1.00 29.55 123 LYS C CA 1
ATOM 3099 C C . LYS C 3 104 ? 2.587 -9.121 63.945 1.00 28.93 123 LYS C C 1
ATOM 3100 O O . LYS C 3 104 ? 2.376 -8.200 63.159 1.00 28.39 123 LYS C O 1
ATOM 3106 N N . THR C 3 105 ? 3.793 -9.630 64.161 1.00 27.68 124 THR C N 1
ATOM 3107 C CA . THR C 3 105 ? 4.973 -9.186 63.433 1.00 26.10 124 THR C CA 1
ATOM 3108 C C . THR C 3 105 ? 5.589 -10.490 62.950 1.00 26.35 124 THR C C 1
ATOM 3109 O O . THR C 3 105 ? 6.124 -11.262 63.741 1.00 27.01 124 THR C O 1
ATOM 3113 N N . LEU C 3 106 ? 5.476 -10.743 61.650 1.00 26.89 125 LEU C N 1
ATOM 3114 C CA . LEU C 3 106 ? 5.990 -11.970 61.053 1.00 26.69 125 LEU C CA 1
ATOM 3115 C C . LEU C 3 106 ? 7.483 -11.885 60.792 1.00 26.30 125 LEU C C 1
ATOM 3116 O O . LEU C 3 106 ? 7.915 -11.225 59.848 1.00 26.73 125 LEU C O 1
ATOM 3121 N N . LYS C 3 107 ? 8.264 -12.560 61.632 1.00 27.00 126 LYS C N 1
ATOM 3122 C CA . LYS C 3 107 ? 9.721 -12.562 61.502 1.00 28.49 126 LYS C CA 1
ATOM 3123 C C . LYS C 3 107 ? 10.207 -13.865 60.878 1.00 27.95 126 LYS C C 1
ATOM 3124 O O . LYS C 3 107 ? 9.676 -14.939 61.167 1.00 26.95 126 LYS C O 1
ATOM 3130 N N . GLY C 3 108 ? 11.224 -13.771 60.027 1.00 27.46 127 GLY C N 1
ATOM 3131 C CA . GLY C 3 108 ? 11.749 -14.963 59.386 1.00 28.87 127 GLY C CA 1
ATOM 3132 C C . GLY C 3 108 ? 12.654 -14.677 58.203 1.00 29.37 127 GLY C C 1
ATOM 3133 O O . GLY C 3 108 ? 13.627 -15.403 57.975 1.00 29.53 127 GLY C O 1
ATOM 3134 N N . HIS C 3 109 ? 12.328 -13.635 57.439 1.00 27.34 128 HIS C N 1
ATOM 3135 C CA . HIS C 3 109 ? 13.132 -13.259 56.282 1.00 26.29 128 HIS C CA 1
ATOM 3136 C C . HIS C 3 109 ? 14.462 -12.680 56.738 1.00 26.84 128 HIS C C 1
ATOM 3137 O O . HIS C 3 109 ? 14.536 -11.988 57.755 1.00 26.61 128 HIS C O 1
ATOM 3144 N N . SER C 3 110 ? 15.508 -12.952 55.968 1.00 27.35 129 SER C N 1
ATOM 3145 C CA . SER C 3 110 ? 16.841 -12.470 56.292 1.00 27.71 129 SER C CA 1
ATOM 3146 C C . SER C 3 110 ? 17.216 -11.162 55.599 1.00 26.95 129 SER C C 1
ATOM 3147 O O . SER C 3 110 ? 18.318 -10.654 55.783 1.00 27.40 129 SER C O 1
ATOM 3150 N N . ASN C 3 111 ? 16.307 -10.622 54.795 1.00 27.29 130 ASN C N 1
ATOM 3151 C CA . ASN C 3 111 ? 16.553 -9.352 54.118 1.00 25.19 130 ASN C CA 1
ATOM 3152 C C . ASN C 3 111 ? 15.215 -8.638 53.924 1.00 24.06 130 ASN C C 1
ATOM 3153 O O . ASN C 3 111 ? 14.212 -9.036 54.511 1.00 23.37 130 ASN C O 1
ATOM 3158 N N . TYR C 3 112 ? 15.192 -7.597 53.100 1.00 23.25 131 TYR C N 1
ATOM 3159 C CA . TYR C 3 112 ? 13.968 -6.830 52.874 1.00 24.14 131 TYR C CA 1
ATOM 3160 C C . TYR C 3 112 ? 12.757 -7.650 52.434 1.00 21.78 131 TYR C C 1
ATOM 3161 O O . TYR C 3 112 ? 12.868 -8.540 51.591 1.00 20.57 131 TYR C O 1
ATOM 3170 N N . VAL C 3 113 ? 11.599 -7.333 53.003 1.00 19.45 132 VAL C N 1
ATOM 3171 C CA . VAL C 3 113 ? 10.363 -8.000 52.622 1.00 19.33 132 VAL C CA 1
ATOM 3172 C C . VAL C 3 113 ? 9.796 -7.040 51.583 1.00 19.36 132 VAL C C 1
ATOM 3173 O O . VAL C 3 113 ? 9.515 -5.875 51.876 1.00 18.40 132 VAL C O 1
ATOM 3177 N N . PHE C 3 114 ? 9.637 -7.536 50.363 1.00 20.01 133 PHE C N 1
ATOM 3178 C CA . PHE C 3 114 ? 9.208 -6.702 49.244 1.00 19.95 133 PHE C CA 1
ATOM 3179 C C . PHE C 3 114 ? 7.736 -6.711 48.848 1.00 19.23 133 PHE C C 1
ATOM 3180 O O . PHE C 3 114 ? 7.190 -5.689 48.427 1.00 19.07 133 PHE C O 1
ATOM 3188 N N . CYS C 3 115 ? 7.096 -7.862 48.984 1.00 18.90 134 CYS C N 1
ATOM 3189 C CA . CYS C 3 115 ? 5.706 -8.001 48.584 1.00 18.74 134 CYS C CA 1
ATOM 3190 C C . CYS C 3 115 ? 4.954 -8.961 49.490 1.00 17.68 134 CYS C C 1
ATOM 3191 O O . CYS C 3 115 ? 5.545 -9.844 50.101 1.00 16.04 134 CYS C O 1
ATOM 3194 N N . CYS C 3 116 ? 3.640 -8.790 49.554 1.00 18.85 135 CYS C N 1
ATOM 3195 C CA . CYS C 3 116 ? 2.809 -9.633 50.400 1.00 18.92 135 CYS C CA 1
ATOM 3196 C C . CYS C 3 116 ? 1.381 -9.700 49.880 1.00 19.55 135 CYS C C 1
ATOM 3197 O O . CYS C 3 116 ? 0.971 -8.870 49.066 1.00 19.55 135 CYS C O 1
ATOM 3200 N N . ASN C 3 117 ? 0.634 -10.693 50.361 1.00 20.77 136 ASN C N 1
ATOM 3201 C CA . ASN C 3 117 ? -0.755 -10.900 49.961 1.00 20.20 136 ASN C CA 1
ATOM 3202 C C . ASN C 3 117 ? -1.470 -11.970 50.778 1.00 20.79 136 ASN C C 1
ATOM 3203 O O . ASN C 3 117 ? -0.885 -13.002 51.128 1.00 20.48 136 ASN C O 1
ATOM 3208 N N . PHE C 3 118 ? -2.740 -11.711 51.076 1.00 18.89 137 PHE C N 1
ATOM 3209 C CA . PHE C 3 118 ? -3.578 -12.658 51.804 1.00 17.63 137 PHE C CA 1
ATOM 3210 C C . PHE C 3 118 ? -4.157 -13.566 50.731 1.00 16.85 137 PHE C C 1
ATOM 3211 O O . PHE C 3 118 ? -4.197 -13.197 49.560 1.00 15.59 137 PHE C O 1
ATOM 3219 N N . ASN C 3 119 ? -4.601 -14.752 51.125 1.00 16.43 138 ASN C N 1
ATOM 3220 C CA . ASN C 3 119 ? -5.243 -15.651 50.180 1.00 16.74 138 ASN C CA 1
ATOM 3221 C C . ASN C 3 119 ? -6.732 -15.318 50.340 1.00 16.89 138 ASN C C 1
ATOM 3222 O O . ASN C 3 119 ? -7.116 -14.663 51.311 1.00 15.69 138 ASN C O 1
ATOM 3227 N N . PRO C 3 120 ? -7.578 -15.721 49.383 1.00 16.80 139 PRO C N 1
ATOM 3228 C CA . PRO C 3 120 ? -9.005 -15.410 49.512 1.00 15.99 139 PRO C CA 1
ATOM 3229 C C . PRO C 3 120 ? -9.577 -15.768 50.882 1.00 18.43 139 PRO C C 1
ATOM 3230 O O . PRO C 3 120 ? -10.338 -14.999 51.465 1.00 18.89 139 PRO C O 1
ATOM 3234 N N . GLN C 3 121 ? -9.198 -16.934 51.396 1.00 19.71 140 GLN C N 1
ATOM 3235 C CA . GLN C 3 121 ? -9.669 -17.389 52.695 1.00 19.36 140 GLN C CA 1
ATOM 3236 C C . GLN C 3 121 ? -9.210 -16.411 53.759 1.00 19.69 140 GLN C C 1
ATOM 3237 O O . GLN C 3 121 ? -9.894 -16.205 54.762 1.00 19.52 140 GLN C O 1
ATOM 3243 N N . SER C 3 122 ? -8.033 -15.834 53.524 1.00 18.99 141 SER C N 1
ATOM 3244 C CA . SER C 3 122 ? -7.384 -14.878 54.422 1.00 20.13 141 SER C CA 1
ATOM 3245 C C . SER C 3 122 ? -6.862 -15.525 55.698 1.00 19.70 141 SER C C 1
ATOM 3246 O O . SER C 3 122 ? -6.643 -14.851 56.704 1.00 19.31 141 SER C O 1
ATOM 3249 N N . ASN C 3 123 ? -6.659 -16.838 55.651 1.00 21.05 142 ASN C N 1
ATOM 3250 C CA . ASN C 3 123 ? -6.116 -17.558 56.799 1.00 21.57 142 ASN C CA 1
ATOM 3251 C C . ASN C 3 123 ? -4.596 -17.623 56.626 1.00 21.17 142 ASN C C 1
ATOM 3252 O O . ASN C 3 123 ? -3.863 -17.932 57.566 1.00 21.59 142 ASN C O 1
ATOM 3257 N N . LEU C 3 124 ? -4.131 -17.310 55.418 1.00 19.17 143 LEU C N 1
ATOM 3258 C CA . LEU C 3 124 ? -2.706 -17.327 55.113 1.00 18.18 143 LEU C CA 1
ATOM 3259 C C . LEU C 3 124 ? -2.208 -16.018 54.508 1.00 18.60 143 LEU C C 1
ATOM 3260 O O . LEU C 3 124 ? -2.982 -15.218 53.991 1.00 20.00 143 LEU C O 1
ATOM 3265 N N . ILE C 3 125 ? -0.902 -15.806 54.586 1.00 18.66 144 ILE C N 1
ATOM 3266 C CA . ILE C 3 125 ? -0.275 -14.635 54.000 1.00 18.90 144 ILE C CA 1
ATOM 3267 C C . ILE C 3 125 ? 0.934 -15.153 53.260 1.00 19.45 144 ILE C C 1
ATOM 3268 O O . ILE C 3 125 ? 1.633 -16.036 53.750 1.00 20.60 144 ILE C O 1
ATOM 3273 N N . VAL C 3 126 ? 1.171 -14.625 52.068 1.00 19.13 145 VAL C N 1
ATOM 3274 C CA . VAL C 3 126 ? 2.320 -15.039 51.285 1.00 17.41 145 VAL C CA 1
ATOM 3275 C C . VAL C 3 126 ? 3.236 -13.829 51.123 1.00 18.62 145 VAL C C 1
ATOM 3276 O O . VAL C 3 126 ? 2.767 -12.720 50.852 1.00 18.31 145 VAL C O 1
ATOM 3280 N N . SER C 3 127 ? 4.537 -14.035 51.311 1.00 19.05 146 SER C N 1
ATOM 3281 C CA . SER C 3 127 ? 5.494 -12.941 51.187 1.00 18.57 146 SER C CA 1
ATOM 3282 C C . SER C 3 127 ? 6.650 -13.249 50.241 1.00 18.44 146 SER C C 1
ATOM 3283 O O . SER C 3 127 ? 7.020 -14.407 50.032 1.00 16.81 146 SER C O 1
ATOM 3286 N N . GLY C 3 128 ? 7.201 -12.189 49.663 1.00 18.57 147 GLY C N 1
ATOM 3287 C CA . GLY C 3 128 ? 8.329 -12.309 48.759 1.00 18.90 147 GLY C CA 1
ATOM 3288 C C . GLY C 3 128 ? 9.413 -11.417 49.334 1.00 18.14 147 GLY C C 1
ATOM 3289 O O . GLY C 3 128 ? 9.125 -10.304 49.770 1.00 19.52 147 GLY C O 1
ATOM 3290 N N . SER C 3 129 ? 10.655 -11.885 49.329 1.00 17.74 148 SER C N 1
ATOM 3291 C CA . SER C 3 129 ? 11.745 -11.115 49.910 1.00 18.69 148 SER C CA 1
ATOM 3292 C C . SER C 3 129 ? 12.987 -11.030 49.038 1.00 20.08 148 SER C C 1
ATOM 3293 O O . SER C 3 129 ? 13.133 -11.766 48.066 1.00 21.01 148 SER C O 1
ATOM 3296 N N . PHE C 3 130 ? 13.878 -10.112 49.398 1.00 21.66 149 PHE C N 1
ATOM 3297 C CA . PHE C 3 130 ? 15.136 -9.940 48.691 1.00 23.08 149 PHE C CA 1
ATOM 3298 C C . PHE C 3 130 ? 16.013 -11.155 48.972 1.00 23.98 149 PHE C C 1
ATOM 3299 O O . PHE C 3 130 ? 16.968 -11.423 48.240 1.00 21.98 149 PHE C O 1
ATOM 3307 N N . ASP C 3 131 ? 15.692 -11.885 50.039 1.00 23.30 150 ASP C N 1
ATOM 3308 C CA . ASP C 3 131 ? 16.461 -13.072 50.387 1.00 23.94 150 ASP C CA 1
ATOM 3309 C C . ASP C 3 131 ? 16.177 -14.210 49.408 1.00 21.82 150 ASP C C 1
ATOM 3310 O O . ASP C 3 131 ? 16.631 -15.330 49.603 1.00 21.92 150 ASP C O 1
ATOM 3315 N N . GLU C 3 132 ? 15.415 -13.901 48.361 1.00 21.00 151 GLU C N 1
ATOM 3316 C CA . GLU C 3 132 ? 15.077 -14.849 47.298 1.00 20.70 151 GLU C CA 1
ATOM 3317 C C . GLU C 3 132 ? 14.108 -15.969 47.684 1.00 20.05 151 GLU C C 1
ATOM 3318 O O . GLU C 3 132 ? 13.916 -16.926 46.926 1.00 19.06 151 GLU C O 1
ATOM 3324 N N . SER C 3 133 ? 13.487 -15.848 48.847 1.00 19.22 152 SER C N 1
ATOM 3325 C CA . SER C 3 133 ? 12.547 -16.864 49.288 1.00 20.45 152 SER C CA 1
ATOM 3326 C C . SER C 3 133 ? 11.117 -16.344 49.250 1.00 21.32 152 SER C C 1
ATOM 3327 O O . SER C 3 133 ? 10.880 -15.135 49.161 1.00 20.39 152 SER C O 1
ATOM 3330 N N . VAL C 3 134 ? 10.177 -17.282 49.321 1.00 21.44 153 VAL C N 1
ATOM 3331 C CA . VAL C 3 134 ? 8.748 -16.992 49.359 1.00 22.34 153 VAL C CA 1
ATOM 3332 C C . VAL C 3 134 ? 8.247 -17.730 50.589 1.00 22.93 153 VAL C C 1
ATOM 3333 O O . VAL C 3 134 ? 8.437 -18.935 50.710 1.00 23.64 153 VAL C O 1
ATOM 3337 N N . ARG C 3 135 ? 7.634 -17.006 51.515 1.00 24.85 154 ARG C N 1
ATOM 3338 C CA . ARG C 3 135 ? 7.118 -17.628 52.723 1.00 26.13 154 ARG C CA 1
ATOM 3339 C C . ARG C 3 135 ? 5.605 -17.535 52.843 1.00 26.54 154 ARG C C 1
ATOM 3340 O O . ARG C 3 135 ? 4.994 -16.539 52.459 1.00 27.13 154 ARG C O 1
ATOM 3348 N N . ILE C 3 136 ? 5.019 -18.606 53.370 1.00 27.35 155 ILE C N 1
ATOM 3349 C CA . ILE C 3 136 ? 3.585 -18.715 53.586 1.00 26.35 155 ILE C CA 1
ATOM 3350 C C . ILE C 3 136 ? 3.385 -18.666 55.099 1.00 25.55 155 ILE C C 1
ATOM 3351 O O . ILE C 3 136 ? 3.911 -19.505 55.826 1.00 24.05 155 ILE C O 1
ATOM 3356 N N . TRP C 3 137 ? 2.628 -17.679 55.568 1.00 25.96 156 TRP C N 1
ATOM 3357 C CA . TRP C 3 137 ? 2.399 -17.506 56.998 1.00 25.86 156 TRP C CA 1
ATOM 3358 C C . TRP C 3 137 ? 0.980 -17.790 57.447 1.00 26.69 156 TRP C C 1
ATOM 3359 O O . TRP C 3 137 ? 0.027 -17.571 56.705 1.00 27.79 156 TRP C O 1
ATOM 3370 N N . ASP C 3 138 ? 0.846 -18.271 58.677 1.00 28.76 157 ASP C N 1
ATOM 3371 C CA . ASP C 3 138 ? -0.464 -18.544 59.249 1.00 30.13 157 ASP C CA 1
ATOM 3372 C C . ASP C 3 138 ? -0.884 -17.217 59.865 1.00 29.23 157 ASP C C 1
ATOM 3373 O O . ASP C 3 138 ? -0.162 -16.659 60.687 1.00 29.35 157 ASP C O 1
ATOM 3378 N N . VAL C 3 139 ? -2.041 -16.709 59.459 1.00 29.99 158 VAL C N 1
ATOM 3379 C CA . VAL C 3 139 ? -2.525 -15.425 59.954 1.00 30.78 158 VAL C CA 1
ATOM 3380 C C . VAL C 3 139 ? -2.860 -15.399 61.439 1.00 31.74 158 VAL C C 1
ATOM 3381 O O . VAL C 3 139 ? -2.465 -14.476 62.153 1.00 32.02 158 VAL C O 1
ATOM 3385 N N . LYS C 3 140 ? -3.581 -16.411 61.900 1.00 32.66 159 LYS C N 1
ATOM 3386 C CA . LYS C 3 140 ? -3.985 -16.484 63.295 1.00 34.87 159 LYS C CA 1
ATOM 3387 C C . LYS C 3 140 ? -2.802 -16.548 64.273 1.00 34.47 159 LYS C C 1
ATOM 3388 O O . LYS C 3 140 ? -2.776 -15.814 65.260 1.00 34.67 159 LYS C O 1
ATOM 3394 N N . THR C 3 141 ? -1.817 -17.398 63.995 1.00 33.01 160 THR C N 1
ATOM 3395 C CA . THR C 3 141 ? -0.663 -17.525 64.889 1.00 32.23 160 THR C CA 1
ATOM 3396 C C . THR C 3 141 ? 0.526 -16.646 64.529 1.00 31.53 160 THR C C 1
ATOM 3397 O O . THR C 3 141 ? 1.348 -16.338 65.389 1.00 30.12 160 THR C O 1
ATOM 3401 N N . GLY C 3 142 ? 0.617 -16.252 63.259 1.00 31.67 161 GLY C N 1
ATOM 3402 C CA . GLY C 3 142 ? 1.727 -15.427 62.814 1.00 30.38 161 GLY C CA 1
ATOM 3403 C C . GLY C 3 142 ? 2.975 -16.263 62.578 1.00 31.76 161 GLY C C 1
ATOM 3404 O O . GLY C 3 142 ? 4.064 -15.730 62.392 1.00 32.90 161 GLY C O 1
ATOM 3405 N N . MET C 3 143 ? 2.811 -17.582 62.584 1.00 32.60 162 MET C N 1
ATOM 3406 C CA . MET C 3 143 ? 3.919 -18.509 62.376 1.00 33.83 162 MET C CA 1
ATOM 3407 C C . MET C 3 143 ? 4.165 -18.786 60.889 1.00 33.18 162 MET C C 1
ATOM 3408 O O . MET C 3 143 ? 3.241 -18.731 60.078 1.00 32.36 162 MET C O 1
ATOM 3413 N N . CYS C 3 144 ? 5.413 -19.084 60.536 1.00 31.50 163 CYS C N 1
ATOM 3414 C CA . CYS C 3 144 ? 5.754 -19.384 59.153 1.00 30.24 163 CYS C CA 1
ATOM 3415 C C . CYS C 3 144 ? 5.523 -20.866 58.876 1.00 30.65 163 CYS C C 1
ATOM 3416 O O . CYS C 3 144 ? 6.225 -21.719 59.409 1.00 30.84 163 CYS C O 1
ATOM 3419 N N . LEU C 3 145 ? 4.541 -21.170 58.036 1.00 30.24 164 LEU C N 1
ATOM 3420 C CA . LEU C 3 145 ? 4.216 -22.551 57.718 1.00 29.03 164 LEU C CA 1
ATOM 3421 C C . LEU C 3 145 ? 5.196 -23.180 56.734 1.00 29.25 164 LEU C C 1
ATOM 3422 O O . LEU C 3 145 ? 5.540 -24.354 56.863 1.00 28.79 164 LEU C O 1
ATOM 3427 N N . LYS C 3 146 ? 5.635 -22.407 55.748 1.00 27.62 165 LYS C N 1
ATOM 3428 C CA . LYS C 3 146 ? 6.582 -22.915 54.767 1.00 28.20 165 LYS C CA 1
ATOM 3429 C C . LYS C 3 146 ? 7.490 -21.817 54.229 1.00 27.78 165 LYS C C 1
ATOM 3430 O O . LYS C 3 146 ? 7.101 -20.651 54.141 1.00 26.56 165 LYS C O 1
ATOM 3436 N N . THR C 3 147 ? 8.710 -22.206 53.881 1.00 27.23 166 THR C N 1
ATOM 3437 C CA . THR C 3 147 ? 9.678 -21.290 53.299 1.00 27.37 166 THR C CA 1
ATOM 3438 C C . THR C 3 147 ? 10.112 -21.936 51.987 1.00 28.04 166 THR C C 1
ATOM 3439 O O . THR C 3 147 ? 10.804 -22.954 51.975 1.00 28.24 166 THR C O 1
ATOM 3443 N N . LEU C 3 148 ? 9.689 -21.341 50.880 1.00 27.88 167 LEU C N 1
ATOM 3444 C CA . LEU C 3 148 ? 10.006 -21.877 49.570 1.00 27.48 167 LEU C CA 1
ATOM 3445 C C . LEU C 3 148 ? 11.300 -21.324 48.984 1.00 27.84 167 LEU C C 1
ATOM 3446 O O . LEU C 3 148 ? 11.538 -20.118 49.008 1.00 28.52 167 LEU C O 1
ATOM 3451 N N . PRO C 3 149 ? 12.170 -22.212 48.476 1.00 27.22 168 PRO C N 1
ATOM 3452 C CA . PRO C 3 149 ? 13.441 -21.803 47.875 1.00 26.94 168 PRO C CA 1
ATOM 3453 C C . PRO C 3 149 ? 13.064 -21.457 46.437 1.00 25.78 168 PRO C C 1
ATOM 3454 O O . PRO C 3 149 ? 13.471 -22.122 45.483 1.00 26.10 168 PRO C O 1
ATOM 3458 N N . ALA C 3 150 ? 12.267 -20.401 46.317 1.00 24.65 169 ALA C N 1
ATOM 3459 C CA . ALA C 3 150 ? 11.715 -19.944 45.049 1.00 23.54 169 ALA C CA 1
ATOM 3460 C C . ALA C 3 150 ? 12.618 -19.443 43.934 1.00 23.29 169 ALA C C 1
ATOM 3461 O O . ALA C 3 150 ? 12.448 -19.841 42.784 1.00 22.44 169 ALA C O 1
ATOM 3463 N N . HIS C 3 151 ? 13.561 -18.564 44.249 1.00 23.43 170 HIS C N 1
ATOM 3464 C CA . HIS C 3 151 ? 14.412 -18.005 43.205 1.00 22.59 170 HIS C CA 1
ATOM 3465 C C . HIS C 3 151 ? 15.859 -17.807 43.626 1.00 22.48 170 HIS C C 1
ATOM 3466 O O . HIS C 3 151 ? 16.237 -18.075 44.768 1.00 22.42 170 HIS C O 1
ATOM 3473 N N . SER C 3 152 ? 16.658 -17.310 42.690 1.00 21.74 171 SER C N 1
ATOM 3474 C CA . SER C 3 152 ? 18.063 -17.057 42.945 1.00 21.41 171 SER C CA 1
ATOM 3475 C C . SER C 3 152 ? 18.357 -15.567 42.844 1.00 21.41 171 SER C C 1
ATOM 3476 O O . SER C 3 152 ? 19.471 -15.159 42.520 1.00 22.52 171 SER C O 1
ATOM 3479 N N . ASP C 3 153 ? 17.333 -14.765 43.124 1.00 20.88 172 ASP C N 1
ATOM 3480 C CA . ASP C 3 153 ? 17.418 -13.306 43.115 1.00 20.25 172 ASP C CA 1
ATOM 3481 C C . ASP C 3 153 ? 16.184 -12.777 43.822 1.00 19.40 172 ASP C C 1
ATOM 3482 O O . ASP C 3 153 ? 15.225 -13.515 44.026 1.00 18.15 172 ASP C O 1
ATOM 3487 N N . PRO C 3 154 ? 16.185 -11.489 44.195 1.00 19.92 173 PRO C N 1
ATOM 3488 C CA . PRO C 3 154 ? 15.053 -10.864 44.887 1.00 20.13 173 PRO C CA 1
ATOM 3489 C C . PRO C 3 154 ? 13.690 -11.205 44.275 1.00 21.29 173 PRO C C 1
ATOM 3490 O O . PRO C 3 154 ? 13.547 -11.254 43.051 1.00 22.67 173 PRO C O 1
ATOM 3494 N N . VAL C 3 155 ? 12.699 -11.445 45.132 1.00 19.94 174 VAL C N 1
ATOM 3495 C CA . VAL C 3 155 ? 11.349 -11.760 44.688 1.00 19.04 174 VAL C CA 1
ATOM 3496 C C . VAL C 3 155 ? 10.596 -10.439 44.628 1.00 19.15 174 VAL C C 1
ATOM 3497 O O . VAL C 3 155 ? 10.440 -9.756 45.643 1.00 21.11 174 VAL C O 1
ATOM 3501 N N . SER C 3 156 ? 10.124 -10.080 43.440 1.00 18.12 175 SER C N 1
ATOM 3502 C CA . SER C 3 156 ? 9.431 -8.809 43.244 1.00 16.79 175 SER C CA 1
ATOM 3503 C C . SER C 3 156 ? 7.940 -8.825 43.514 1.00 14.84 175 SER C C 1
ATOM 3504 O O . SER C 3 156 ? 7.341 -7.778 43.734 1.00 15.25 175 SER C O 1
ATOM 3507 N N . ALA C 3 157 ? 7.331 -10.002 43.491 1.00 14.12 176 ALA C N 1
ATOM 3508 C CA . ALA C 3 157 ? 5.899 -10.087 43.727 1.00 12.87 176 ALA C CA 1
ATOM 3509 C C . ALA C 3 157 ? 5.441 -11.505 44.027 1.00 13.75 176 ALA C C 1
ATOM 3510 O O . ALA C 3 157 ? 6.098 -12.472 43.654 1.00 13.60 176 ALA C O 1
ATOM 3512 N N . VAL C 3 158 ? 4.306 -11.607 44.710 1.00 13.74 177 VAL C N 1
ATOM 3513 C CA . VAL C 3 158 ? 3.686 -12.884 45.048 1.00 14.03 177 VAL C CA 1
ATOM 3514 C C . VAL C 3 158 ? 2.191 -12.620 45.071 1.00 15.10 177 VAL C C 1
ATOM 3515 O O . VAL C 3 158 ? 1.756 -11.547 45.487 1.00 13.81 177 VAL C O 1
ATOM 3519 N N . HIS C 3 159 ? 1.402 -13.596 44.636 1.00 16.56 178 HIS C N 1
ATOM 3520 C CA . HIS C 3 159 ? -0.042 -13.409 44.579 1.00 16.67 178 HIS C CA 1
ATOM 3521 C C . HIS C 3 159 ? -0.776 -14.749 44.539 1.00 18.03 178 HIS C C 1
ATOM 3522 O O . HIS C 3 159 ? -0.363 -15.672 43.833 1.00 16.85 178 HIS C O 1
ATOM 3529 N N . PHE C 3 160 ? -1.860 -14.846 45.309 1.00 17.82 179 PHE C N 1
ATOM 3530 C CA . PHE C 3 160 ? -2.674 -16.060 45.357 1.00 18.60 179 PHE C CA 1
ATOM 3531 C C . PHE C 3 160 ? -3.691 -16.008 44.218 1.00 20.82 179 PHE C C 1
ATOM 3532 O O . PHE C 3 160 ? -4.092 -14.919 43.791 1.00 21.04 179 PHE C O 1
ATOM 3540 N N . ASN C 3 161 ? -4.106 -17.175 43.727 1.00 21.07 180 ASN C N 1
ATOM 3541 C CA . ASN C 3 161 ? -5.111 -17.228 42.672 1.00 21.30 180 ASN C CA 1
ATOM 3542 C C . ASN C 3 161 ? -6.452 -17.157 43.394 1.00 22.30 180 ASN C C 1
ATOM 3543 O O . ASN C 3 161 ? -6.482 -17.100 44.626 1.00 19.41 180 ASN C O 1
ATOM 3548 N N . ARG C 3 162 ? -7.555 -17.186 42.649 1.00 24.28 181 ARG C N 1
ATOM 3549 C CA . ARG C 3 162 ? -8.869 -17.031 43.267 1.00 26.01 181 ARG C CA 1
ATOM 3550 C C . ARG C 3 162 ? -9.333 -18.027 44.325 1.00 24.36 181 ARG C C 1
ATOM 3551 O O . ARG C 3 162 ? -10.172 -17.679 45.152 1.00 22.57 181 ARG C O 1
ATOM 3559 N N . ASP C 3 163 ? -8.823 -19.254 44.322 1.00 23.84 182 ASP C N 1
ATOM 3560 C CA . ASP C 3 163 ? -9.235 -20.198 45.361 1.00 24.92 182 ASP C CA 1
ATOM 3561 C C . ASP C 3 163 ? -8.112 -20.433 46.375 1.00 23.05 182 ASP C C 1
ATOM 3562 O O . ASP C 3 163 ? -8.242 -21.258 47.277 1.00 23.17 182 ASP C O 1
ATOM 3567 N N . GLY C 3 164 ? -7.011 -19.703 46.215 1.00 21.62 183 GLY C N 1
ATOM 3568 C CA . GLY C 3 164 ? -5.885 -19.821 47.128 1.00 21.01 183 GLY C CA 1
ATOM 3569 C C . GLY C 3 164 ? -5.007 -21.058 46.989 1.00 20.65 183 GLY C C 1
ATOM 3570 O O . GLY C 3 164 ? -4.031 -21.204 47.722 1.00 19.59 183 GLY C O 1
ATOM 3571 N N . SER C 3 165 ? -5.333 -21.941 46.049 1.00 20.43 184 SER C N 1
ATOM 3572 C CA . SER C 3 165 ? -4.564 -23.173 45.864 1.00 21.13 184 SER C CA 1
ATOM 3573 C C . SER C 3 165 ? -3.252 -22.945 45.128 1.00 20.20 184 SER C C 1
ATOM 3574 O O . SER C 3 165 ? -2.382 -23.814 45.109 1.00 21.06 184 SER C O 1
ATOM 3577 N N . LEU C 3 166 ? -3.116 -21.783 44.506 1.00 18.66 185 LEU C N 1
ATOM 3578 C CA . LEU C 3 166 ? -1.902 -21.476 43.772 1.00 18.53 185 LEU C CA 1
ATOM 3579 C C . LEU C 3 166 ? -1.309 -20.141 44.188 1.00 18.61 185 LEU C C 1
ATOM 3580 O O . LEU C 3 166 ? -2.011 -19.239 44.660 1.00 17.65 185 LEU C O 1
ATOM 3585 N N . ILE C 3 167 ? 0.001 -20.041 44.008 1.00 17.01 186 ILE C N 1
ATOM 3586 C CA . ILE C 3 167 ? 0.751 -18.838 44.308 1.00 15.08 186 ILE C CA 1
ATOM 3587 C C . ILE C 3 167 ? 1.618 -18.600 43.086 1.00 16.28 186 ILE C C 1
ATOM 3588 O O . ILE C 3 167 ? 2.141 -19.551 42.499 1.00 15.29 186 ILE C O 1
ATOM 3593 N N . VAL C 3 168 ? 1.760 -17.339 42.695 1.00 15.99 187 VAL C N 1
ATOM 3594 C CA . VAL C 3 168 ? 2.611 -17.009 41.570 1.00 14.37 187 VAL C CA 1
ATOM 3595 C C . VAL C 3 168 ? 3.646 -15.994 42.050 1.00 14.40 187 VAL C C 1
ATOM 3596 O O . VAL C 3 168 ? 3.314 -14.999 42.691 1.00 14.51 187 VAL C O 1
ATOM 3600 N N . SER C 3 169 ? 4.908 -16.269 41.755 1.00 15.28 188 SER C N 1
ATOM 3601 C CA . SER C 3 169 ? 5.993 -15.389 42.157 1.00 15.57 188 SER C CA 1
ATOM 3602 C C . SER C 3 169 ? 6.808 -14.950 40.939 1.00 15.09 188 SER C C 1
ATOM 3603 O O . SER C 3 169 ? 6.833 -15.634 39.919 1.00 14.50 188 SER C O 1
ATOM 3606 N N . SER C 3 170 ? 7.469 -13.804 41.060 1.00 15.70 189 SER C N 1
ATOM 3607 C CA . SER C 3 170 ? 8.309 -13.266 39.993 1.00 16.09 189 SER C CA 1
ATOM 3608 C C . SER C 3 170 ? 9.604 -12.794 40.640 1.00 16.99 189 SER C C 1
ATOM 3609 O O . SER C 3 170 ? 9.606 -12.311 41.772 1.00 16.93 189 SER C O 1
ATOM 3612 N N . SER C 3 171 ? 10.710 -12.941 39.927 1.00 18.15 190 SER C N 1
ATOM 3613 C CA . SER C 3 171 ? 11.998 -12.551 40.472 1.00 17.35 190 SER C CA 1
ATOM 3614 C C . SER C 3 171 ? 12.922 -11.903 39.459 1.00 18.38 190 SER C C 1
ATOM 3615 O O . SER C 3 171 ? 12.729 -12.029 38.247 1.00 19.45 190 SER C O 1
ATOM 3618 N N . TYR C 3 172 ? 13.936 -11.212 39.967 1.00 19.40 191 TYR C N 1
ATOM 3619 C CA . TYR C 3 172 ? 14.920 -10.582 39.111 1.00 20.97 191 TYR C CA 1
ATOM 3620 C C . TYR C 3 172 ? 15.707 -11.647 38.375 1.00 20.28 191 TYR C C 1
ATOM 3621 O O . TYR C 3 172 ? 16.422 -11.332 37.425 1.00 20.93 191 TYR C O 1
ATOM 3630 N N . ASP C 3 173 ? 15.577 -12.904 38.794 1.00 16.56 192 ASP C N 1
ATOM 3631 C CA . ASP C 3 173 ? 16.294 -13.957 38.103 1.00 19.14 192 ASP C CA 1
ATOM 3632 C C . ASP C 3 173 ? 15.672 -14.178 36.731 1.00 20.46 192 ASP C C 1
ATOM 3633 O O . ASP C 3 173 ? 16.175 -14.966 35.937 1.00 21.97 192 ASP C O 1
ATOM 3638 N N . GLY C 3 174 ? 14.578 -13.467 36.458 1.00 20.41 193 GLY C N 1
ATOM 3639 C CA . GLY C 3 174 ? 13.910 -13.578 35.173 1.00 18.72 193 GLY C CA 1
ATOM 3640 C C . GLY C 3 174 ? 12.870 -14.674 35.081 1.00 19.55 193 GLY C C 1
ATOM 3641 O O . GLY C 3 174 ? 12.401 -15.003 33.991 1.00 20.77 193 GLY C O 1
ATOM 3642 N N . LEU C 3 175 ? 12.481 -15.234 36.219 1.00 18.48 194 LEU C N 1
ATOM 3643 C CA . LEU C 3 175 ? 11.501 -16.313 36.209 1.00 17.11 194 LEU C CA 1
ATOM 3644 C C . LEU C 3 175 ? 10.195 -15.972 36.907 1.00 16.61 194 LEU C C 1
ATOM 3645 O O . LEU C 3 175 ? 10.163 -15.146 37.822 1.00 15.65 194 LEU C O 1
ATOM 3650 N N . CYS C 3 176 ? 9.125 -16.616 36.448 1.00 16.17 195 CYS C N 1
ATOM 3651 C CA . CYS C 3 176 ? 7.801 -16.502 37.052 1.00 17.38 195 CYS C CA 1
ATOM 3652 C C . CYS C 3 176 ? 7.498 -17.949 37.398 1.00 16.68 195 CYS C C 1
ATOM 3653 O O . CYS C 3 176 ? 7.646 -18.831 36.557 1.00 12.96 195 CYS C O 1
ATOM 3656 N N . ARG C 3 177 ? 7.099 -18.204 38.634 1.00 17.24 196 ARG C N 1
ATOM 3657 C CA . ARG C 3 177 ? 6.793 -19.566 39.031 1.00 18.98 196 ARG C CA 1
ATOM 3658 C C . ARG C 3 177 ? 5.442 -19.713 39.695 1.00 19.34 196 ARG C C 1
ATOM 3659 O O . ARG C 3 177 ? 5.011 -18.847 40.467 1.00 20.83 196 ARG C O 1
ATOM 3667 N N . ILE C 3 178 ? 4.770 -20.811 39.366 1.00 18.54 197 ILE C N 1
ATOM 3668 C CA . ILE C 3 178 ? 3.475 -21.115 39.942 1.00 20.03 197 ILE C CA 1
ATOM 3669 C C . ILE C 3 178 ? 3.732 -22.169 41.004 1.00 20.54 197 ILE C C 1
ATOM 3670 O O . ILE C 3 178 ? 4.395 -23.174 40.736 1.00 19.81 197 ILE C O 1
ATOM 3675 N N . TRP C 3 179 ? 3.219 -21.926 42.208 1.00 19.52 198 TRP C N 1
ATOM 3676 C CA . TRP C 3 179 ? 3.402 -22.844 43.329 1.00 19.66 198 TRP C CA 1
ATOM 3677 C C . TRP C 3 179 ? 2.095 -23.414 43.865 1.00 19.34 198 TRP C C 1
ATOM 3678 O O . TRP C 3 179 ? 1.066 -22.733 43.897 1.00 19.26 198 TRP C O 1
ATOM 3689 N N . ASP C 3 180 ? 2.139 -24.674 44.284 1.00 18.47 199 ASP C N 1
ATOM 3690 C CA . ASP C 3 180 ? 0.970 -25.307 44.861 1.00 18.48 199 ASP C CA 1
ATOM 3691 C C . ASP C 3 180 ? 0.999 -24.903 46.321 1.00 18.18 199 ASP C C 1
ATOM 3692 O O . ASP C 3 180 ? 1.888 -25.315 47.059 1.00 16.66 199 ASP C O 1
ATOM 3697 N N . THR C 3 181 ? 0.037 -24.087 46.737 1.00 17.90 200 THR C N 1
ATOM 3698 C CA . THR C 3 181 ? -0.005 -23.615 48.117 1.00 17.64 200 THR C CA 1
ATOM 3699 C C . THR C 3 181 ? 0.123 -24.717 49.175 1.00 18.01 200 THR C C 1
ATOM 3700 O O . THR C 3 181 ? 0.923 -24.598 50.098 1.00 19.82 200 THR C O 1
ATOM 3704 N N . ALA C 3 182 ? -0.644 -25.791 49.028 1.00 18.12 201 ALA C N 1
ATOM 3705 C CA . ALA C 3 182 ? -0.638 -26.883 50.002 1.00 19.70 201 ALA C CA 1
ATOM 3706 C C . ALA C 3 182 ? 0.659 -27.666 50.137 1.00 21.02 201 ALA C C 1
ATOM 3707 O O . ALA C 3 182 ? 1.111 -27.933 51.252 1.00 22.48 201 ALA C O 1
ATOM 3709 N N . SER C 3 183 ? 1.262 -28.037 49.014 1.00 21.96 202 SER C N 1
ATOM 3710 C CA . SER C 3 183 ? 2.494 -28.819 49.045 1.00 22.61 202 SER C CA 1
ATOM 3711 C C . SER C 3 183 ? 3.788 -28.005 48.967 1.00 23.21 202 SER C C 1
ATOM 3712 O O . SER C 3 183 ? 4.845 -28.501 49.340 1.00 22.93 202 SER C O 1
ATOM 3715 N N . GLY C 3 184 ? 3.707 -26.772 48.474 1.00 23.39 203 GLY C N 1
ATOM 3716 C CA . GLY C 3 184 ? 4.890 -25.934 48.376 1.00 23.16 203 GLY C CA 1
ATOM 3717 C C . GLY C 3 184 ? 5.804 -26.259 47.204 1.00 24.82 203 GLY C C 1
ATOM 3718 O O . GLY C 3 184 ? 6.888 -25.689 47.082 1.00 24.91 203 GLY C O 1
ATOM 3719 N N . GLN C 3 185 ? 5.371 -27.165 46.333 1.00 24.30 204 GLN C N 1
ATOM 3720 C CA . GLN C 3 185 ? 6.176 -27.552 45.184 1.00 26.47 204 GLN C CA 1
ATOM 3721 C C . GLN C 3 185 ? 5.906 -26.660 43.969 1.00 26.16 204 GLN C C 1
ATOM 3722 O O . GLN C 3 185 ? 4.808 -26.124 43.799 1.00 24.87 204 GLN C O 1
ATOM 3728 N N . CYS C 3 186 ? 6.921 -26.504 43.127 1.00 25.19 205 CYS C N 1
ATOM 3729 C CA . CYS C 3 186 ? 6.801 -25.683 41.931 1.00 25.09 205 CYS C CA 1
ATOM 3730 C C . CYS C 3 186 ? 6.095 -26.434 40.804 1.00 25.17 205 CYS C C 1
ATOM 3731 O O . CYS C 3 186 ? 6.611 -27.418 40.281 1.00 24.18 205 CYS C O 1
ATOM 3734 N N . LEU C 3 187 ? 4.917 -25.944 40.429 1.00 26.24 206 LEU C N 1
ATOM 3735 C CA . LEU C 3 187 ? 4.106 -26.550 39.381 1.00 27.04 206 LEU C CA 1
ATOM 3736 C C . LEU C 3 187 ? 4.491 -26.105 37.974 1.00 28.66 206 LEU C C 1
ATOM 3737 O O . LEU C 3 187 ? 4.301 -26.844 37.012 1.00 28.84 206 LEU C O 1
ATOM 3742 N N . LYS C 3 188 ? 5.023 -24.895 37.853 1.00 29.46 207 LYS C N 1
ATOM 3743 C CA . LYS C 3 188 ? 5.401 -24.384 36.547 1.00 30.28 207 LYS C CA 1
ATOM 3744 C C . LYS C 3 188 ? 6.419 -23.252 36.617 1.00 30.08 207 LYS C C 1
ATOM 3745 O O . LYS C 3 188 ? 6.360 -22.391 37.500 1.00 30.09 207 LYS C O 1
ATOM 3751 N N . THR C 3 189 ? 7.359 -23.266 35.680 1.00 29.78 208 THR C N 1
ATOM 3752 C CA . THR C 3 189 ? 8.380 -22.230 35.594 1.00 28.94 208 THR C CA 1
ATOM 3753 C C . THR C 3 189 ? 8.281 -21.589 34.214 1.00 30.89 208 THR C C 1
ATOM 3754 O O . THR C 3 189 ? 8.399 -22.268 33.189 1.00 31.10 208 THR C O 1
ATOM 3758 N N . LEU C 3 190 ? 8.037 -20.283 34.200 1.00 30.97 209 LEU C N 1
ATOM 3759 C CA . LEU C 3 190 ? 7.922 -19.527 32.963 1.00 32.03 209 LEU C CA 1
ATOM 3760 C C . LEU C 3 190 ? 9.206 -18.773 32.673 1.00 32.57 209 LEU C C 1
ATOM 3761 O O . LEU C 3 190 ? 9.771 -18.131 33.555 1.00 32.39 209 LEU C O 1
ATOM 3766 N N . ILE C 3 191 ? 9.668 -18.859 31.434 1.00 33.53 210 ILE C N 1
ATOM 3767 C CA . ILE C 3 191 ? 10.857 -18.139 31.010 1.00 35.24 210 ILE C CA 1
ATOM 3768 C C . ILE C 3 191 ? 10.552 -17.652 29.605 1.00 36.17 210 ILE C C 1
ATOM 3769 O O . ILE C 3 191 ? 9.725 -18.238 28.905 1.00 36.03 210 ILE C O 1
ATOM 3774 N N . ASP C 3 192 ? 11.186 -16.565 29.194 1.00 36.95 211 ASP C N 1
ATOM 3775 C CA . ASP C 3 192 ? 10.948 -16.057 27.857 1.00 38.04 211 ASP C CA 1
ATOM 3776 C C . ASP C 3 192 ? 12.083 -15.167 27.390 1.00 37.65 211 ASP C C 1
ATOM 3777 O O . ASP C 3 192 ? 12.582 -14.319 28.136 1.00 36.02 211 ASP C O 1
ATOM 3782 N N . ASP C 3 193 ? 12.497 -15.398 26.150 1.00 38.13 212 ASP C N 1
ATOM 3783 C CA . ASP C 3 193 ? 13.567 -14.637 25.536 1.00 39.12 212 ASP C CA 1
ATOM 3784 C C . ASP C 3 193 ? 14.701 -14.389 26.510 1.00 39.09 212 ASP C C 1
ATOM 3785 O O . ASP C 3 193 ? 15.181 -15.283 27.206 1.00 41.25 212 ASP C O 1
ATOM 3790 N N . ASP C 3 194 ? 15.099 -13.128 26.521 1.00 37.93 213 ASP C N 1
ATOM 3791 C CA . ASP C 3 194 ? 16.130 -12.549 27.360 1.00 36.74 213 ASP C CA 1
ATOM 3792 C C . ASP C 3 194 ? 16.257 -13.120 28.771 1.00 33.57 213 ASP C C 1
ATOM 3793 O O . ASP C 3 194 ? 17.355 -13.217 29.315 1.00 31.42 213 ASP C O 1
ATOM 3798 N N . ASN C 3 195 ? 15.116 -13.470 29.357 1.00 31.54 214 ASN C N 1
ATOM 3799 C CA . ASN C 3 195 ? 15.055 -13.899 30.749 1.00 29.88 214 ASN C CA 1
ATOM 3800 C C . ASN C 3 195 ? 15.368 -12.613 31.528 1.00 27.25 214 ASN C C 1
ATOM 3801 O O . ASN C 3 195 ? 16.161 -12.614 32.471 1.00 24.80 214 ASN C O 1
ATOM 3806 N N . PRO C 3 196 ? 14.760 -11.484 31.113 1.00 24.88 215 PRO C N 1
ATOM 3807 C CA . PRO C 3 196 ? 15.011 -10.220 31.807 1.00 22.33 215 PRO C CA 1
ATOM 3808 C C . PRO C 3 196 ? 14.341 -10.258 33.168 1.00 21.60 215 PRO C C 1
ATOM 3809 O O . PRO C 3 196 ? 13.447 -11.073 33.402 1.00 21.35 215 PRO C O 1
ATOM 3813 N N . PRO C 3 197 ? 14.770 -9.385 34.086 1.00 19.55 216 PRO C N 1
ATOM 3814 C CA . PRO C 3 197 ? 14.178 -9.348 35.423 1.00 19.00 216 PRO C CA 1
ATOM 3815 C C . PRO C 3 197 ? 12.665 -9.185 35.357 1.00 18.47 216 PRO C C 1
ATOM 3816 O O . PRO C 3 197 ? 12.156 -8.330 34.640 1.00 18.93 216 PRO C O 1
ATOM 3820 N N . VAL C 3 198 ? 11.949 -10.024 36.093 1.00 18.45 217 VAL C N 1
ATOM 3821 C CA . VAL C 3 198 ? 10.494 -9.951 36.142 1.00 18.71 217 VAL C CA 1
ATOM 3822 C C . VAL C 3 198 ? 10.177 -9.092 37.369 1.00 19.87 217 VAL C C 1
ATOM 3823 O O . VAL C 3 198 ? 10.289 -9.551 38.507 1.00 19.50 217 VAL C O 1
ATOM 3827 N N . SER C 3 199 ? 9.787 -7.845 37.122 1.00 20.10 218 SER C N 1
ATOM 3828 C CA . SER C 3 199 ? 9.496 -6.885 38.184 1.00 18.91 218 SER C CA 1
ATOM 3829 C C . SER C 3 199 ? 8.096 -6.896 38.792 1.00 18.42 218 SER C C 1
ATOM 3830 O O . SER C 3 199 ? 7.808 -6.089 39.670 1.00 19.81 218 SER C O 1
ATOM 3833 N N . PHE C 3 200 ? 7.229 -7.789 38.327 1.00 17.93 219 PHE C N 1
ATOM 3834 C CA . PHE C 3 200 ? 5.864 -7.880 38.850 1.00 15.99 219 PHE C CA 1
ATOM 3835 C C . PHE C 3 200 ? 5.082 -8.998 38.165 1.00 16.51 219 PHE C C 1
ATOM 3836 O O . PHE C 3 200 ? 5.365 -9.344 37.020 1.00 16.33 219 PHE C O 1
ATOM 3844 N N . VAL C 3 201 ? 4.094 -9.549 38.867 1.00 16.41 220 VAL C N 1
ATOM 3845 C CA . VAL C 3 201 ? 3.246 -10.603 38.323 1.00 14.67 220 VAL C CA 1
ATOM 3846 C C . VAL C 3 201 ? 1.986 -10.737 39.163 1.00 16.99 220 VAL C C 1
ATOM 3847 O O . VAL C 3 201 ? 1.975 -10.353 40.335 1.00 16.34 220 VAL C O 1
ATOM 3851 N N . LYS C 3 202 ? 0.925 -11.271 38.559 1.00 17.51 221 LYS C N 1
ATOM 3852 C CA . LYS C 3 202 ? -0.339 -11.489 39.262 1.00 18.38 221 LYS C CA 1
ATOM 3853 C C . LYS C 3 202 ? -1.302 -12.285 38.397 1.00 17.68 221 LYS C C 1
ATOM 3854 O O . LYS C 3 202 ? -1.234 -12.246 37.167 1.00 16.70 221 LYS C O 1
ATOM 3860 N N . PHE C 3 203 ? -2.199 -13.007 39.053 1.00 17.27 222 PHE C N 1
ATOM 3861 C CA . PHE C 3 203 ? -3.202 -13.794 38.360 1.00 18.33 222 PHE C CA 1
ATOM 3862 C C . PHE C 3 203 ? -4.322 -12.892 37.857 1.00 19.56 222 PHE C C 1
ATOM 3863 O O . PHE C 3 203 ? -4.582 -11.826 38.424 1.00 19.46 222 PHE C O 1
ATOM 3871 N N . SER C 3 204 ? -4.974 -13.329 36.786 1.00 20.11 223 SER C N 1
ATOM 3872 C CA . SER C 3 204 ? -6.119 -12.619 36.232 1.00 21.49 223 SER C CA 1
ATOM 3873 C C . SER C 3 204 ? -7.272 -12.946 37.187 1.00 22.53 223 SER C C 1
ATOM 3874 O O . SER C 3 204 ? -7.172 -13.874 37.991 1.00 20.94 223 SER C O 1
ATOM 3877 N N . PRO C 3 205 ? -8.376 -12.189 37.121 1.00 24.90 224 PRO C N 1
ATOM 3878 C CA . PRO C 3 205 ? -9.501 -12.471 38.019 1.00 27.61 224 PRO C CA 1
ATOM 3879 C C . PRO C 3 205 ? -9.980 -13.928 37.973 1.00 29.87 224 PRO C C 1
ATOM 3880 O O . PRO C 3 205 ? -10.275 -14.517 39.012 1.00 30.68 224 PRO C O 1
ATOM 3884 N N . ASN C 3 206 ? -10.054 -14.515 36.782 1.00 31.36 225 ASN C N 1
ATOM 3885 C CA . ASN C 3 206 ? -10.496 -15.903 36.692 1.00 32.82 225 ASN C CA 1
ATOM 3886 C C . ASN C 3 206 ? -9.398 -16.889 37.095 1.00 32.22 225 ASN C C 1
ATOM 3887 O O . ASN C 3 206 ? -9.667 -18.067 37.313 1.00 32.32 225 ASN C O 1
ATOM 3892 N N . GLY C 3 207 ? -8.165 -16.406 37.207 1.00 30.85 226 GLY C N 1
ATOM 3893 C CA . GLY C 3 207 ? -7.069 -17.275 37.604 1.00 31.35 226 GLY C CA 1
ATOM 3894 C C . GLY C 3 207 ? -6.516 -18.141 36.487 1.00 31.48 226 GLY C C 1
ATOM 3895 O O . GLY C 3 207 ? -5.648 -18.985 36.707 1.00 31.90 226 GLY C O 1
ATOM 3896 N N . LYS C 3 208 ? -7.011 -17.923 35.279 1.00 31.65 227 LYS C N 1
ATOM 3897 C CA . LYS C 3 208 ? -6.573 -18.685 34.124 1.00 32.24 227 LYS C CA 1
ATOM 3898 C C . LYS C 3 208 ? -5.283 -18.117 33.545 1.00 30.89 227 LYS C C 1
ATOM 3899 O O . LYS C 3 208 ? -4.503 -18.837 32.917 1.00 30.49 227 LYS C O 1
ATOM 3905 N N . TYR C 3 209 ? -5.053 -16.827 33.768 1.00 28.63 228 TYR C N 1
ATOM 3906 C CA . TYR C 3 209 ? -3.864 -16.180 33.237 1.00 26.27 228 TYR C CA 1
ATOM 3907 C C . TYR C 3 209 ? -2.992 -15.505 34.282 1.00 24.24 228 TYR C C 1
ATOM 3908 O O . TYR C 3 209 ? -3.363 -15.351 35.442 1.00 21.36 228 TYR C O 1
ATOM 3917 N N . ILE C 3 210 ? -1.824 -15.081 33.827 1.00 23.47 229 ILE C N 1
ATOM 3918 C CA . ILE C 3 210 ? -0.866 -14.400 34.664 1.00 22.76 229 ILE C CA 1
ATOM 3919 C C . ILE C 3 210 ? -0.351 -13.189 33.893 1.00 22.28 229 ILE C C 1
ATOM 3920 O O . ILE C 3 210 ? 0.014 -13.302 32.720 1.00 21.84 229 ILE C O 1
ATOM 3925 N N . LEU C 3 211 ? -0.372 -12.024 34.536 1.00 19.00 230 LEU C N 1
ATOM 3926 C CA . LEU C 3 211 ? 0.124 -10.798 33.915 1.00 18.39 230 LEU C CA 1
ATOM 3927 C C . LEU C 3 211 ? 1.499 -10.557 34.540 1.00 17.84 230 LEU C C 1
ATOM 3928 O O . LEU C 3 211 ? 1.620 -10.456 35.763 1.00 17.88 230 LEU C O 1
ATOM 3933 N N . ALA C 3 212 ? 2.529 -10.483 33.706 1.00 14.38 231 ALA C N 1
ATOM 3934 C CA . ALA C 3 212 ? 3.883 -10.286 34.199 1.00 15.21 231 ALA C CA 1
ATOM 3935 C C . ALA C 3 212 ? 4.603 -9.105 33.561 1.00 17.37 231 ALA C C 1
ATOM 3936 O O . ALA C 3 212 ? 4.598 -8.930 32.338 1.00 17.90 231 ALA C O 1
ATOM 3938 N N . ALA C 3 213 ? 5.234 -8.294 34.401 1.00 18.00 232 ALA C N 1
ATOM 3939 C CA . ALA C 3 213 ? 5.972 -7.142 33.923 1.00 17.15 232 ALA C CA 1
ATOM 3940 C C . ALA C 3 213 ? 7.446 -7.485 33.945 1.00 17.84 232 ALA C C 1
ATOM 3941 O O . ALA C 3 213 ? 7.931 -8.102 34.898 1.00 19.47 232 ALA C O 1
ATOM 3943 N N . THR C 3 214 ? 8.147 -7.111 32.880 1.00 17.96 233 THR C N 1
ATOM 3944 C CA . THR C 3 214 ? 9.583 -7.340 32.790 1.00 19.02 233 THR C CA 1
ATOM 3945 C C . THR C 3 214 ? 10.263 -5.998 32.555 1.00 19.59 233 THR C C 1
ATOM 3946 O O . THR C 3 214 ? 9.695 -5.115 31.908 1.00 18.84 233 THR C O 1
ATOM 3950 N N . LEU C 3 215 ? 11.474 -5.849 33.091 1.00 19.92 234 LEU C N 1
ATOM 3951 C CA . LEU C 3 215 ? 12.218 -4.607 32.967 1.00 19.40 234 LEU C CA 1
ATOM 3952 C C . LEU C 3 215 ? 12.777 -4.312 31.576 1.00 20.22 234 LEU C C 1
ATOM 3953 O O . LEU C 3 215 ? 13.856 -3.740 31.426 1.00 20.30 234 LEU C O 1
ATOM 3958 N N . ASP C 3 216 ? 12.033 -4.714 30.557 1.00 20.44 235 ASP C N 1
ATOM 3959 C CA . ASP C 3 216 ? 12.411 -4.429 29.186 1.00 19.67 235 ASP C CA 1
ATOM 3960 C C . ASP C 3 216 ? 11.185 -3.738 28.593 1.00 19.88 235 ASP C C 1
ATOM 3961 O O . ASP C 3 216 ? 10.765 -4.008 27.471 1.00 20.71 235 ASP C O 1
ATOM 3966 N N . ASN C 3 217 ? 10.608 -2.849 29.400 1.00 20.01 236 ASN C N 1
ATOM 3967 C CA . ASN C 3 217 ? 9.434 -2.053 29.038 1.00 19.99 236 ASN C CA 1
ATOM 3968 C C . ASN C 3 217 ? 8.319 -2.885 28.427 1.00 20.09 236 ASN C C 1
ATOM 3969 O O . ASN C 3 217 ? 7.720 -2.497 27.424 1.00 20.41 236 ASN C O 1
ATOM 3974 N N . THR C 3 218 ? 8.016 -4.016 29.048 1.00 19.04 237 THR C N 1
ATOM 3975 C CA . THR C 3 218 ? 6.989 -4.877 28.503 1.00 19.03 237 THR C CA 1
ATOM 3976 C C . THR C 3 218 ? 6.146 -5.587 29.547 1.00 19.03 237 THR C C 1
ATOM 3977 O O . THR C 3 218 ? 6.638 -6.001 30.597 1.00 21.52 237 THR C O 1
ATOM 3981 N N . LEU C 3 219 ? 4.862 -5.701 29.245 1.00 17.15 238 LEU C N 1
ATOM 3982 C CA . LEU C 3 219 ? 3.926 -6.413 30.095 1.00 17.58 238 LEU C CA 1
ATOM 3983 C C . LEU C 3 219 ? 3.422 -7.559 29.211 1.00 17.81 238 LEU C C 1
ATOM 3984 O O . LEU C 3 219 ? 3.307 -7.406 27.993 1.00 16.18 238 LEU C O 1
ATOM 3989 N N . LYS C 3 220 ? 3.153 -8.714 29.806 1.00 19.16 239 LYS C N 1
ATOM 3990 C CA . LYS C 3 220 ? 2.684 -9.845 29.019 1.00 19.36 239 LYS C CA 1
ATOM 3991 C C . LYS C 3 220 ? 1.618 -10.669 29.715 1.00 20.60 239 LYS C C 1
ATOM 3992 O O . LYS C 3 220 ? 1.699 -10.915 30.915 1.00 20.26 239 LYS C O 1
ATOM 3998 N N . LEU C 3 221 ? 0.616 -11.086 28.945 1.00 20.86 240 LEU C N 1
ATOM 3999 C CA . LEU C 3 221 ? -0.455 -11.921 29.462 1.00 20.93 240 LEU C CA 1
ATOM 4000 C C . LEU C 3 221 ? -0.100 -13.348 29.047 1.00 21.56 240 LEU C C 1
ATOM 4001 O O . LEU C 3 221 ? 0.011 -13.639 27.857 1.00 22.47 240 LEU C O 1
ATOM 4006 N N . TRP C 3 222 ? 0.084 -14.226 30.030 1.00 22.83 241 TRP C N 1
ATOM 4007 C CA . TRP C 3 222 ? 0.448 -15.619 29.780 1.00 22.61 241 TRP C CA 1
ATOM 4008 C C . TRP C 3 222 ? -0.573 -16.662 30.200 1.00 24.97 241 TRP C C 1
ATOM 4009 O O . TRP C 3 222 ? -1.196 -16.550 31.260 1.00 24.24 241 TRP C O 1
ATOM 4020 N N . ASP C 3 223 ? -0.741 -17.683 29.366 1.00 25.82 242 ASP C N 1
ATOM 4021 C CA . ASP C 3 223 ? -1.595 -18.799 29.733 1.00 27.14 242 ASP C CA 1
ATOM 4022 C C . ASP C 3 223 ? -0.504 -19.661 30.352 1.00 28.16 242 ASP C C 1
ATOM 4023 O O . ASP C 3 223 ? 0.217 -20.354 29.633 1.00 28.14 242 ASP C O 1
ATOM 4028 N N . TYR C 3 224 ? -0.365 -19.602 31.674 1.00 28.14 243 TYR C N 1
ATOM 4029 C CA . TYR C 3 224 ? 0.703 -20.338 32.341 1.00 30.50 243 TYR C CA 1
ATOM 4030 C C . TYR C 3 224 ? 0.669 -21.854 32.252 1.00 31.41 243 TYR C C 1
ATOM 4031 O O . TYR C 3 224 ? 1.724 -22.486 32.224 1.00 33.34 243 TYR C O 1
ATOM 4040 N N . SER C 3 225 ? -0.515 -22.450 32.202 1.00 32.90 244 SER C N 1
ATOM 4041 C CA . SER C 3 225 ? -0.578 -23.905 32.119 1.00 34.81 244 SER C CA 1
ATOM 4042 C C . SER C 3 225 ? -0.014 -24.375 30.780 1.00 35.30 244 SER C C 1
ATOM 4043 O O . SER C 3 225 ? 0.771 -25.324 30.729 1.00 35.11 244 SER C O 1
ATOM 4046 N N . LYS C 3 226 ? -0.403 -23.698 29.702 1.00 36.06 245 LYS C N 1
ATOM 4047 C CA . LYS C 3 226 ? 0.065 -24.054 28.364 1.00 35.88 245 LYS C CA 1
ATOM 4048 C C . LYS C 3 226 ? 1.400 -23.395 28.064 1.00 34.92 245 LYS C C 1
ATOM 4049 O O . LYS C 3 226 ? 2.089 -23.773 27.119 1.00 35.28 245 LYS C O 1
ATOM 4055 N N . GLY C 3 227 ? 1.756 -22.399 28.865 1.00 33.62 246 GLY C N 1
ATOM 4056 C CA . GLY C 3 227 ? 3.020 -21.713 28.670 1.00 31.70 246 GLY C CA 1
ATOM 4057 C C . GLY C 3 227 ? 3.116 -20.856 27.421 1.00 31.01 246 GLY C C 1
ATOM 4058 O O . GLY C 3 227 ? 4.182 -20.773 26.806 1.00 31.73 246 GLY C O 1
ATOM 4059 N N . LYS C 3 228 ? 2.019 -20.210 27.039 1.00 28.91 247 LYS C N 1
ATOM 4060 C CA . LYS C 3 228 ? 2.039 -19.361 25.857 1.00 27.24 247 LYS C CA 1
ATOM 4061 C C . LYS C 3 228 ? 1.681 -17.911 26.172 1.00 25.89 247 LYS C C 1
ATOM 4062 O O . LYS C 3 228 ? 0.845 -17.631 27.035 1.00 23.44 247 LYS C O 1
ATOM 4068 N N . CYS C 3 229 ? 2.334 -16.990 25.471 1.00 24.60 248 CYS C N 1
ATOM 4069 C CA . CYS C 3 229 ? 2.079 -15.565 25.658 1.00 24.46 248 CYS C CA 1
ATOM 4070 C C . CYS C 3 229 ? 0.924 -15.162 24.748 1.00 23.89 248 CYS C C 1
ATOM 4071 O O . CYS C 3 229 ? 1.046 -15.212 23.524 1.00 24.91 248 CYS C O 1
ATOM 4074 N N . LEU C 3 230 ? -0.187 -14.759 25.352 1.00 22.48 249 LEU C N 1
ATOM 4075 C CA . LEU C 3 230 ? -1.377 -14.376 24.606 1.00 23.56 249 LEU C CA 1
ATOM 4076 C C . LEU C 3 230 ? -1.398 -12.927 24.148 1.00 24.42 249 LEU C C 1
ATOM 4077 O O . LEU C 3 230 ? -1.838 -12.632 23.043 1.00 23.62 249 LEU C O 1
ATOM 4082 N N . LYS C 3 231 ? -0.939 -12.027 25.011 1.00 26.30 250 LYS C N 1
ATOM 4083 C CA . LYS C 3 231 ? -0.930 -10.601 24.711 1.00 25.98 250 LYS C CA 1
ATOM 4084 C C . LYS C 3 231 ? 0.365 -9.929 25.148 1.00 26.03 250 LYS C C 1
ATOM 4085 O O . LYS C 3 231 ? 1.098 -10.434 25.999 1.00 24.77 250 LYS C O 1
ATOM 4091 N N . THR C 3 232 ? 0.622 -8.769 24.560 1.00 26.36 251 THR C N 1
ATOM 4092 C CA . THR C 3 232 ? 1.800 -7.977 24.863 1.00 26.20 251 THR C CA 1
ATOM 4093 C C . THR C 3 232 ? 1.364 -6.521 24.955 1.00 24.99 251 THR C C 1
ATOM 4094 O O . THR C 3 232 ? 0.661 -6.027 24.082 1.00 26.61 251 THR C O 1
ATOM 4098 N N . TYR C 3 233 ? 1.768 -5.838 26.017 1.00 23.46 252 TYR C N 1
ATOM 4099 C CA . TYR C 3 233 ? 1.406 -4.438 26.191 1.00 22.35 252 TYR C CA 1
ATOM 4100 C C . TYR C 3 233 ? 2.689 -3.624 26.326 1.00 23.28 252 TYR C C 1
ATOM 4101 O O . TYR C 3 233 ? 3.497 -3.844 27.243 1.00 22.75 252 TYR C O 1
ATOM 4110 N N . THR C 3 234 ? 2.879 -2.688 25.400 1.00 21.10 253 THR C N 1
ATOM 4111 C CA . THR C 3 234 ? 4.077 -1.862 25.383 1.00 20.90 253 THR C CA 1
ATOM 4112 C C . THR C 3 234 ? 3.780 -0.382 25.123 1.00 19.69 253 THR C C 1
ATOM 4113 O O . THR C 3 234 ? 2.626 0.010 24.958 1.00 18.47 253 THR C O 1
ATOM 4117 N N . GLY C 3 235 ? 4.832 0.430 25.090 1.00 21.24 254 GLY C N 1
ATOM 4118 C CA . GLY C 3 235 ? 4.667 1.851 24.838 1.00 21.77 254 GLY C CA 1
ATOM 4119 C C . GLY C 3 235 ? 4.955 2.718 26.045 1.00 21.85 254 GLY C C 1
ATOM 4120 O O . GLY C 3 235 ? 5.163 3.929 25.924 1.00 20.87 254 GLY C O 1
ATOM 4121 N N . HIS C 3 236 ? 4.951 2.098 27.219 1.00 22.53 255 HIS C N 1
ATOM 4122 C CA . HIS C 3 236 ? 5.228 2.809 28.459 1.00 20.67 255 HIS C CA 1
ATOM 4123 C C . HIS C 3 236 ? 6.709 2.625 28.754 1.00 19.84 255 HIS C C 1
ATOM 4124 O O . HIS C 3 236 ? 7.431 2.039 27.952 1.00 19.79 255 HIS C O 1
ATOM 4131 N N . LYS C 3 237 ? 7.166 3.134 29.890 1.00 19.47 256 LYS C N 1
ATOM 4132 C CA . LYS C 3 237 ? 8.569 2.986 30.252 1.00 20.92 256 LYS C CA 1
ATOM 4133 C C . LYS C 3 237 ? 8.709 2.255 31.585 1.00 20.63 256 LYS C C 1
ATOM 4134 O O . LYS C 3 237 ? 8.182 2.694 32.613 1.00 17.98 256 LYS C O 1
ATOM 4140 N N . ASN C 3 238 ? 9.414 1.130 31.557 1.00 18.71 257 ASN C N 1
ATOM 4141 C CA . ASN C 3 238 ? 9.624 0.342 32.761 1.00 19.30 257 ASN C CA 1
ATOM 4142 C C . ASN C 3 238 ? 10.890 -0.488 32.632 1.00 19.09 257 ASN C C 1
ATOM 4143 O O . ASN C 3 238 ? 10.863 -1.609 32.124 1.00 18.48 257 ASN C O 1
ATOM 4148 N N . GLU C 3 239 ? 12.000 0.085 33.087 1.00 18.67 258 GLU C N 1
ATOM 4149 C CA . GLU C 3 239 ? 13.295 -0.584 33.043 1.00 20.71 258 GLU C CA 1
ATOM 4150 C C . GLU C 3 239 ? 13.973 -0.580 34.405 1.00 19.73 258 GLU C C 1
ATOM 4151 O O . GLU C 3 239 ? 14.967 -1.273 34.584 1.00 17.86 258 GLU C O 1
ATOM 4157 N N . LYS C 3 240 ? 13.440 0.192 35.353 1.00 20.01 259 LYS C N 1
ATOM 4158 C CA . LYS C 3 240 ? 14.059 0.314 36.673 1.00 23.22 259 LYS C CA 1
ATOM 4159 C C . LYS C 3 240 ? 13.283 -0.106 37.924 1.00 22.25 259 LYS C C 1
ATOM 4160 O O . LYS C 3 240 ? 13.842 -0.755 38.807 1.00 23.59 259 LYS C O 1
ATOM 4166 N N . TYR C 3 241 ? 12.015 0.272 38.019 1.00 20.99 260 TYR C N 1
ATOM 4167 C CA . TYR C 3 241 ? 11.239 -0.060 39.209 1.00 20.49 260 TYR C CA 1
ATOM 4168 C C . TYR C 3 241 ? 10.256 -1.213 39.069 1.00 20.73 260 TYR C C 1
ATOM 4169 O O . TYR C 3 241 ? 9.918 -1.627 37.953 1.00 19.44 260 TYR C O 1
ATOM 4178 N N . CYS C 3 242 ? 9.821 -1.735 40.217 1.00 16.92 261 CYS C N 1
ATOM 4179 C CA . CYS C 3 242 ? 8.846 -2.814 40.259 1.00 17.24 261 CYS C CA 1
ATOM 4180 C C . CYS C 3 242 ? 7.477 -2.148 40.349 1.00 16.46 261 CYS C C 1
ATOM 4181 O O . CYS C 3 242 ? 6.952 -1.890 41.435 1.00 16.62 261 CYS C O 1
ATOM 4184 N N . ILE C 3 243 ? 6.915 -1.867 39.181 1.00 16.18 262 ILE C N 1
ATOM 4185 C CA . ILE C 3 243 ? 5.632 -1.192 39.067 1.00 15.80 262 ILE C CA 1
ATOM 4186 C C . ILE C 3 243 ? 4.449 -2.160 39.032 1.00 16.21 262 ILE C C 1
ATOM 4187 O O . ILE C 3 243 ? 4.480 -3.164 38.325 1.00 16.23 262 ILE C O 1
ATOM 4192 N N . PHE C 3 244 ? 3.412 -1.859 39.809 1.00 15.60 263 PHE C N 1
ATOM 4193 C CA . PHE C 3 244 ? 2.223 -2.704 39.841 1.00 16.94 263 PHE C CA 1
ATOM 4194 C C . PHE C 3 244 ? 1.426 -2.539 38.552 1.00 17.90 263 PHE C C 1
ATOM 4195 O O . PHE C 3 244 ? 1.489 -1.496 37.914 1.00 20.49 263 PHE C O 1
ATOM 4203 N N . ALA C 3 245 ? 0.676 -3.572 38.183 1.00 17.58 264 ALA C N 1
ATOM 4204 C CA . ALA C 3 245 ? -0.174 -3.545 36.995 1.00 18.87 264 ALA C CA 1
ATOM 4205 C C . ALA C 3 245 ? -1.474 -4.194 37.440 1.00 20.20 264 ALA C C 1
ATOM 4206 O O . ALA C 3 245 ? -1.480 -4.974 38.393 1.00 18.95 264 ALA C O 1
ATOM 4208 N N . ASN C 3 246 ? -2.574 -3.877 36.767 1.00 20.79 265 ASN C N 1
ATOM 4209 C CA . ASN C 3 246 ? -3.858 -4.441 37.156 1.00 20.37 265 ASN C CA 1
ATOM 4210 C C . ASN C 3 246 ? -4.738 -4.791 35.976 1.00 21.13 265 ASN C C 1
ATOM 4211 O O . ASN C 3 246 ? -4.452 -4.429 34.834 1.00 19.60 265 ASN C O 1
ATOM 4216 N N . PHE C 3 247 ? -5.817 -5.502 36.291 1.00 21.01 266 PHE C N 1
ATOM 4217 C CA . PHE C 3 247 ? -6.842 -5.897 35.338 1.00 21.30 266 PHE C CA 1
ATOM 4218 C C . PHE C 3 247 ? -8.024 -5.011 35.718 1.00 21.55 266 PHE C C 1
ATOM 4219 O O . PHE C 3 247 ? -8.549 -5.142 36.825 1.00 23.38 266 PHE C O 1
ATOM 4227 N N . SER C 3 248 ? -8.428 -4.097 34.841 1.00 20.76 267 SER C N 1
ATOM 4228 C CA . SER C 3 248 ? -9.579 -3.249 35.140 1.00 20.63 267 SER C CA 1
ATOM 4229 C C . SER C 3 248 ? -10.779 -3.942 34.521 1.00 20.99 267 SER C C 1
ATOM 4230 O O . SER C 3 248 ? -10.833 -4.119 33.308 1.00 21.59 267 SER C O 1
ATOM 4233 N N . VAL C 3 249 ? -11.748 -4.327 35.344 1.00 22.06 268 VAL C N 1
ATOM 4234 C CA . VAL C 3 249 ? -12.907 -5.046 34.829 1.00 23.07 268 VAL C CA 1
ATOM 4235 C C . VAL C 3 249 ? -14.290 -4.509 35.206 1.00 24.22 268 VAL C C 1
ATOM 4236 O O . VAL C 3 249 ? -15.300 -5.108 34.831 1.00 23.71 268 VAL C O 1
ATOM 4240 N N . THR C 3 250 ? -14.348 -3.400 35.942 1.00 23.25 269 THR C N 1
ATOM 4241 C CA . THR C 3 250 ? -15.640 -2.838 36.336 1.00 23.82 269 THR C CA 1
ATOM 4242 C C . THR C 3 250 ? -16.447 -2.369 35.121 1.00 24.25 269 THR C C 1
ATOM 4243 O O . THR C 3 250 ? -17.667 -2.510 35.084 1.00 26.17 269 THR C O 1
ATOM 4247 N N . GLY C 3 251 ? -15.756 -1.812 34.133 1.00 24.02 270 GLY C N 1
ATOM 4248 C CA . GLY C 3 251 ? -16.405 -1.356 32.916 1.00 25.41 270 GLY C CA 1
ATOM 4249 C C . GLY C 3 251 ? -15.789 -2.128 31.765 1.00 25.25 270 GLY C C 1
ATOM 4250 O O . GLY C 3 251 ? -15.934 -3.343 31.689 1.00 27.75 270 GLY C O 1
ATOM 4251 N N . GLY C 3 252 ? -15.094 -1.435 30.873 1.00 24.63 271 GLY C N 1
ATOM 4252 C CA . GLY C 3 252 ? -14.443 -2.120 29.772 1.00 25.78 271 GLY C CA 1
ATOM 4253 C C . GLY C 3 252 ? -13.276 -2.913 30.337 1.00 26.23 271 GLY C C 1
ATOM 4254 O O . GLY C 3 252 ? -12.828 -2.646 31.451 1.00 26.08 271 GLY C O 1
ATOM 4255 N N . LYS C 3 253 ? -12.771 -3.881 29.583 1.00 25.54 272 LYS C N 1
ATOM 4256 C CA . LYS C 3 253 ? -11.662 -4.691 30.061 1.00 24.32 272 LYS C CA 1
ATOM 4257 C C . LYS C 3 253 ? -10.314 -4.078 29.691 1.00 24.28 272 LYS C C 1
ATOM 4258 O O . LYS C 3 253 ? -9.878 -4.117 28.535 1.00 22.37 272 LYS C O 1
ATOM 4264 N N . TRP C 3 254 ? -9.652 -3.504 30.692 1.00 22.11 273 TRP C N 1
ATOM 4265 C CA . TRP C 3 254 ? -8.378 -2.848 30.467 1.00 21.21 273 TRP C CA 1
ATOM 4266 C C . TRP C 3 254 ? -7.216 -3.448 31.241 1.00 19.77 273 TRP C C 1
ATOM 4267 O O . TRP C 3 254 ? -7.398 -4.209 32.187 1.00 17.29 273 TRP C O 1
ATOM 4278 N N . ILE C 3 255 ? -6.020 -3.066 30.812 1.00 18.10 274 ILE C N 1
ATOM 4279 C CA . ILE C 3 255 ? -4.789 -3.451 31.470 1.00 17.98 274 ILE C CA 1
ATOM 4280 C C . ILE C 3 255 ? -4.295 -2.090 31.952 1.00 19.21 274 ILE C C 1
ATOM 4281 O O . ILE C 3 255 ? -4.168 -1.152 31.152 1.00 19.14 274 ILE C O 1
ATOM 4286 N N . VAL C 3 256 ? -4.062 -1.962 33.252 1.00 17.99 275 VAL C N 1
ATOM 4287 C CA . VAL C 3 256 ? -3.605 -0.697 33.820 1.00 16.86 275 VAL C CA 1
ATOM 4288 C C . VAL C 3 256 ? -2.232 -0.846 34.460 1.00 17.16 275 VAL C C 1
ATOM 4289 O O . VAL C 3 256 ? -1.951 -1.850 35.120 1.00 16.31 275 VAL C O 1
ATOM 4293 N N . SER C 3 257 ? -1.379 0.159 34.277 1.00 16.72 276 SER C N 1
ATOM 4294 C CA . SER C 3 257 ? -0.041 0.115 34.842 1.00 16.04 276 SER C CA 1
ATOM 4295 C C . SER C 3 257 ? 0.616 1.478 34.973 1.00 17.56 276 SER C C 1
ATOM 4296 O O . SER C 3 257 ? 0.345 2.395 34.197 1.00 15.76 276 SER C O 1
ATOM 4299 N N . GLY C 3 258 ? 1.489 1.600 35.970 1.00 17.95 277 GLY C N 1
ATOM 4300 C CA . GLY C 3 258 ? 2.211 2.840 36.164 1.00 18.68 277 GLY C CA 1
ATOM 4301 C C . GLY C 3 258 ? 3.291 2.874 35.103 1.00 19.79 277 GLY C C 1
ATOM 4302 O O . GLY C 3 258 ? 3.369 1.964 34.277 1.00 21.10 277 GLY C O 1
ATOM 4303 N N . SER C 3 259 ? 4.134 3.900 35.123 1.00 20.72 278 SER C N 1
ATOM 4304 C CA . SER C 3 259 ? 5.193 4.028 34.125 1.00 20.46 278 SER C CA 1
ATOM 4305 C C . SER C 3 259 ? 6.251 5.011 34.615 1.00 20.47 278 SER C C 1
ATOM 4306 O O . SER C 3 259 ? 5.955 5.911 35.408 1.00 20.95 278 SER C O 1
ATOM 4309 N N . GLU C 3 260 ? 7.478 4.833 34.140 1.00 19.06 279 GLU C N 1
ATOM 4310 C CA . GLU C 3 260 ? 8.593 5.677 34.543 1.00 19.65 279 GLU C CA 1
ATOM 4311 C C . GLU C 3 260 ? 8.635 7.031 33.851 1.00 19.89 279 GLU C C 1
ATOM 4312 O O . GLU C 3 260 ? 9.587 7.788 34.036 1.00 18.72 279 GLU C O 1
ATOM 4318 N N . ASP C 3 261 ? 7.612 7.326 33.050 1.00 20.00 280 ASP C N 1
ATOM 4319 C CA . ASP C 3 261 ? 7.523 8.624 32.384 1.00 21.26 280 ASP C CA 1
ATOM 4320 C C . ASP C 3 261 ? 6.434 9.459 33.072 1.00 20.69 280 ASP C C 1
ATOM 4321 O O . ASP C 3 261 ? 5.870 10.377 32.484 1.00 21.29 280 ASP C O 1
ATOM 4326 N N . ASN C 3 262 ? 6.150 9.106 34.326 1.00 20.56 281 ASN C N 1
ATOM 4327 C CA . ASN C 3 262 ? 5.176 9.799 35.172 1.00 21.67 281 ASN C CA 1
ATOM 4328 C C . ASN C 3 262 ? 3.693 9.692 34.808 1.00 22.37 281 ASN C C 1
ATOM 4329 O O . ASN C 3 262 ? 2.856 10.402 35.383 1.00 22.82 281 ASN C O 1
ATOM 4334 N N . MET C 3 263 ? 3.353 8.815 33.870 1.00 20.74 282 MET C N 1
ATOM 4335 C CA . MET C 3 263 ? 1.959 8.663 33.473 1.00 20.70 282 MET C CA 1
ATOM 4336 C C . MET C 3 263 ? 1.413 7.268 33.748 1.00 22.11 282 MET C C 1
ATOM 4337 O O . MET C 3 263 ? 2.162 6.296 33.863 1.00 22.63 282 MET C O 1
ATOM 4342 N N . VAL C 3 264 ? 0.093 7.188 33.867 1.00 22.04 283 VAL C N 1
ATOM 4343 C CA . VAL C 3 264 ? -0.585 5.918 34.076 1.00 21.32 283 VAL C CA 1
ATOM 4344 C C . VAL C 3 264 ? -1.061 5.482 32.688 1.00 21.53 283 VAL C C 1
ATOM 4345 O O . VAL C 3 264 ? -1.759 6.229 32.009 1.00 20.03 283 VAL C O 1
ATOM 4349 N N . TYR C 3 265 ? -0.667 4.291 32.254 1.00 21.41 284 TYR C N 1
ATOM 4350 C CA . TYR C 3 265 ? -1.082 3.799 30.947 1.00 22.58 284 TYR C CA 1
ATOM 4351 C C . TYR C 3 265 ? -2.258 2.847 31.094 1.00 22.88 284 TYR C C 1
ATOM 4352 O O . TYR C 3 265 ? -2.353 2.115 32.076 1.00 23.25 284 TYR C O 1
ATOM 4361 N N . ILE C 3 266 ? -3.153 2.867 30.113 1.00 22.50 285 ILE C N 1
ATOM 4362 C CA . ILE C 3 266 ? -4.315 1.981 30.101 1.00 21.93 285 ILE C CA 1
ATOM 4363 C C . ILE C 3 266 ? -4.384 1.362 28.706 1.00 22.48 285 ILE C C 1
ATOM 4364 O O . ILE C 3 266 ? -4.294 2.068 27.700 1.00 22.01 285 ILE C O 1
ATOM 4369 N N . TRP C 3 267 ? -4.519 0.041 28.658 1.00 22.64 286 TRP C N 1
ATOM 4370 C CA . TRP C 3 267 ? -4.565 -0.703 27.404 1.00 20.91 286 TRP C CA 1
ATOM 4371 C C . TRP C 3 267 ? -5.862 -1.473 27.251 1.00 20.01 286 TRP C C 1
ATOM 4372 O O . TRP C 3 267 ? -6.511 -1.810 28.237 1.00 20.34 286 TRP C O 1
ATOM 4383 N N . ASN C 3 268 ? -6.216 -1.760 26.003 1.00 18.06 287 ASN C N 1
ATOM 4384 C CA . ASN C 3 268 ? -7.392 -2.560 25.701 1.00 18.05 287 ASN C CA 1
ATOM 4385 C C . ASN C 3 268 ? -6.815 -3.966 25.843 1.00 16.84 287 ASN C C 1
ATOM 4386 O O . ASN C 3 268 ? -5.881 -4.322 25.127 1.00 16.36 287 ASN C O 1
ATOM 4391 N N . LEU C 3 269 ? -7.344 -4.756 26.772 1.00 17.66 288 LEU C N 1
ATOM 4392 C CA . LEU C 3 269 ? -6.815 -6.099 27.007 1.00 20.16 288 LEU C CA 1
ATOM 4393 C C . LEU C 3 269 ? -6.775 -6.976 25.766 1.00 21.32 288 LEU C C 1
ATOM 4394 O O . LEU C 3 269 ? -5.837 -7.746 25.579 1.00 22.58 288 LEU C O 1
ATOM 4399 N N . GLN C 3 270 ? -7.788 -6.860 24.918 1.00 23.40 289 GLN C N 1
ATOM 4400 C CA . GLN C 3 270 ? -7.862 -7.689 23.717 1.00 24.73 289 GLN C CA 1
ATOM 4401 C C . GLN C 3 270 ? -7.028 -7.210 22.535 1.00 23.04 289 GLN C C 1
ATOM 4402 O O . GLN C 3 270 ? -6.333 -8.001 21.901 1.00 23.03 289 GLN C O 1
ATOM 4408 N N . THR C 3 271 ? -7.084 -5.917 22.246 1.00 22.26 290 THR C N 1
ATOM 4409 C CA . THR C 3 271 ? -6.359 -5.380 21.105 1.00 20.64 290 THR C CA 1
ATOM 4410 C C . THR C 3 271 ? -4.920 -4.954 21.377 1.00 21.80 290 THR C C 1
ATOM 4411 O O . THR C 3 271 ? -4.145 -4.794 20.435 1.00 22.74 290 THR C O 1
ATOM 4415 N N . LYS C 3 272 ? -4.565 -4.766 22.649 1.00 20.21 291 LYS C N 1
ATOM 4416 C CA . LYS C 3 272 ? -3.207 -4.350 23.023 1.00 20.65 291 LYS C CA 1
ATOM 4417 C C . LYS C 3 272 ? -2.962 -2.862 22.773 1.00 21.19 291 LYS C C 1
ATOM 4418 O O . LYS C 3 272 ? -1.924 -2.321 23.152 1.00 20.32 291 LYS C O 1
ATOM 4424 N N . GLU C 3 273 ? -3.914 -2.201 22.131 1.00 22.99 292 GLU C N 1
ATOM 4425 C CA . GLU C 3 273 ? -3.763 -0.785 21.818 1.00 25.49 292 GLU C CA 1
ATOM 4426 C C . GLU C 3 273 ? -3.933 0.072 23.063 1.00 24.41 292 GLU C C 1
ATOM 4427 O O . GLU C 3 273 ? -4.754 -0.238 23.926 1.00 25.53 292 GLU C O 1
ATOM 4433 N N . ILE C 3 274 ? -3.155 1.141 23.166 1.00 23.04 293 ILE C N 1
ATOM 4434 C CA . ILE C 3 274 ? -3.267 2.042 24.312 1.00 24.09 293 ILE C CA 1
ATOM 4435 C C . ILE C 3 274 ? -4.527 2.905 24.138 1.00 24.49 293 ILE C C 1
ATOM 4436 O O . ILE C 3 274 ? -4.706 3.549 23.105 1.00 25.96 293 ILE C O 1
ATOM 4441 N N . VAL C 3 275 ? -5.403 2.911 25.137 1.00 23.50 294 VAL C N 1
ATOM 4442 C CA . VAL C 3 275 ? -6.628 3.687 25.049 1.00 23.18 294 VAL C CA 1
ATOM 4443 C C . VAL C 3 275 ? -6.627 4.956 25.893 1.00 23.83 294 VAL C C 1
ATOM 4444 O O . VAL C 3 275 ? -7.585 5.723 25.854 1.00 24.93 294 VAL C O 1
ATOM 4448 N N . GLN C 3 276 ? -5.566 5.181 26.661 1.00 24.78 295 GLN C N 1
ATOM 4449 C CA . GLN C 3 276 ? -5.484 6.389 27.481 1.00 23.33 295 GLN C CA 1
ATOM 4450 C C . GLN C 3 276 ? -4.223 6.452 28.332 1.00 23.98 295 GLN C C 1
ATOM 4451 O O . GLN C 3 276 ? -3.711 5.433 28.797 1.00 24.68 295 GLN C O 1
ATOM 4457 N N . LYS C 3 277 ? -3.727 7.671 28.514 1.00 24.07 296 LYS C N 1
ATOM 4458 C CA . LYS C 3 277 ? -2.541 7.941 29.313 1.00 23.60 296 LYS C CA 1
ATOM 4459 C C . LYS C 3 277 ? -2.922 9.057 30.284 1.00 24.81 296 LYS C C 1
ATOM 4460 O O . LYS C 3 277 ? -3.235 10.168 29.865 1.00 25.25 296 LYS C O 1
ATOM 4466 N N . LEU C 3 278 ? -2.897 8.766 31.579 1.00 25.45 297 LEU C N 1
ATOM 4467 C CA . LEU C 3 278 ? -3.264 9.756 32.574 1.00 24.69 297 LEU C CA 1
ATOM 4468 C C . LEU C 3 278 ? -2.062 10.592 33.000 1.00 25.59 297 LEU C C 1
ATOM 4469 O O . LEU C 3 278 ? -1.083 10.060 33.536 1.00 25.63 297 LEU C O 1
ATOM 4474 N N . GLN C 3 279 ? -2.145 11.899 32.761 1.00 24.94 298 GLN C N 1
ATOM 4475 C CA . GLN C 3 279 ? -1.074 12.818 33.131 1.00 26.57 298 GLN C CA 1
ATOM 4476 C C . GLN C 3 279 ? -1.426 13.539 34.423 1.00 25.72 298 GLN C C 1
ATOM 4477 O O . GLN C 3 279 ? -2.598 13.759 34.711 1.00 26.70 298 GLN C O 1
ATOM 4483 N N . GLY C 3 280 ? -0.408 13.897 35.199 1.00 24.90 299 GLY C N 1
ATOM 4484 C CA . GLY C 3 280 ? -0.638 14.573 36.462 1.00 24.11 299 GLY C CA 1
ATOM 4485 C C . GLY C 3 280 ? 0.496 14.349 37.453 1.00 23.37 299 GLY C C 1
ATOM 4486 O O . GLY C 3 280 ? 0.922 15.280 38.137 1.00 22.50 299 GLY C O 1
ATOM 4487 N N . HIS C 3 281 ? 0.988 13.116 37.535 1.00 22.23 300 HIS C N 1
ATOM 4488 C CA . HIS C 3 281 ? 2.089 12.810 38.442 1.00 21.58 300 HIS C CA 1
ATOM 4489 C C . HIS C 3 281 ? 3.392 13.415 37.940 1.00 21.68 300 HIS C C 1
ATOM 4490 O O . HIS C 3 281 ? 3.591 13.569 36.733 1.00 21.58 300 HIS C O 1
ATOM 4497 N N . THR C 3 282 ? 4.274 13.747 38.877 1.00 21.47 301 THR C N 1
ATOM 4498 C CA . THR C 3 282 ? 5.542 14.383 38.551 1.00 22.25 301 THR C CA 1
ATOM 4499 C C . THR C 3 282 ? 6.763 13.539 38.869 1.00 21.39 301 THR C C 1
ATOM 4500 O O . THR C 3 282 ? 7.845 14.067 39.109 1.00 21.00 301 THR C O 1
ATOM 4504 N N . ASP C 3 283 ? 6.573 12.225 38.876 1.00 21.67 302 ASP C N 1
ATOM 4505 C CA . ASP C 3 283 ? 7.648 11.272 39.128 1.00 19.89 302 ASP C CA 1
ATOM 4506 C C . ASP C 3 283 ? 7.102 9.885 38.783 1.00 20.22 302 ASP C C 1
ATOM 4507 O O . ASP C 3 283 ? 5.915 9.735 38.493 1.00 19.98 302 ASP C O 1
ATOM 4512 N N . VAL C 3 284 ? 7.965 8.878 38.804 1.00 18.87 303 VAL C N 1
ATOM 4513 C CA . VAL C 3 284 ? 7.558 7.515 38.485 1.00 18.10 303 VAL C CA 1
ATOM 4514 C C . VAL C 3 284 ? 6.260 7.094 39.183 1.00 18.68 303 VAL C C 1
ATOM 4515 O O . VAL C 3 284 ? 6.089 7.306 40.384 1.00 17.76 303 VAL C O 1
ATOM 4519 N N . VAL C 3 285 ? 5.335 6.524 38.413 1.00 18.36 304 VAL C N 1
ATOM 4520 C CA . VAL C 3 285 ? 4.077 6.037 38.969 1.00 18.27 304 VAL C CA 1
ATOM 4521 C C . VAL C 3 285 ? 4.370 4.570 39.266 1.00 19.16 304 VAL C C 1
ATOM 4522 O O . VAL C 3 285 ? 4.228 3.701 38.405 1.00 18.30 304 VAL C O 1
ATOM 4526 N N . ILE C 3 286 ? 4.804 4.330 40.498 1.00 17.67 305 ILE C N 1
ATOM 4527 C CA . ILE C 3 286 ? 5.195 3.017 40.982 1.00 17.36 305 ILE C CA 1
ATOM 4528 C C . ILE C 3 286 ? 4.028 2.078 41.223 1.00 17.76 305 ILE C C 1
ATOM 4529 O O . ILE C 3 286 ? 4.181 0.864 41.137 1.00 18.40 305 ILE C O 1
ATOM 4534 N N . SER C 3 287 ? 2.864 2.638 41.525 1.00 17.20 306 SER C N 1
ATOM 4535 C CA . SER C 3 287 ? 1.719 1.802 41.831 1.00 16.60 306 SER C CA 1
ATOM 4536 C C . SER C 3 287 ? 0.366 2.330 41.376 1.00 17.21 306 SER C C 1
ATOM 4537 O O . SER C 3 287 ? 0.110 3.537 41.389 1.00 17.71 306 SER C O 1
ATOM 4540 N N . THR C 3 288 ? -0.483 1.393 40.967 1.00 15.95 307 THR C N 1
ATOM 4541 C CA . THR C 3 288 ? -1.847 1.669 40.530 1.00 16.21 307 THR C CA 1
ATOM 4542 C C . THR C 3 288 ? -2.702 0.519 41.043 1.00 17.09 307 THR C C 1
ATOM 4543 O O . THR C 3 288 ? -2.195 -0.569 41.335 1.00 15.21 307 THR C O 1
ATOM 4547 N N . ALA C 3 289 ? -3.997 0.774 41.158 1.00 17.71 308 ALA C N 1
ATOM 4548 C CA . ALA C 3 289 ? -4.937 -0.231 41.614 1.00 18.44 308 ALA C CA 1
ATOM 4549 C C . ALA C 3 289 ? -6.304 0.140 41.045 1.00 18.99 308 ALA C C 1
ATOM 4550 O O . ALA C 3 289 ? -6.568 1.315 40.767 1.00 19.01 308 ALA C O 1
ATOM 4552 N N . CYS C 3 290 ? -7.161 -0.859 40.863 1.00 17.63 309 CYS C N 1
ATOM 4553 C CA . CYS C 3 290 ? -8.496 -0.627 40.328 1.00 17.80 309 CYS C CA 1
ATOM 4554 C C . CYS C 3 290 ? -9.557 -0.935 41.370 1.00 17.63 309 CYS C C 1
ATOM 4555 O O . CYS C 3 290 ? -9.491 -1.949 42.062 1.00 17.78 309 CYS C O 1
ATOM 4558 N N . HIS C 3 291 ? -10.532 -0.043 41.483 1.00 19.19 310 HIS C N 1
ATOM 4559 C CA . HIS C 3 291 ? -11.614 -0.202 42.445 1.00 19.17 310 HIS C CA 1
ATOM 4560 C C . HIS C 3 291 ? -12.370 -1.488 42.131 1.00 18.65 310 HIS C C 1
ATOM 4561 O O . HIS C 3 291 ? -12.549 -1.826 40.967 1.00 18.23 310 HIS C O 1
ATOM 4568 N N . PRO C 3 292 ? -12.816 -2.221 43.168 1.00 19.67 311 PRO C N 1
ATOM 4569 C CA . PRO C 3 292 ? -13.553 -3.484 43.013 1.00 18.81 311 PRO C CA 1
ATOM 4570 C C . PRO C 3 292 ? -14.930 -3.413 42.354 1.00 19.37 311 PRO C C 1
ATOM 4571 O O . PRO C 3 292 ? -15.338 -4.359 41.689 1.00 19.29 311 PRO C O 1
ATOM 4575 N N . THR C 3 293 ? -15.657 -2.316 42.535 1.00 19.53 312 THR C N 1
ATOM 4576 C CA . THR C 3 293 ? -16.975 -2.216 41.917 1.00 20.54 312 THR C CA 1
ATOM 4577 C C . THR C 3 293 ? -17.179 -0.976 41.040 1.00 21.71 312 THR C C 1
ATOM 4578 O O . THR C 3 293 ? -18.063 -0.963 40.186 1.00 23.65 312 THR C O 1
ATOM 4582 N N . GLU C 3 294 ? -16.367 0.058 41.228 1.00 21.39 313 GLU C N 1
ATOM 4583 C CA . GLU C 3 294 ? -16.521 1.267 40.420 1.00 22.76 313 GLU C CA 1
ATOM 4584 C C . GLU C 3 294 ? -15.344 1.473 39.464 1.00 21.19 313 GLU C C 1
ATOM 4585 O O . GLU C 3 294 ? -14.292 0.860 39.627 1.00 19.56 313 GLU C O 1
ATOM 4591 N N . ASN C 3 295 ? -15.540 2.329 38.465 1.00 19.75 314 ASN C N 1
ATOM 4592 C CA . ASN C 3 295 ? -14.487 2.650 37.505 1.00 19.61 314 ASN C CA 1
ATOM 4593 C C . ASN C 3 295 ? -13.623 3.764 38.113 1.00 19.04 314 ASN C C 1
ATOM 4594 O O . ASN C 3 295 ? -13.631 4.907 37.651 1.00 17.55 314 ASN C O 1
ATOM 4599 N N . ILE C 3 296 ? -12.899 3.423 39.173 1.00 19.64 315 ILE C N 1
ATOM 4600 C CA . ILE C 3 296 ? -12.020 4.366 39.847 1.00 18.15 315 ILE C CA 1
ATOM 4601 C C . ILE C 3 296 ? -10.636 3.745 39.914 1.00 18.30 315 ILE C C 1
ATOM 4602 O O . ILE C 3 296 ? -10.484 2.559 40.222 1.00 18.58 315 ILE C O 1
ATOM 4607 N N . ILE C 3 297 ? -9.626 4.547 39.616 1.00 17.23 316 ILE C N 1
ATOM 4608 C CA . ILE C 3 297 ? -8.256 4.067 39.644 1.00 16.21 316 ILE C CA 1
ATOM 4609 C C . ILE C 3 297 ? -7.431 4.852 40.656 1.00 17.19 316 ILE C C 1
ATOM 4610 O O . ILE C 3 297 ? -7.592 6.068 40.795 1.00 17.54 316 ILE C O 1
ATOM 4615 N N . ALA C 3 298 ? -6.560 4.147 41.369 1.00 15.36 317 ALA C N 1
ATOM 4616 C CA . ALA C 3 298 ? -5.675 4.782 42.331 1.00 15.43 317 ALA C CA 1
ATOM 4617 C C . ALA C 3 298 ? -4.270 4.675 41.787 1.00 15.26 317 ALA C C 1
ATOM 4618 O O . ALA C 3 298 ? -3.879 3.644 41.244 1.00 14.73 317 ALA C O 1
ATOM 4620 N N . SER C 3 299 ? -3.519 5.758 41.923 1.00 17.61 318 SER C N 1
ATOM 4621 C CA . SER C 3 299 ? -2.141 5.808 41.467 1.00 18.05 318 SER C CA 1
ATOM 4622 C C . SER C 3 299 ? -1.316 6.555 42.513 1.00 18.91 318 SER C C 1
ATOM 4623 O O . SER C 3 299 ? -1.812 7.478 43.162 1.00 18.74 318 SER C O 1
ATOM 4626 N N . ALA C 3 300 ? -0.066 6.140 42.691 1.00 17.83 319 ALA C N 1
ATOM 4627 C CA . ALA C 3 300 ? 0.818 6.784 43.649 1.00 17.44 319 ALA C CA 1
ATOM 4628 C C . ALA C 3 300 ? 2.171 6.944 42.974 1.00 18.06 319 ALA C C 1
ATOM 4629 O O . ALA C 3 300 ? 2.576 6.081 42.190 1.00 17.52 319 ALA C O 1
ATOM 4631 N N . ALA C 3 301 ? 2.860 8.043 43.269 1.00 17.96 320 ALA C N 1
ATOM 4632 C CA . ALA C 3 301 ? 4.151 8.317 42.653 1.00 18.88 320 ALA C CA 1
ATOM 4633 C C . ALA C 3 301 ? 5.319 8.388 43.642 1.00 21.26 320 ALA C C 1
ATOM 4634 O O . ALA C 3 301 ? 5.123 8.411 44.861 1.00 21.27 320 ALA C O 1
ATOM 4636 N N . LEU C 3 302 ? 6.534 8.432 43.099 1.00 22.31 321 LEU C N 1
ATOM 4637 C CA . LEU C 3 302 ? 7.749 8.462 43.908 1.00 23.45 321 LEU C CA 1
ATOM 4638 C C . LEU C 3 302 ? 8.132 9.802 44.548 1.00 24.67 321 LEU C C 1
ATOM 4639 O O . LEU C 3 302 ? 7.332 10.741 44.593 1.00 24.31 321 LEU C O 1
ATOM 4644 N N . GLU C 3 303 ? 9.370 9.867 45.036 1.00 26.89 322 GLU C N 1
ATOM 4645 C CA . GLU C 3 303 ? 9.926 11.019 45.754 1.00 29.03 322 GLU C CA 1
ATOM 4646 C C . GLU C 3 303 ? 9.586 12.436 45.308 1.00 29.44 322 GLU C C 1
ATOM 4647 O O . GLU C 3 303 ? 9.209 13.265 46.137 1.00 29.29 322 GLU C O 1
ATOM 4653 N N . ASN C 3 304 ? 9.719 12.729 44.019 1.00 30.33 323 ASN C N 1
ATOM 4654 C CA . ASN C 3 304 ? 9.437 14.078 43.534 1.00 31.28 323 ASN C CA 1
ATOM 4655 C C . ASN C 3 304 ? 7.951 14.386 43.391 1.00 30.58 323 ASN C C 1
ATOM 4656 O O . ASN C 3 304 ? 7.578 15.435 42.863 1.00 30.93 323 ASN C O 1
ATOM 4661 N N . ASP C 3 305 ? 7.111 13.469 43.864 1.00 28.37 324 ASP C N 1
ATOM 4662 C CA . ASP C 3 305 ? 5.663 13.625 43.799 1.00 26.39 324 ASP C CA 1
ATOM 4663 C C . ASP C 3 305 ? 5.086 13.453 45.205 1.00 25.44 324 ASP C C 1
ATOM 4664 O O . ASP C 3 305 ? 4.563 14.401 45.791 1.00 26.97 324 ASP C O 1
ATOM 4669 N N . LYS C 3 306 ? 5.184 12.237 45.736 1.00 24.27 325 LYS C N 1
ATOM 4670 C CA . LYS C 3 306 ? 4.717 11.923 47.084 1.00 21.19 325 LYS C CA 1
ATOM 4671 C C . LYS C 3 306 ? 3.201 11.846 47.261 1.00 20.01 325 LYS C C 1
ATOM 4672 O O . LYS C 3 306 ? 2.709 11.763 48.393 1.00 18.18 325 LYS C O 1
ATOM 4678 N N . THR C 3 307 ? 2.457 11.873 46.163 1.00 17.96 326 THR C N 1
ATOM 4679 C CA . THR C 3 307 ? 1.009 11.819 46.265 1.00 18.54 326 THR C CA 1
ATOM 4680 C C . THR C 3 307 ? 0.372 10.588 45.638 1.00 19.46 326 THR C C 1
ATOM 4681 O O . THR C 3 307 ? 1.012 9.811 44.920 1.00 19.98 326 THR C O 1
ATOM 4685 N N . ILE C 3 308 ? -0.911 10.438 45.936 1.00 19.31 327 ILE C N 1
ATOM 4686 C CA . ILE C 3 308 ? -1.745 9.359 45.431 1.00 18.55 327 ILE C CA 1
ATOM 4687 C C . ILE C 3 308 ? -2.869 10.100 44.735 1.00 17.71 327 ILE C C 1
ATOM 4688 O O . ILE C 3 308 ? -3.321 11.126 45.234 1.00 15.96 327 ILE C O 1
ATOM 4693 N N . LYS C 3 309 ? -3.312 9.606 43.586 1.00 18.11 328 LYS C N 1
ATOM 4694 C CA . LYS C 3 309 ? -4.415 10.250 42.889 1.00 19.11 328 LYS C CA 1
ATOM 4695 C C . LYS C 3 309 ? -5.516 9.244 42.595 1.00 19.47 328 LYS C C 1
ATOM 4696 O O . LYS C 3 309 ? -5.252 8.064 42.341 1.00 19.05 328 LYS C O 1
ATOM 4702 N N . LEU C 3 310 ? -6.753 9.720 42.650 1.00 20.19 329 LEU C N 1
ATOM 4703 C CA . LEU C 3 310 ? -7.912 8.893 42.367 1.00 21.32 329 LEU C CA 1
ATOM 4704 C C . LEU C 3 310 ? -8.529 9.431 41.092 1.00 21.89 329 LEU C C 1
ATOM 4705 O O . LEU C 3 310 ? -8.784 10.631 40.978 1.00 21.77 329 LEU C O 1
ATOM 4710 N N . TRP C 3 311 ? -8.741 8.538 40.133 1.00 22.15 330 TRP C N 1
ATOM 4711 C CA . TRP C 3 311 ? -9.325 8.897 38.852 1.00 24.02 330 TRP C CA 1
ATOM 4712 C C . TRP C 3 311 ? -10.624 8.135 38.653 1.00 26.04 330 TRP C C 1
ATOM 4713 O O . TRP C 3 311 ? -10.750 6.985 39.075 1.00 25.81 330 TRP C O 1
ATOM 4724 N N . LYS C 3 312 ? -11.588 8.783 38.010 1.00 28.90 331 LYS C N 1
ATOM 4725 C CA . LYS C 3 312 ? -12.871 8.152 37.735 1.00 29.52 331 LYS C CA 1
ATOM 4726 C C . LYS C 3 312 ? -13.175 8.255 36.239 1.00 30.96 331 LYS C C 1
ATOM 4727 O O . LYS C 3 312 ? -12.756 9.203 35.571 1.00 30.49 331 LYS C O 1
ATOM 4733 N N . SER C 3 313 ? -13.903 7.268 35.728 1.00 31.90 332 SER C N 1
ATOM 4734 C CA . SER C 3 313 ? -14.265 7.221 34.318 1.00 34.15 332 SER C CA 1
ATOM 4735 C C . SER C 3 313 ? -15.696 6.713 34.168 1.00 36.21 332 SER C C 1
ATOM 4736 O O . SER C 3 313 ? -16.187 5.973 35.022 1.00 37.13 332 SER C O 1
ATOM 4739 N N . ASP C 3 314 ? -16.377 7.119 33.102 1.00 38.30 333 ASP C N 1
ATOM 4740 C CA . ASP C 3 314 ? -17.731 6.627 32.870 1.00 41.01 333 ASP C CA 1
ATOM 4741 C C . ASP C 3 314 ? -17.485 5.298 32.180 1.00 42.42 333 ASP C C 1
ATOM 4742 O O . ASP C 3 314 ? -18.379 4.465 32.034 1.00 42.04 333 ASP C O 1
ATOM 4747 N N . CYS C 3 315 ? -16.226 5.135 31.782 1.00 44.98 334 CYS C N 1
ATOM 4748 C CA . CYS C 3 315 ? -15.682 3.953 31.120 1.00 47.83 334 CYS C CA 1
ATOM 4749 C C . CYS C 3 315 ? -16.313 3.577 29.785 1.00 47.51 334 CYS C C 1
ATOM 4750 O O . CYS C 3 315 ? -15.736 3.958 28.742 1.00 46.09 334 CYS C O 1
ATOM 4754 N N . ALA D 2 1 ? 11.431 0.106 50.242 1.00 23.87 1 ALA D N 1
ATOM 4755 C CA . ALA D 2 1 ? 12.586 0.256 49.305 1.00 23.56 1 ALA D CA 1
ATOM 4756 C C . ALA D 2 1 ? 12.201 0.011 47.850 1.00 21.81 1 ALA D C 1
ATOM 4757 O O . ALA D 2 1 ? 13.064 -0.022 46.983 1.00 22.72 1 ALA D O 1
ATOM 4759 N N . ARG D 2 2 ? 10.913 -0.182 47.587 1.00 21.75 2 ARG D N 1
ATOM 4760 C CA . ARG D 2 2 ? 10.436 -0.381 46.220 1.00 20.75 2 ARG D CA 1
ATOM 4761 C C . ARG D 2 2 ? 10.658 0.966 45.527 1.00 19.50 2 ARG D C 1
ATOM 4762 O O . ARG D 2 2 ? 10.824 1.042 44.313 1.00 18.74 2 ARG D O 1
ATOM 4770 N N . THR D 2 3 ? 10.690 2.023 46.332 1.00 19.78 3 THR D N 1
ATOM 4771 C CA . THR D 2 3 ? 10.874 3.380 45.832 1.00 21.65 3 THR D CA 1
ATOM 4772 C C . THR D 2 3 ? 12.304 3.683 45.401 1.00 23.72 3 THR D C 1
ATOM 4773 O O . THR D 2 3 ? 12.599 4.781 44.939 1.00 25.51 3 THR D O 1
ATOM 4777 N N . LYS D 2 4 ? 13.198 2.714 45.557 1.00 25.06 4 LYS D N 1
ATOM 4778 C CA . LYS D 2 4 ? 14.583 2.895 45.143 1.00 26.70 4 LYS D CA 1
ATOM 4779 C C . LYS D 2 4 ? 14.949 1.724 44.250 1.00 28.98 4 LYS D C 1
ATOM 4780 O O . LYS D 2 4 ? 14.578 0.588 44.532 1.00 30.91 4 LYS D O 1
ATOM 4786 N N . GLN D 2 5 ? 15.677 1.994 43.174 1.00 30.95 5 GLN D N 1
ATOM 4787 C CA . GLN D 2 5 ? 16.057 0.933 42.250 1.00 33.90 5 GLN D CA 1
ATOM 4788 C C . GLN D 2 5 ? 16.863 -0.178 42.919 1.00 34.86 5 GLN D C 1
ATOM 4789 O O . GLN D 2 5 ? 17.968 0.116 43.434 1.00 33.11 5 GLN D O 1
ATOM 4795 N N . THR D 2 6 ? 16.378 -1.334 42.914 1.00 35.58 6 THR D N 1
#

B-factor: mean 23.59, std 7.7, range [6.6, 57.54]